Protein AF-0000000072273807 (afdb_homodimer)

Nearest PDB structures (foldseek):
  2d62-assembly1_A-2  TM=8.915E-01  e=9.875E-38  Pyrococcus horikoshii
  1z47-assembly1_B-2  TM=9.190E-01  e=1.963E-36  Alicyclobacillus acidocaldarius
  1oxv-assembly3_D  TM=9.066E-01  e=2.959E-36  Saccharolobus solfataricus
  3fvq-assembly1_A  TM=7.784E-01  e=1.381E-36  Neisseria gonorrhoeae FA 1090
  3fvq-assembly1_B  TM=7.696E-01  e=2.048E-35  Neisseria gonorrhoeae FA 1090

InterPro domains:
  IPR003439 ABC transporter-like, ATP-binding domain [PF00005] (29-171)
  IPR003439 ABC transporter-like, ATP-binding domain [PS50893] (12-244)
  IPR003593 AAA+ ATPase domain [SM00382] (36-221)
  IPR008995 Molybdate/tungstate binding, C-terminal [SSF50331] (265-355)
  IPR013611 Transport-associated OB, type 2 [PF08402] (281-354)
  IPR015853 ABC transporter, ferric cation import, FbpC [cd03259] (15-226)
  IPR017871 ABC transporter-like, conserved site [PS00211] (144-158)
  IPR027417 P-loop containing nucleoside triphosphate hydrolase [G3DSA:3.40.50.300] (11-286)
  IPR027417 P-loop containing nucleoside triphosphate hydrolase [SSF52540] (12-249)
  IPR050093 ABC Transporter, Small Molecule Importer [PTHR42781] (13-323)

pLDDT: mean 90.48, std 9.09, range [25.56, 98.5]

Sequence (714 aa):
MIHAASALPPALACRGLSHGYGQRAVIRALDLEVAAGEIVCLLGPSGCGKSTTLRLAAGLEDPWSGTIALGGRPVSGQGRSVPPEERRIGFLFQDFALFPHLTVLGNVAFGLRALPRPARRQRAGACLAMVGMADYAEAYPHTLSGGQQQRVALARALAPEPLLMLLDEPFSGLDSRLRRRIREETARVLRARDVAALMVTHDPEEALAMADRIALMEDGRIVQCAAPPLLYHQPATPFAARFLGDVTEITARTGADGRIETPLGSVPAPAGLDAGTAALVMVRPEAVLLHPAETAAAARGRVTAHRALGRLTELRIAIDGMAEPVLVHQDGDGSWAIGDGVALGLRSKGVFVFAQSMIHAASALPPALACRGLSHGYGQRAVIRALDLEVAAGEIVCLLGPSGCGKSTTLRLAAGLEDPWSGTIALGGRPVSGQGRSVPPEERRIGFLFQDFALFPHLTVLGNVAFGLRALPRPARRQRAGACLAMVGMADYAEAYPHTLSGGQQQRVALARALAPEPLLMLLDEPFSGLDSRLRRRIREETARVLRARDVAALMVTHDPEEALAMADRIALMEDGRIVQCAAPPLLYHQPATPFAARFLGDVTEITARTGADGRIETPLGSVPAPAGLDAGTAALVMVRPEAVLLHPAETAAAARGRVTAHRALGRLTELRIAIDGMAEPVLVHQDGDGSWAIGDGVALGLRSKGVFVFAQS

Organism: Rhodospirillum rubrum (strain ATCC 11170 / ATH 1.1.1 / DSM 467 / LMG 4362 / NCIMB 8255 / S1) (NCBI:txid269796)

Structure (mmCIF, N/CA/C/O backbone):
data_AF-0000000072273807-model_v1
#
loop_
_entity.id
_entity.type
_entity.pdbx_description
1 polymer 'ABC transporter component'
#
loop_
_atom_site.group_PDB
_atom_site.id
_atom_site.type_symbol
_atom_site.label_atom_id
_atom_site.label_alt_id
_atom_site.label_comp_id
_atom_site.label_asym_id
_atom_site.label_entity_id
_atom_site.label_seq_id
_atom_site.pdbx_PDB_ins_code
_atom_site.Cartn_x
_atom_site.Cartn_y
_atom_site.Cartn_z
_atom_site.occupancy
_atom_site.B_iso_or_equiv
_atom_site.auth_seq_id
_atom_site.auth_comp_id
_atom_site.auth_asym_id
_atom_site.auth_atom_id
_atom_site.pdbx_PDB_model_num
ATOM 1 N N . MET A 1 1 ? 5.441 -51.062 -10.492 1 26.12 1 MET A N 1
ATOM 2 C CA . MET A 1 1 ? 5.559 -50 -11.5 1 26.12 1 MET A CA 1
ATOM 3 C C . MET A 1 1 ? 4.719 -48.781 -11.133 1 26.12 1 MET A C 1
ATOM 5 O O . MET A 1 1 ? 3.488 -48.844 -11.203 1 26.12 1 MET A O 1
ATOM 9 N N . ILE A 1 2 ? 4.867 -48.25 -10 1 35.25 2 ILE A N 1
ATOM 10 C CA . ILE A 1 2 ? 4.055 -47.188 -9.406 1 35.25 2 ILE A CA 1
ATOM 11 C C . ILE A 1 2 ? 3.783 -46.094 -10.445 1 35.25 2 ILE A C 1
ATOM 13 O O . ILE A 1 2 ? 4.703 -45.625 -11.125 1 35.25 2 ILE A O 1
ATOM 17 N N . HIS A 1 3 ? 2.695 -46.219 -11.188 1 34.53 3 HIS A N 1
ATOM 18 C CA . HIS A 1 3 ? 2.318 -45.281 -12.234 1 34.53 3 HIS A CA 1
ATOM 19 C C . HIS A 1 3 ? 2.684 -43.844 -11.852 1 34.53 3 HIS A C 1
ATOM 21 O O . HIS A 1 3 ? 2.422 -43.406 -10.727 1 34.53 3 HIS A O 1
ATOM 27 N N . ALA A 1 4 ? 3.814 -43.406 -12.219 1 40.97 4 ALA A N 1
ATOM 28 C CA . ALA A 1 4 ? 4.234 -42 -12.203 1 40.97 4 ALA A CA 1
ATOM 29 C C . ALA A 1 4 ? 3.043 -41.062 -12.383 1 40.97 4 ALA A C 1
ATOM 31 O O . ALA A 1 4 ? 2.416 -41.062 -13.445 1 40.97 4 ALA A O 1
ATOM 32 N N . ALA A 1 5 ? 2.092 -40.938 -11.508 1 46.16 5 ALA A N 1
ATOM 33 C CA . ALA A 1 5 ? 0.869 -40.156 -11.594 1 46.16 5 ALA A CA 1
ATOM 34 C C . ALA A 1 5 ? 1.051 -38.969 -12.539 1 46.16 5 ALA A C 1
ATOM 36 O O . ALA A 1 5 ? 1.951 -38.125 -12.352 1 46.16 5 ALA A O 1
ATOM 37 N N . SER A 1 6 ? 0.83 -38.969 -13.883 1 50.62 6 SER A N 1
ATOM 38 C CA . SER A 1 6 ? 0.955 -38.094 -15.055 1 50.62 6 SER A CA 1
ATOM 39 C C . SER A 1 6 ? 0.651 -36.656 -14.711 1 50.62 6 SER A C 1
ATOM 41 O O . SER A 1 6 ? -0.479 -36.312 -14.344 1 50.62 6 SER A O 1
ATOM 43 N N . ALA A 1 7 ? 1.452 -35.938 -13.992 1 66.38 7 ALA A N 1
ATOM 44 C CA . ALA A 1 7 ? 1.299 -34.562 -13.562 1 66.38 7 ALA A CA 1
ATOM 45 C C . ALA A 1 7 ? 0.688 -33.719 -14.672 1 66.38 7 ALA A C 1
ATOM 47 O O . ALA A 1 7 ? 1.098 -33.781 -15.828 1 66.38 7 ALA A O 1
ATOM 48 N N . LEU A 1 8 ? -0.653 -33.375 -14.625 1 81.56 8 LEU A N 1
ATOM 49 C CA . LEU A 1 8 ? -1.305 -32.438 -15.547 1 81.56 8 LEU A CA 1
ATOM 50 C C . LEU A 1 8 ? -0.334 -31.359 -16.016 1 81.56 8 LEU A C 1
ATOM 52 O O . LEU A 1 8 ? 0.505 -30.891 -15.234 1 81.56 8 LEU A O 1
ATOM 56 N N . PRO A 1 9 ? -0.223 -31.344 -17.297 1 92 9 PRO A N 1
ATOM 57 C CA . PRO A 1 9 ? 0.633 -30.266 -17.797 1 92 9 PRO A CA 1
ATOM 58 C C . PRO A 1 9 ? 0.35 -28.922 -17.109 1 92 9 PRO A C 1
ATOM 60 O O . PRO A 1 9 ? -0.774 -28.688 -16.656 1 92 9 PRO A O 1
ATOM 63 N N . PRO A 1 10 ? 1.366 -28.125 -16.984 1 95.88 10 PRO A N 1
ATOM 64 C CA . PRO A 1 10 ? 1.148 -26.812 -16.359 1 95.88 10 PRO A CA 1
ATOM 65 C C . PRO A 1 10 ? 0.22 -25.922 -17.188 1 95.88 10 PRO A C 1
ATOM 67 O O . PRO A 1 10 ? 0.133 -26.078 -18.406 1 95.88 10 PRO A O 1
ATOM 70 N N . ALA A 1 11 ? -0.5 -25.125 -16.516 1 97.12 11 ALA A N 1
ATOM 71 C CA . ALA A 1 11 ? -1.363 -24.172 -17.203 1 97.12 11 ALA A CA 1
ATOM 72 C C . ALA A 1 11 ? -0.547 -23.219 -18.078 1 97.12 11 ALA A C 1
ATOM 74 O O . ALA A 1 11 ? -0.995 -22.812 -19.156 1 97.12 11 ALA A O 1
ATOM 75 N N . LEU A 1 12 ? 0.654 -22.875 -17.625 1 97.88 12 LEU A N 1
ATOM 76 C CA . LEU A 1 12 ? 1.59 -22.031 -18.359 1 97.88 12 LEU A CA 1
ATOM 77 C C . LEU A 1 12 ? 3.018 -22.547 -18.203 1 97.88 12 LEU A C 1
ATOM 79 O O . LEU A 1 12 ? 3.441 -22.906 -17.109 1 97.88 12 LEU A O 1
ATOM 83 N N . ALA A 1 13 ? 3.689 -22.625 -19.312 1 97.94 13 ALA A N 1
ATOM 84 C CA . ALA A 1 13 ? 5.113 -22.953 -19.297 1 97.94 13 ALA A CA 1
ATOM 85 C C . ALA A 1 13 ? 5.895 -22.016 -20.219 1 97.94 13 ALA A C 1
ATOM 87 O O . ALA A 1 13 ? 5.68 -22 -21.438 1 97.94 13 ALA A O 1
ATOM 88 N N . CYS A 1 14 ? 6.699 -21.219 -19.672 1 97.62 14 CYS A N 1
ATOM 89 C CA . CYS A 1 14 ? 7.652 -20.406 -20.406 1 97.62 14 CYS A CA 1
ATOM 90 C C . CYS A 1 14 ? 9.062 -20.969 -20.297 1 97.62 14 CYS A C 1
ATOM 92 O O . CYS A 1 14 ? 9.539 -21.25 -19.188 1 97.62 14 CYS A O 1
ATOM 94 N N . ARG A 1 15 ? 9.711 -21.094 -21.406 1 97.25 15 ARG A N 1
ATOM 95 C CA . ARG A 1 15 ? 11.055 -21.656 -21.422 1 97.25 15 ARG A CA 1
ATOM 96 C C . ARG A 1 15 ? 12.016 -20.75 -22.203 1 97.25 15 ARG A C 1
ATOM 98 O O . ARG A 1 15 ? 11.867 -20.562 -23.406 1 97.25 15 ARG A O 1
ATOM 105 N N . GLY A 1 16 ? 12.984 -20.234 -21.484 1 97 16 GLY A N 1
ATOM 106 C CA . GLY A 1 16 ? 14.023 -19.422 -22.094 1 97 16 GLY A CA 1
ATOM 107 C C . GLY A 1 16 ? 13.484 -18.219 -22.828 1 97 16 GLY A C 1
ATOM 108 O O . GLY A 1 16 ? 13.961 -17.875 -23.922 1 97 16 GLY A O 1
ATOM 109 N N . LEU A 1 17 ? 12.547 -17.594 -22.312 1 96.44 17 LEU A N 1
ATOM 110 C CA . LEU A 1 17 ? 11.875 -16.5 -22.984 1 96.44 17 LEU A CA 1
ATOM 111 C C . LEU A 1 17 ? 12.75 -15.242 -22.984 1 96.44 17 LEU A C 1
ATOM 113 O O . LEU A 1 17 ? 13.25 -14.828 -21.938 1 96.44 17 LEU A O 1
ATOM 117 N N . SER A 1 18 ? 13.039 -14.742 -24.109 1 96.69 18 SER A N 1
ATOM 118 C CA . SER A 1 18 ? 13.742 -13.469 -24.266 1 96.69 18 SER A CA 1
ATOM 119 C C . SER A 1 18 ? 12.969 -12.516 -25.156 1 96.69 18 SER A C 1
ATOM 121 O O . SER A 1 18 ? 12.375 -12.938 -26.156 1 96.69 18 SER A O 1
ATOM 123 N N . HIS A 1 19 ? 12.883 -11.312 -24.734 1 95.5 19 HIS A N 1
ATOM 124 C CA . HIS A 1 19 ? 12.156 -10.305 -25.5 1 95.5 19 HIS A CA 1
ATOM 125 C C . HIS A 1 19 ? 12.586 -8.898 -25.109 1 95.5 19 HIS A C 1
ATOM 127 O O . HIS A 1 19 ? 13.211 -8.703 -24.062 1 95.5 19 HIS A O 1
ATOM 133 N N . GLY A 1 20 ? 12.312 -7.934 -25.922 1 92.56 20 GLY A N 1
ATOM 134 C CA . GLY A 1 20 ? 12.602 -6.527 -25.688 1 92.56 20 GLY A CA 1
ATOM 135 C C . GLY A 1 20 ? 11.977 -5.605 -26.703 1 92.56 20 GLY A C 1
ATOM 136 O O . GLY A 1 20 ? 11.039 -5.992 -27.406 1 92.56 20 GLY A O 1
ATOM 137 N N . TYR A 1 21 ? 12.328 -4.391 -26.594 1 87.94 21 TYR A N 1
ATOM 138 C CA . TYR A 1 21 ? 11.867 -3.359 -27.516 1 87.94 21 TYR A CA 1
ATOM 139 C C . TYR A 1 21 ? 13.047 -2.643 -28.156 1 87.94 21 TYR A C 1
ATOM 141 O O . TYR A 1 21 ? 13.938 -2.152 -27.469 1 87.94 21 TYR A O 1
ATOM 149 N N . GLY A 1 22 ? 12.992 -2.553 -29.422 1 84.38 22 GLY A N 1
ATOM 150 C CA . GLY A 1 22 ? 14.164 -2.047 -30.109 1 84.38 22 GLY A CA 1
ATOM 151 C C . GLY A 1 22 ? 15.406 -2.895 -29.875 1 84.38 22 GLY A C 1
ATOM 152 O O . GLY A 1 22 ? 15.398 -4.098 -30.156 1 84.38 22 GLY A O 1
ATOM 153 N N . GLN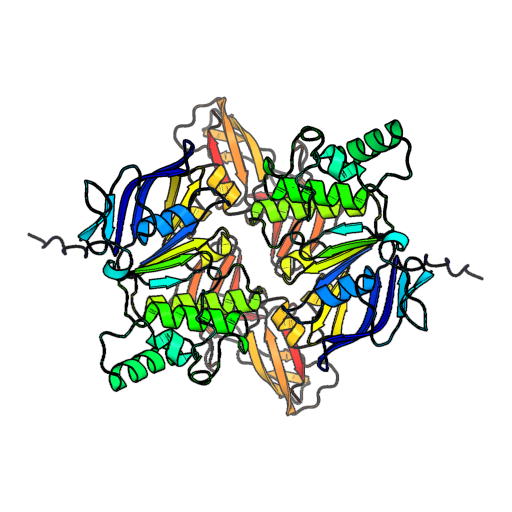 A 1 23 ? 16.391 -2.244 -29.328 1 84.94 23 GLN A N 1
ATOM 154 C CA . GLN A 1 23 ? 17.625 -2.969 -29.094 1 84.94 23 GLN A CA 1
ATOM 155 C C . GLN A 1 23 ? 17.797 -3.281 -27.609 1 84.94 23 GLN A C 1
ATOM 157 O O . GLN A 1 23 ? 18.781 -3.902 -27.203 1 84.94 23 GLN A O 1
ATOM 162 N N . ARG A 1 24 ? 16.812 -2.957 -26.844 1 86.94 24 ARG A N 1
ATOM 163 C CA . ARG A 1 24 ? 16.953 -3.131 -25.406 1 86.94 24 ARG A CA 1
ATOM 164 C C . ARG A 1 24 ? 16.188 -4.363 -24.922 1 86.94 24 ARG A C 1
ATOM 166 O O . ARG A 1 24 ? 14.969 -4.438 -25.062 1 86.94 24 ARG A O 1
ATOM 173 N N . ALA A 1 25 ? 16.938 -5.332 -24.375 1 92.38 25 ALA A N 1
ATOM 174 C CA . ALA A 1 25 ? 16.328 -6.535 -23.812 1 92.38 25 ALA A CA 1
ATOM 175 C C . ALA A 1 25 ? 15.633 -6.227 -22.484 1 92.38 25 ALA A C 1
ATOM 177 O O . ALA A 1 25 ? 16.203 -5.539 -21.625 1 92.38 25 ALA A O 1
ATOM 178 N N . VAL A 1 26 ? 14.438 -6.695 -22.391 1 93.44 26 VAL A N 1
ATOM 179 C CA . VAL A 1 26 ? 13.648 -6.484 -21.172 1 93.44 26 VAL A CA 1
ATOM 180 C C . VAL A 1 26 ? 13.492 -7.801 -20.422 1 93.44 26 VAL A C 1
ATOM 182 O O . VAL A 1 26 ? 13.516 -7.828 -19.188 1 93.44 26 VAL A O 1
ATOM 185 N N . ILE A 1 27 ? 13.273 -8.859 -21.109 1 96.75 27 ILE A N 1
ATOM 186 C CA . ILE A 1 27 ? 13.188 -10.211 -20.562 1 96.75 27 ILE A CA 1
ATOM 187 C C . ILE A 1 27 ? 14.398 -11.023 -21.016 1 96.75 27 ILE A C 1
ATOM 189 O O . ILE A 1 27 ? 14.742 -11.031 -22.203 1 96.75 27 ILE A O 1
ATOM 193 N N . ARG A 1 28 ? 15.055 -11.68 -20.109 1 97.19 28 ARG A N 1
ATOM 194 C CA . ARG A 1 28 ? 16.312 -12.375 -20.391 1 97.19 28 ARG A CA 1
ATOM 195 C C . ARG A 1 28 ? 16.234 -13.836 -19.969 1 97.19 28 ARG A C 1
ATOM 197 O O . ARG A 1 28 ? 16.5 -14.172 -18.812 1 97.19 28 ARG A O 1
ATOM 204 N N . ALA A 1 29 ? 15.953 -14.719 -20.891 1 96.44 29 ALA A N 1
ATOM 205 C CA . ALA A 1 29 ? 15.93 -16.172 -20.734 1 96.44 29 ALA A CA 1
ATOM 206 C C . ALA A 1 29 ? 15.078 -16.578 -19.531 1 96.44 29 ALA A C 1
ATOM 208 O O . ALA A 1 29 ? 15.539 -17.297 -18.641 1 96.44 29 ALA A O 1
ATOM 209 N N . LEU A 1 30 ? 13.883 -16.141 -19.531 1 97.19 30 LEU A N 1
ATOM 210 C CA . LEU A 1 30 ? 12.969 -16.328 -18.406 1 97.19 30 LEU A CA 1
ATOM 211 C C . LEU A 1 30 ? 12.32 -17.703 -18.469 1 97.19 30 LEU A C 1
ATOM 213 O O . LEU A 1 30 ? 11.805 -18.109 -19.516 1 97.19 30 LEU A O 1
ATOM 217 N N . ASP A 1 31 ? 12.438 -18.453 -17.391 1 98.19 31 ASP A N 1
ATOM 218 C CA . ASP A 1 31 ? 11.719 -19.703 -17.172 1 98.19 31 ASP A CA 1
ATOM 219 C C . ASP A 1 31 ? 10.648 -19.547 -16.094 1 98.19 31 ASP A C 1
ATOM 221 O O . ASP A 1 31 ? 10.938 -19.062 -15.008 1 98.19 31 ASP A O 1
ATOM 225 N N . LEU A 1 32 ? 9.461 -19.906 -16.406 1 98 32 LEU A N 1
ATOM 226 C CA . LEU A 1 32 ? 8.359 -19.781 -15.461 1 98 32 LEU A CA 1
ATOM 227 C C . LEU A 1 32 ? 7.273 -20.812 -15.75 1 98 32 LEU A C 1
ATOM 229 O O . LEU A 1 32 ? 6.91 -21.031 -16.906 1 98 32 LEU A O 1
ATOM 233 N N . GLU A 1 33 ? 6.809 -21.422 -14.727 1 97.94 33 GLU A N 1
ATOM 234 C CA . GLU A 1 33 ? 5.703 -22.375 -14.836 1 97.94 33 GLU A CA 1
ATOM 235 C C . GLU A 1 33 ? 4.598 -22.047 -13.836 1 97.94 33 GLU A C 1
ATOM 237 O O . GLU A 1 33 ? 4.879 -21.641 -12.703 1 97.94 33 GLU A O 1
ATOM 242 N N . VAL A 1 34 ? 3.432 -22.188 -14.266 1 98.06 34 VAL A N 1
ATOM 243 C CA . VAL A 1 34 ? 2.252 -22.109 -13.406 1 98.06 34 VAL A CA 1
ATOM 244 C C . VAL A 1 34 ? 1.46 -23.406 -13.5 1 98.06 34 VAL A C 1
ATOM 246 O O . VAL A 1 34 ? 0.983 -23.781 -14.57 1 98.06 34 VAL A O 1
ATOM 249 N N . ALA A 1 35 ? 1.34 -24.094 -12.375 1 97.31 35 ALA A N 1
ATOM 250 C CA . ALA A 1 35 ? 0.594 -25.344 -12.359 1 97.31 35 ALA A CA 1
ATOM 251 C C . ALA A 1 35 ? -0.909 -25.094 -12.445 1 97.31 35 ALA A C 1
ATOM 253 O O . ALA A 1 35 ? -1.367 -23.969 -12.234 1 97.31 35 ALA A O 1
ATOM 254 N N . ALA A 1 36 ? -1.609 -26.141 -12.828 1 94.5 36 ALA A N 1
ATOM 255 C CA . ALA A 1 36 ? -3.066 -26.047 -12.805 1 94.5 36 ALA A CA 1
ATOM 256 C C . ALA A 1 36 ? -3.572 -25.688 -11.414 1 94.5 36 ALA A C 1
ATOM 258 O O . ALA A 1 36 ? -3.098 -26.234 -10.414 1 94.5 36 ALA A O 1
ATOM 259 N N . GLY A 1 37 ? -4.43 -24.656 -11.398 1 94.38 37 GLY A N 1
ATOM 260 C CA . GLY A 1 37 ? -5.055 -24.25 -10.141 1 94.38 37 GLY A CA 1
ATOM 261 C C . GLY A 1 37 ? -4.133 -23.469 -9.234 1 94.38 37 GLY A C 1
ATOM 262 O O . GLY A 1 37 ? -4.504 -23.109 -8.117 1 94.38 37 GLY A O 1
ATOM 263 N N . GLU A 1 38 ? -2.977 -23.156 -9.711 1 97.06 38 GLU A N 1
ATOM 264 C CA . GLU A 1 38 ? -1.983 -22.453 -8.898 1 97.06 38 GLU A CA 1
ATOM 265 C C . GLU A 1 38 ? -2.039 -20.953 -9.148 1 97.06 38 GLU A C 1
ATOM 267 O O . GLU A 1 38 ? -2.232 -20.516 -10.281 1 97.06 38 GLU A O 1
ATOM 272 N N . ILE A 1 39 ? -1.856 -20.203 -8.125 1 97.44 39 ILE A N 1
ATOM 273 C CA . ILE A 1 39 ? -1.706 -18.766 -8.266 1 97.44 39 ILE A CA 1
ATOM 274 C C . ILE A 1 39 ? -0.239 -18.375 -8.086 1 97.44 39 ILE A C 1
ATOM 276 O O . ILE A 1 39 ? 0.316 -18.5 -6.992 1 97.44 39 ILE A O 1
ATOM 280 N N . VAL A 1 40 ? 0.332 -17.922 -9.164 1 98.44 40 VAL A N 1
ATOM 281 C CA . VAL A 1 40 ? 1.711 -17.438 -9.125 1 98.44 40 VAL A CA 1
ATOM 282 C C . VAL A 1 40 ? 1.739 -15.922 -9.289 1 98.44 40 VAL A C 1
ATOM 284 O O . VAL A 1 40 ? 1.04 -15.367 -10.148 1 98.44 40 VAL A O 1
ATOM 287 N N . CYS A 1 41 ? 2.492 -15.273 -8.461 1 98 41 CYS A N 1
ATOM 288 C CA . CYS A 1 41 ? 2.693 -13.836 -8.609 1 98 41 CYS A CA 1
ATOM 289 C C . CYS A 1 41 ? 4.07 -13.531 -9.188 1 98 41 CYS A C 1
ATOM 291 O O . CYS A 1 41 ? 5.074 -14.086 -8.727 1 98 41 CYS A O 1
ATOM 293 N N . LEU A 1 42 ? 4.055 -12.836 -10.227 1 97.75 42 LEU A N 1
ATOM 294 C CA . LEU A 1 42 ? 5.281 -12.242 -10.742 1 97.75 42 LEU A CA 1
ATOM 295 C C . LEU A 1 42 ? 5.535 -10.875 -10.109 1 97.75 42 LEU A C 1
ATOM 297 O O . LEU A 1 42 ? 4.84 -9.906 -10.406 1 97.75 42 LEU A O 1
ATOM 301 N N . LEU A 1 43 ? 6.543 -10.852 -9.234 1 96.19 43 LEU A N 1
ATOM 302 C CA . LEU A 1 43 ? 6.816 -9.695 -8.391 1 96.19 43 LEU A CA 1
ATOM 303 C C . LEU A 1 43 ? 8.141 -9.039 -8.773 1 96.19 43 LEU A C 1
ATOM 305 O O . LEU A 1 43 ? 9.109 -9.727 -9.086 1 96.19 43 LEU A O 1
ATOM 309 N N . GLY A 1 44 ? 8.18 -7.754 -8.758 1 92.94 44 GLY A N 1
ATOM 310 C CA . GLY A 1 44 ? 9.398 -7.02 -9.055 1 92.94 44 GLY A CA 1
ATOM 311 C C . GLY A 1 44 ? 9.172 -5.527 -9.211 1 92.94 44 GLY A C 1
ATOM 312 O O . GLY A 1 44 ? 8.031 -5.059 -9.18 1 92.94 44 GLY A O 1
ATOM 313 N N . PRO A 1 45 ? 10.281 -4.824 -9.32 1 88.12 45 PRO A N 1
ATOM 314 C CA . PRO A 1 45 ? 10.172 -3.375 -9.484 1 88.12 45 PRO A CA 1
ATOM 315 C C . PRO A 1 45 ? 9.57 -2.977 -10.828 1 88.12 45 PRO A C 1
ATOM 317 O O . PRO A 1 45 ? 9.398 -3.826 -11.703 1 88.12 45 PRO A O 1
ATOM 320 N N . SER A 1 46 ? 9.203 -1.731 -10.875 1 80.31 46 SER A N 1
ATOM 321 C CA . SER A 1 46 ? 8.68 -1.223 -12.141 1 80.31 46 SER A CA 1
ATOM 322 C C . SER A 1 46 ? 9.711 -1.345 -13.258 1 80.31 46 SER A C 1
ATOM 324 O O . SER A 1 46 ? 10.898 -1.095 -13.039 1 80.31 46 SER A O 1
ATOM 326 N N . GLY A 1 47 ? 9.297 -1.766 -14.344 1 79.62 47 GLY A N 1
ATOM 327 C CA . GLY A 1 47 ? 10.148 -1.781 -15.523 1 79.62 47 GLY A CA 1
ATOM 328 C C . GLY A 1 47 ? 10.992 -3.041 -15.633 1 79.62 47 GLY A C 1
ATOM 329 O O . GLY A 1 47 ? 11.812 -3.166 -16.547 1 79.62 47 GLY A O 1
ATOM 330 N N . CYS A 1 48 ? 10.75 -3.979 -14.758 1 87.62 48 CYS A N 1
ATOM 331 C CA . CYS A 1 48 ? 11.641 -5.133 -14.773 1 87.62 48 CYS A CA 1
ATOM 332 C C . CYS A 1 48 ? 11.148 -6.191 -15.758 1 87.62 48 CYS A C 1
ATOM 334 O O . CYS A 1 48 ? 11.781 -7.234 -15.922 1 87.62 48 CYS A O 1
ATOM 336 N N . GLY A 1 49 ? 9.969 -5.969 -16.375 1 91.81 49 GLY A N 1
ATOM 337 C CA . GLY A 1 49 ? 9.555 -6.863 -17.453 1 91.81 49 GLY A CA 1
ATOM 338 C C . GLY A 1 49 ? 8.297 -7.645 -17.109 1 91.81 49 GLY A C 1
ATOM 339 O O . GLY A 1 49 ? 7.891 -8.523 -17.875 1 91.81 49 GLY A O 1
ATOM 340 N N . LYS A 1 50 ? 7.684 -7.418 -15.992 1 94.19 50 LYS A N 1
ATOM 341 C CA . LYS A 1 50 ? 6.527 -8.188 -15.539 1 94.19 50 LYS A CA 1
ATOM 342 C C . LYS A 1 50 ? 5.383 -8.109 -16.547 1 94.19 50 LYS A C 1
ATOM 344 O O . LYS A 1 50 ? 4.879 -9.133 -17 1 94.19 50 LYS A O 1
ATOM 349 N N . SER A 1 51 ? 5.02 -6.863 -16.953 1 90 51 SER A N 1
ATOM 350 C CA . SER A 1 51 ? 3.922 -6.664 -17.891 1 90 51 SER A CA 1
ATOM 351 C C . SER A 1 51 ? 4.254 -7.246 -19.266 1 90 51 SER A C 1
ATOM 353 O O . SER A 1 51 ? 3.379 -7.797 -19.938 1 90 51 SER A O 1
ATOM 355 N N . THR A 1 52 ? 5.449 -7.109 -19.672 1 93.12 52 THR A N 1
ATOM 356 C CA . THR A 1 52 ? 5.879 -7.703 -20.922 1 93.12 52 THR A CA 1
ATOM 357 C C . THR A 1 52 ? 5.699 -9.219 -20.906 1 93.12 52 THR A C 1
ATOM 359 O O . THR A 1 52 ? 5.234 -9.812 -21.875 1 93.12 52 THR A O 1
ATOM 362 N N . THR A 1 53 ? 6.059 -9.828 -19.797 1 96 53 THR A N 1
ATOM 363 C CA . THR A 1 53 ? 5.883 -11.266 -19.656 1 96 53 THR A CA 1
ATOM 364 C C . THR A 1 53 ? 4.414 -11.648 -19.812 1 96 53 THR A C 1
ATOM 366 O O . THR A 1 53 ? 4.09 -12.617 -20.5 1 96 53 THR A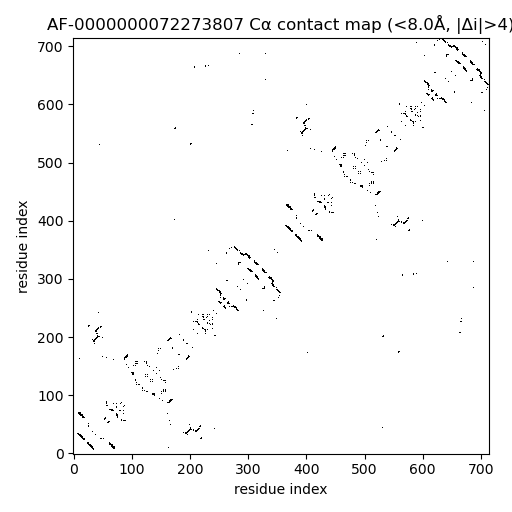 O 1
ATOM 369 N N . LEU A 1 54 ? 3.508 -10.898 -19.203 1 95.44 54 LEU A N 1
ATOM 370 C CA . LEU A 1 54 ? 2.074 -11.156 -19.312 1 95.44 54 LEU A CA 1
ATOM 371 C C . LEU A 1 54 ? 1.605 -11.031 -20.75 1 95.44 54 LEU A C 1
ATOM 373 O O . LEU A 1 54 ? 0.82 -11.859 -21.219 1 95.44 54 LEU A O 1
ATOM 377 N N . ARG A 1 55 ? 2.105 -10.055 -21.438 1 93.44 55 ARG A N 1
ATOM 378 C CA . ARG A 1 55 ? 1.703 -9.82 -22.812 1 93.44 55 ARG A CA 1
ATOM 379 C C . ARG A 1 55 ? 2.195 -10.945 -23.719 1 93.44 55 ARG A C 1
ATOM 381 O O . ARG A 1 55 ? 1.5 -11.336 -24.672 1 93.44 55 ARG A O 1
ATOM 388 N N . LEU A 1 56 ? 3.361 -11.391 -23.469 1 95.5 56 LEU A N 1
ATOM 389 C CA . LEU A 1 56 ? 3.881 -12.523 -24.219 1 95.5 56 LEU A CA 1
ATOM 390 C C . LEU A 1 56 ? 3.016 -13.758 -24 1 95.5 56 LEU A C 1
ATOM 392 O O . LEU A 1 56 ? 2.656 -14.453 -24.953 1 95.5 56 LEU A O 1
ATOM 396 N N . ALA A 1 57 ? 2.676 -14 -22.734 1 96.31 57 ALA A N 1
ATOM 397 C CA . ALA A 1 57 ? 1.837 -15.148 -22.406 1 96.31 57 ALA A CA 1
ATOM 398 C C . ALA A 1 57 ? 0.469 -15.039 -23.078 1 96.31 57 ALA A C 1
ATOM 400 O O . ALA A 1 57 ? -0.081 -16.047 -23.547 1 96.31 57 ALA A O 1
ATOM 401 N N . ALA A 1 58 ? -0.032 -13.867 -23.172 1 94.62 58 ALA A N 1
ATOM 402 C CA . ALA A 1 58 ? -1.355 -13.602 -23.734 1 94.62 58 ALA A CA 1
ATOM 403 C C . ALA A 1 58 ? -1.327 -13.656 -25.25 1 94.62 58 ALA A C 1
ATOM 405 O O . ALA A 1 58 ? -2.377 -13.711 -25.906 1 94.62 58 ALA A O 1
ATOM 406 N N . GLY A 1 59 ? -0.179 -13.547 -25.844 1 94.56 59 GLY A N 1
ATOM 407 C CA . GLY A 1 59 ? -0.056 -13.531 -27.281 1 94.56 59 GLY A CA 1
ATOM 408 C C . GLY A 1 59 ? -0.208 -12.148 -27.891 1 94.56 59 GLY A C 1
ATOM 409 O O . GLY A 1 59 ? -0.43 -12.016 -29.094 1 94.56 59 GLY A O 1
ATOM 410 N N . LEU A 1 60 ? -0.119 -11.156 -27.047 1 91.75 60 LEU A N 1
ATOM 411 C CA . LEU A 1 60 ? -0.204 -9.773 -27.516 1 91.75 60 LEU A CA 1
ATOM 412 C C . LEU A 1 60 ? 1.125 -9.32 -28.109 1 91.75 60 LEU A C 1
ATOM 414 O O . LEU A 1 60 ? 1.181 -8.312 -28.812 1 91.75 60 LEU A O 1
ATOM 418 N N . GLU A 1 61 ? 2.186 -10.008 -27.797 1 90.62 61 GLU A N 1
ATOM 419 C CA . GLU A 1 61 ? 3.525 -9.836 -28.344 1 90.62 61 GLU A CA 1
ATOM 420 C C . GLU A 1 61 ? 4.207 -11.18 -28.578 1 90.62 61 GLU A C 1
ATOM 422 O O . GLU A 1 61 ? 3.898 -12.164 -27.906 1 90.62 61 GLU A O 1
ATOM 427 N N . ASP A 1 62 ? 5.117 -11.18 -29.578 1 93.12 62 ASP A N 1
ATOM 428 C CA . ASP A 1 62 ? 5.895 -12.383 -29.828 1 93.12 62 ASP A CA 1
ATOM 429 C C . ASP A 1 62 ? 7.301 -12.266 -29.25 1 93.12 62 ASP A C 1
ATOM 431 O O . ASP A 1 62 ? 7.957 -11.234 -29.391 1 93.12 62 ASP A O 1
ATOM 435 N N . PRO A 1 63 ? 7.727 -13.289 -28.625 1 95.56 63 PRO A N 1
ATOM 436 C CA . PRO A 1 63 ? 9.078 -13.242 -28.062 1 95.56 63 PRO A CA 1
ATOM 437 C C . PRO A 1 63 ? 10.164 -13.328 -29.125 1 95.56 63 PRO A C 1
ATOM 439 O O . PRO A 1 63 ? 9.93 -13.852 -30.219 1 95.56 63 PRO A O 1
ATOM 442 N N . TRP A 1 64 ? 11.344 -12.742 -28.797 1 94.38 64 TRP A N 1
ATOM 443 C CA . TRP A 1 64 ? 12.516 -12.867 -29.656 1 94.38 64 TRP A CA 1
ATOM 444 C C . TRP A 1 64 ? 12.984 -14.32 -29.719 1 94.38 64 TRP A C 1
ATOM 446 O O . TRP A 1 64 ? 13.398 -14.797 -30.781 1 94.38 64 TRP A O 1
ATOM 456 N N . SER A 1 65 ? 12.938 -14.945 -28.594 1 95.56 65 SER A N 1
ATOM 457 C CA . SER A 1 65 ? 13.336 -16.344 -28.484 1 95.56 65 SER A CA 1
ATOM 458 C C . SER A 1 65 ? 12.664 -17.016 -27.297 1 95.56 65 SER A C 1
ATOM 460 O O . SER A 1 65 ? 12.055 -16.344 -26.453 1 95.56 65 SER A O 1
ATOM 462 N N . GLY A 1 66 ? 12.719 -18.328 -27.297 1 96.75 66 GLY A N 1
ATOM 463 C CA . GLY A 1 66 ? 12.055 -19.109 -26.266 1 96.75 66 GLY A CA 1
ATOM 464 C C . GLY A 1 66 ? 10.688 -19.609 -26.672 1 96.75 66 GLY A C 1
ATOM 465 O O . GLY A 1 66 ? 10.273 -19.422 -27.828 1 96.75 66 GLY A O 1
ATOM 466 N N . THR A 1 67 ? 10.062 -20.344 -25.719 1 97.06 67 THR A N 1
ATOM 467 C CA . THR A 1 67 ? 8.781 -20.938 -26.062 1 97.06 67 THR A CA 1
ATOM 468 C C . THR A 1 67 ? 7.762 -20.719 -24.953 1 97.06 67 THR A C 1
ATOM 470 O O . THR A 1 67 ? 8.133 -20.5 -23.797 1 97.06 67 THR A O 1
ATOM 473 N N . ILE A 1 68 ? 6.547 -20.688 -25.312 1 97.56 68 ILE A N 1
ATOM 474 C CA . ILE A 1 68 ? 5.422 -20.609 -24.391 1 97.56 68 ILE A CA 1
ATOM 475 C C . ILE A 1 68 ? 4.43 -21.734 -24.703 1 97.56 68 ILE A C 1
ATOM 477 O O . ILE A 1 68 ? 4.082 -21.953 -25.859 1 97.56 68 ILE A O 1
ATOM 481 N N . ALA A 1 69 ? 4.043 -22.422 -23.688 1 96.75 69 ALA A N 1
ATOM 482 C CA . ALA A 1 69 ? 2.998 -23.438 -23.812 1 96.75 69 ALA A CA 1
ATOM 483 C C . ALA A 1 69 ? 1.884 -23.219 -22.797 1 96.75 69 ALA A C 1
ATOM 485 O O . ALA A 1 69 ? 2.145 -22.781 -21.672 1 96.75 69 ALA A O 1
ATOM 486 N N . LEU A 1 70 ? 0.659 -23.453 -23.219 1 96.25 70 LEU A N 1
ATOM 487 C CA . LEU A 1 70 ? -0.521 -23.391 -22.359 1 96.25 70 LEU A CA 1
ATOM 488 C C . LEU A 1 70 ? -1.206 -24.75 -22.281 1 96.25 70 LEU A C 1
ATOM 490 O O . LEU A 1 70 ? -1.59 -25.328 -23.312 1 96.25 70 LEU A O 1
ATOM 494 N N . GLY A 1 71 ? -1.319 -25.266 -21.109 1 94.38 71 GLY A N 1
ATOM 495 C CA . GLY A 1 71 ? -1.911 -26.578 -20.969 1 94.38 71 GLY A CA 1
ATOM 496 C C . GLY A 1 71 ? -1.181 -27.641 -21.781 1 94.38 71 GLY A C 1
ATOM 497 O O . GLY A 1 71 ? -1.81 -28.5 -22.391 1 94.38 71 GLY A O 1
ATOM 498 N N . GLY A 1 72 ? 0.05 -27.391 -21.938 1 93.69 72 GLY A N 1
ATOM 499 C CA . GLY A 1 72 ? 0.848 -28.375 -22.672 1 93.69 72 GLY A CA 1
ATOM 500 C C . GLY A 1 72 ? 0.892 -28.109 -24.156 1 93.69 72 GLY A C 1
ATOM 501 O O . GLY A 1 72 ? 1.643 -28.766 -24.891 1 93.69 72 GLY A O 1
ATOM 502 N N . ARG A 1 73 ? 0.159 -27.219 -24.625 1 93.69 73 ARG A N 1
ATOM 503 C CA . ARG A 1 73 ? 0.112 -26.891 -26.062 1 93.69 73 ARG A CA 1
ATOM 504 C C . ARG A 1 73 ? 1.011 -25.703 -26.375 1 93.69 73 ARG A C 1
ATOM 506 O O . ARG A 1 73 ? 0.832 -24.609 -25.828 1 93.69 73 ARG A O 1
ATOM 513 N N . PRO A 1 74 ? 1.907 -25.891 -27.281 1 95.06 74 PRO A N 1
ATOM 514 C CA . PRO A 1 74 ? 2.748 -24.75 -27.672 1 95.06 74 PRO A CA 1
ATOM 515 C C . PRO A 1 74 ? 1.952 -23.625 -28.328 1 95.06 74 PRO A C 1
ATOM 517 O O . PRO A 1 74 ? 1.134 -23.875 -29.203 1 95.06 74 PRO A O 1
ATOM 520 N N . VAL A 1 75 ? 2.182 -22.453 -27.844 1 96.25 75 VAL A N 1
ATOM 521 C CA . VAL A 1 75 ? 1.41 -21.344 -28.406 1 96.25 75 VAL A CA 1
ATOM 522 C C . VAL A 1 75 ? 2.357 -20.281 -28.969 1 96.25 75 VAL A C 1
ATOM 524 O O . VAL A 1 75 ? 1.938 -19.422 -29.734 1 96.25 75 VAL A O 1
ATOM 527 N N . SER A 1 76 ? 3.566 -20.25 -28.562 1 94.38 76 SER A N 1
ATOM 528 C CA . SER A 1 76 ? 4.547 -19.297 -29.062 1 94.38 76 SER A CA 1
ATOM 529 C C . SER A 1 76 ? 5.941 -19.922 -29.125 1 94.38 76 SER A C 1
ATOM 531 O O . SER A 1 76 ? 6.328 -20.672 -28.234 1 94.38 76 SER A O 1
ATOM 533 N N . GLY A 1 77 ? 6.695 -19.5 -30.094 1 86.12 77 GLY A N 1
ATOM 534 C CA . GLY A 1 77 ? 8.062 -19.969 -30.266 1 86.12 77 GLY A CA 1
ATOM 535 C C . GLY A 1 77 ? 8.195 -21.016 -31.359 1 86.12 77 GLY A C 1
ATOM 536 O O . GLY A 1 77 ? 7.199 -21.562 -31.828 1 86.12 77 GLY A O 1
ATOM 537 N N . GLN A 1 78 ? 9.453 -21.125 -31.859 1 80.5 78 GLN A N 1
ATOM 538 C CA . GLN A 1 78 ? 9.828 -22.078 -32.875 1 80.5 78 GLN A CA 1
ATOM 539 C C . GLN A 1 78 ? 8.883 -22 -34.094 1 80.5 78 GLN A C 1
ATOM 541 O O . GLN A 1 78 ? 8.391 -23.031 -34.562 1 80.5 78 GLN A O 1
ATOM 546 N N . GLY A 1 79 ? 8.492 -20.875 -34.438 1 81.94 79 GLY A N 1
ATOM 547 C CA . GLY A 1 79 ? 7.688 -20.656 -35.625 1 81.94 79 GLY A CA 1
ATOM 548 C C . GLY A 1 79 ? 6.199 -20.672 -35.344 1 81.94 79 GLY A C 1
ATOM 549 O O . GLY A 1 79 ? 5.387 -20.578 -36.281 1 81.94 79 GLY A O 1
ATOM 550 N N . ARG A 1 80 ? 5.832 -20.859 -34.156 1 85.5 80 ARG A N 1
ATOM 551 C CA . ARG A 1 80 ? 4.422 -20.875 -33.781 1 85.5 80 ARG A CA 1
ATOM 552 C C . ARG A 1 80 ? 4.027 -19.578 -33.094 1 85.5 80 ARG A C 1
ATOM 554 O O . ARG A 1 80 ? 4.793 -19.031 -32.281 1 85.5 80 ARG A O 1
ATOM 561 N N . SER A 1 81 ? 2.877 -19.047 -33.438 1 91.81 81 SER A N 1
ATOM 562 C CA . SER A 1 81 ? 2.297 -17.875 -32.781 1 91.81 81 SER A CA 1
ATOM 563 C C . SER A 1 81 ? 0.773 -17.922 -32.812 1 91.81 81 SER A C 1
ATOM 565 O O . SER A 1 81 ? 0.143 -17.516 -33.781 1 91.81 81 SER A O 1
ATOM 567 N N . VAL A 1 82 ? 0.304 -18.516 -31.766 1 93.5 82 VAL A N 1
ATOM 568 C CA . VAL A 1 82 ? -1.146 -18.578 -31.625 1 93.5 82 VAL A CA 1
ATOM 569 C C . VAL A 1 82 ? -1.685 -17.234 -31.156 1 93.5 82 VAL A C 1
ATOM 571 O O . VAL A 1 82 ? -1.203 -16.688 -30.156 1 93.5 82 VAL A O 1
ATOM 574 N N . PRO A 1 83 ? -2.621 -16.688 -31.828 1 92.56 83 PRO A N 1
ATOM 575 C CA . PRO A 1 83 ? -3.152 -15.383 -31.438 1 92.56 83 PRO A CA 1
ATOM 576 C C . PRO A 1 83 ? -3.916 -15.438 -30.109 1 92.56 83 PRO A C 1
ATOM 578 O O . PRO A 1 83 ? -4.32 -16.516 -29.672 1 92.56 83 PRO A O 1
ATOM 581 N N . PRO A 1 84 ? -4.062 -14.297 -29.438 1 89.69 84 PRO A N 1
ATOM 582 C CA . PRO A 1 84 ? -4.695 -14.227 -28.125 1 89.69 84 PRO A CA 1
ATOM 583 C C . PRO A 1 84 ? -6.074 -14.883 -28.094 1 89.69 84 PRO A C 1
ATOM 585 O O . PRO A 1 84 ? -6.391 -15.617 -27.156 1 89.69 84 PRO A O 1
ATOM 588 N N . GLU A 1 85 ? -6.863 -14.695 -29.109 1 85.94 85 GLU A N 1
ATOM 589 C CA . GLU A 1 85 ? -8.25 -15.148 -29.125 1 85.94 85 GLU A CA 1
ATOM 590 C C . GLU A 1 85 ? -8.328 -16.672 -29.125 1 85.94 85 GLU A C 1
ATOM 592 O O . GLU A 1 85 ? -9.367 -17.25 -28.812 1 85.94 85 GLU A O 1
ATOM 597 N N . GLU A 1 86 ? -7.25 -17.266 -29.469 1 90.19 86 GLU A N 1
ATOM 598 C CA . GLU A 1 86 ? -7.238 -18.719 -29.578 1 90.19 86 GLU A CA 1
ATOM 599 C C . GLU A 1 86 ? -6.504 -19.359 -28.391 1 90.19 86 GLU A C 1
ATOM 601 O O . GLU A 1 86 ? -6.398 -20.578 -28.312 1 90.19 86 GLU A O 1
ATOM 606 N N . ARG A 1 87 ? -6.031 -18.609 -27.422 1 92.62 87 ARG A N 1
ATOM 607 C CA . ARG A 1 87 ? -5.234 -19.125 -26.328 1 92.62 87 ARG A CA 1
ATOM 608 C C . ARG A 1 87 ? -6.117 -19.5 -25.141 1 92.62 87 ARG A C 1
ATOM 610 O O . ARG A 1 87 ? -5.656 -20.141 -24.188 1 92.62 87 ARG A O 1
ATOM 617 N N . ARG A 1 88 ? -7.348 -19.125 -25.156 1 89.12 88 ARG A N 1
ATOM 618 C CA . ARG A 1 88 ? -8.297 -19.438 -24.094 1 89.12 88 ARG A CA 1
ATOM 619 C C . ARG A 1 88 ? -7.801 -18.891 -22.75 1 89.12 88 ARG A C 1
ATOM 621 O O . ARG A 1 88 ? -7.785 -19.609 -21.75 1 89.12 88 ARG A O 1
ATOM 628 N N . ILE A 1 89 ? -7.34 -17.75 -22.75 1 94.25 89 ILE A N 1
ATOM 629 C CA . ILE A 1 89 ? -6.867 -17.125 -21.516 1 94.25 89 ILE A CA 1
ATOM 630 C C . ILE A 1 89 ? -7.809 -15.977 -21.141 1 94.25 89 ILE A C 1
ATOM 632 O O . ILE A 1 89 ? -8.461 -15.391 -22 1 94.25 89 ILE A O 1
ATOM 636 N N . GLY A 1 90 ? -8 -15.844 -19.844 1 93.94 90 GLY A N 1
ATOM 637 C CA . GLY A 1 90 ? -8.625 -14.641 -19.312 1 93.94 90 GLY A CA 1
ATOM 638 C C . GLY A 1 90 ? -7.621 -13.562 -18.953 1 93.94 90 GLY A C 1
ATOM 639 O O . GLY A 1 90 ? -6.551 -13.859 -18.406 1 93.94 90 GLY A O 1
ATOM 640 N N . PHE A 1 91 ? -7.988 -12.328 -19.297 1 92.75 91 PHE A N 1
ATOM 641 C CA . PHE A 1 91 ? -7.082 -11.219 -19.016 1 92.75 91 PHE A CA 1
ATOM 642 C C . PHE A 1 91 ? -7.793 -10.117 -18.25 1 92.75 91 PHE A C 1
ATOM 644 O O . PHE A 1 91 ? -8.859 -9.656 -18.656 1 92.75 91 PHE A O 1
ATOM 651 N N . LEU A 1 92 ? -7.188 -9.836 -17.094 1 91.75 92 LEU A N 1
ATOM 652 C CA . LEU A 1 92 ? -7.625 -8.672 -16.328 1 91.75 92 LEU A CA 1
ATOM 653 C C . LEU A 1 92 ? -6.617 -7.531 -16.453 1 91.75 92 LEU A C 1
ATOM 655 O O . LEU A 1 92 ? -5.535 -7.59 -15.859 1 91.75 92 LEU A O 1
ATOM 659 N N . PHE A 1 93 ? -7.082 -6.469 -17.156 1 85.44 93 PHE A N 1
ATOM 660 C CA . PHE A 1 93 ? -6.219 -5.32 -17.422 1 85.44 93 PHE A CA 1
ATOM 661 C C . PHE A 1 93 ? -6.188 -4.387 -16.219 1 85.44 93 PHE A C 1
ATOM 663 O O . PHE A 1 93 ? -7.125 -4.367 -15.414 1 85.44 93 PHE A O 1
ATOM 670 N N . GLN A 1 94 ? -5.16 -3.584 -16.203 1 78.44 94 GLN A N 1
ATOM 671 C CA . GLN A 1 94 ? -5 -2.617 -15.117 1 78.44 94 GLN A CA 1
ATOM 672 C C . GLN A 1 94 ? -6.125 -1.587 -15.125 1 78.44 94 GLN A C 1
ATOM 674 O O . GLN A 1 94 ? -6.602 -1.168 -14.07 1 78.44 94 GLN A O 1
ATOM 679 N N . ASP A 1 95 ? -6.57 -1.193 -16.25 1 82.25 95 ASP A N 1
ATOM 680 C CA . ASP A 1 95 ? -7.621 -0.186 -16.359 1 82.25 95 ASP A CA 1
ATOM 681 C C . ASP A 1 95 ? -8.992 -0.838 -16.531 1 82.25 95 ASP A C 1
ATOM 683 O O . ASP A 1 95 ? -9.969 -0.163 -16.844 1 82.25 95 ASP A O 1
ATOM 687 N N . PHE A 1 96 ? -9.062 -2.125 -16.344 1 86.06 96 PHE A N 1
ATOM 688 C CA . PHE A 1 96 ? -10.258 -2.959 -16.359 1 86.06 96 PHE A CA 1
ATOM 689 C C . PHE A 1 96 ? -10.797 -3.121 -17.781 1 86.06 96 PHE A C 1
ATOM 691 O O . PHE A 1 96 ? -11.297 -4.188 -18.141 1 86.06 96 PHE A O 1
ATOM 698 N N . ALA A 1 97 ? -10.625 -2.045 -18.625 1 87.56 97 ALA A N 1
ATOM 699 C CA . ALA A 1 97 ? -10.961 -2.086 -20.047 1 87.56 97 ALA A CA 1
ATOM 700 C C . ALA A 1 97 ? -12.406 -2.551 -20.25 1 87.56 97 ALA A C 1
ATOM 702 O O . ALA A 1 97 ? -12.664 -3.424 -21.078 1 87.56 97 ALA A O 1
ATOM 703 N N . LEU A 1 98 ? -13.344 -2.049 -19.438 1 93.12 98 LEU A N 1
ATOM 704 C CA . LEU A 1 98 ? -14.75 -2.365 -19.625 1 93.12 98 LEU A CA 1
ATOM 705 C C . LEU A 1 98 ? -15.328 -1.581 -20.812 1 93.12 98 LEU A C 1
ATOM 707 O O . LEU A 1 98 ? -14.945 -0.432 -21.047 1 93.12 98 LEU A O 1
ATOM 711 N N . PHE A 1 99 ? -16.219 -2.252 -21.547 1 93 99 PHE A N 1
ATOM 712 C CA . PHE A 1 99 ? -16.922 -1.561 -22.625 1 93 99 PHE A CA 1
ATOM 713 C C . PHE A 1 99 ? -17.953 -0.587 -22.078 1 93 99 PHE A C 1
ATOM 715 O O . PHE A 1 99 ? -18.953 -1.004 -21.5 1 93 99 PHE A O 1
ATOM 722 N N . PRO A 1 100 ? -17.688 0.65 -22.312 1 91.94 100 PRO A N 1
ATOM 723 C CA . PRO A 1 100 ? -18.578 1.646 -21.688 1 91.94 100 PRO A CA 1
ATOM 724 C C . PRO A 1 100 ? -20 1.601 -22.25 1 91.94 100 PRO A C 1
ATOM 726 O O . PRO A 1 100 ? -20.938 2.031 -21.578 1 91.94 100 PRO A O 1
ATOM 729 N N . HIS A 1 101 ? -20.125 1.084 -23.453 1 93.38 101 HIS A N 1
ATOM 730 C CA . HIS A 1 101 ? -21.422 1.115 -24.141 1 93.38 101 HIS A CA 1
ATOM 731 C C . HIS A 1 101 ? -22.234 -0.135 -23.828 1 93.38 101 HIS A C 1
ATOM 733 O O . HIS A 1 101 ? -23.391 -0.255 -24.266 1 93.38 101 HIS A O 1
ATOM 739 N N . LEU A 1 102 ? -21.719 -1.096 -23.156 1 95.25 102 LEU A N 1
ATOM 740 C CA . LEU A 1 102 ? -22.438 -2.307 -22.766 1 95.25 102 LEU A CA 1
ATOM 741 C C . LEU A 1 102 ? -22.797 -2.268 -21.281 1 95.25 102 LEU A C 1
ATOM 743 O O . LEU A 1 102 ? -22.094 -1.637 -20.484 1 95.25 102 LEU A O 1
ATOM 747 N N . THR A 1 103 ? -23.844 -2.934 -21.031 1 96.44 103 THR A N 1
ATOM 748 C CA . THR A 1 103 ? -24.188 -3.125 -19.625 1 96.44 103 THR A CA 1
ATOM 749 C C . THR A 1 103 ? -23.172 -4.047 -18.938 1 96.44 103 THR A C 1
ATOM 751 O O . THR A 1 103 ? -22.359 -4.672 -19.609 1 96.44 103 THR A O 1
ATOM 754 N N . VAL A 1 104 ? -23.266 -4.043 -17.656 1 97 104 VAL A N 1
ATOM 755 C CA . VAL A 1 104 ? -22.438 -4.957 -16.859 1 97 104 VAL A CA 1
ATOM 756 C C . VAL A 1 104 ? -22.641 -6.387 -17.359 1 97 104 VAL A C 1
ATOM 758 O O . VAL A 1 104 ? -21.672 -7.09 -17.641 1 97 104 VAL A O 1
ATOM 761 N N . LEU A 1 105 ? -23.859 -6.766 -17.516 1 96.69 105 LEU A N 1
ATOM 762 C CA . LEU A 1 105 ? -24.156 -8.094 -18.031 1 96.69 105 LEU A CA 1
ATOM 763 C C . LEU A 1 105 ? -23.609 -8.266 -19.453 1 96.69 105 LEU A C 1
ATOM 765 O O . LEU A 1 105 ? -23.062 -9.312 -19.781 1 96.69 105 LEU A O 1
ATOM 769 N N . GLY A 1 106 ? -23.75 -7.273 -20.266 1 95.62 106 GLY A N 1
ATOM 770 C CA . GLY A 1 106 ? -23.234 -7.297 -21.625 1 95.62 106 GLY A CA 1
ATOM 771 C C . GLY A 1 106 ? -21.719 -7.449 -21.672 1 95.62 106 GLY A C 1
ATOM 772 O O . GLY A 1 106 ? -21.203 -8.156 -22.531 1 95.62 106 GLY A O 1
ATOM 773 N N . ASN A 1 107 ? -21.078 -6.727 -20.781 1 96.31 107 ASN A N 1
ATOM 774 C CA . ASN A 1 107 ? -19.625 -6.852 -20.688 1 96.31 107 ASN A CA 1
ATOM 775 C C . ASN A 1 107 ? -19.203 -8.289 -20.406 1 96.31 107 ASN A C 1
ATOM 777 O O . ASN A 1 107 ? -18.344 -8.836 -21.109 1 96.31 107 ASN A O 1
ATOM 781 N N . VAL A 1 108 ? -19.875 -8.914 -19.469 1 95.94 108 VAL A N 1
ATOM 782 C CA . VAL A 1 108 ? -19.484 -10.25 -19.031 1 95.94 108 VAL A CA 1
ATOM 783 C C . VAL A 1 108 ? -19.875 -11.273 -20.094 1 95.94 108 VAL A C 1
ATOM 785 O O . VAL A 1 108 ? -19.172 -12.266 -20.297 1 95.94 108 VAL A O 1
ATOM 788 N N . ALA A 1 109 ? -20.938 -11 -20.828 1 94.94 109 ALA A N 1
ATOM 789 C CA . ALA A 1 109 ? -21.422 -11.93 -21.844 1 94.94 109 ALA A CA 1
ATOM 790 C C . ALA A 1 109 ? -20.656 -11.766 -23.141 1 94.94 109 ALA A C 1
ATOM 792 O O . ALA A 1 109 ? -20.766 -12.609 -24.047 1 94.94 109 ALA A O 1
ATOM 793 N N . PHE A 1 110 ? -19.922 -10.773 -23.234 1 90.62 110 PHE A N 1
ATOM 794 C CA . PHE A 1 110 ? -19.312 -10.383 -24.5 1 90.62 110 PHE A CA 1
ATOM 795 C C . PHE A 1 110 ? -18.453 -11.508 -25.047 1 90.62 110 PHE A C 1
ATOM 797 O O . PHE A 1 110 ? -18.484 -11.781 -26.25 1 90.62 110 PHE A O 1
ATOM 804 N N . GLY A 1 111 ? -17.719 -12.195 -24.172 1 85.88 111 GLY A N 1
ATOM 805 C CA . GLY A 1 111 ? -16.797 -13.234 -24.609 1 85.88 111 GLY A CA 1
ATOM 806 C C . GLY A 1 111 ? -17.453 -14.586 -24.766 1 85.88 111 GLY A C 1
ATOM 807 O O . GLY A 1 111 ? -16.766 -15.586 -25.016 1 85.88 111 GLY A O 1
ATOM 808 N N . LEU A 1 112 ? -18.781 -14.68 -24.688 1 92.12 112 LEU A N 1
ATOM 809 C CA . LEU A 1 112 ? -19.5 -15.953 -24.703 1 92.12 112 LEU A CA 1
ATOM 810 C C . LEU A 1 112 ? -20.312 -16.109 -25.984 1 92.12 112 LEU A C 1
ATOM 812 O O . LEU A 1 112 ? -21.375 -16.703 -25.984 1 92.12 112 LEU A O 1
ATOM 816 N N . ARG A 1 113 ? -19.812 -15.594 -27.031 1 85.31 113 ARG A N 1
ATOM 817 C CA . ARG A 1 113 ? -20.578 -15.531 -28.266 1 85.31 113 ARG A CA 1
ATOM 818 C C . ARG A 1 113 ? -20.812 -16.922 -28.844 1 85.31 113 ARG A C 1
ATOM 820 O O . ARG A 1 113 ? -21.719 -17.125 -29.641 1 85.31 113 ARG A O 1
ATOM 827 N N . ALA A 1 114 ? -20.016 -17.844 -28.406 1 86.25 114 ALA A N 1
ATOM 828 C CA . ALA A 1 114 ? -20.156 -19.219 -28.891 1 86.25 114 ALA A CA 1
ATOM 829 C C . ALA A 1 114 ? -21.391 -19.891 -28.281 1 86.25 114 ALA A C 1
ATOM 831 O O . ALA A 1 114 ? -21.875 -20.891 -28.812 1 86.25 114 ALA A O 1
ATOM 832 N N . LEU A 1 115 ? -21.875 -19.312 -27.266 1 90.44 115 LEU A N 1
ATOM 833 C CA . LEU A 1 115 ? -23.031 -19.891 -26.578 1 90.44 115 LEU A CA 1
ATOM 834 C C . LEU A 1 115 ? -24.328 -19.266 -27.094 1 90.44 115 LEU A C 1
ATOM 836 O O . LEU A 1 115 ? -24.344 -18.094 -27.484 1 90.44 115 LEU A O 1
ATOM 840 N N . PRO A 1 116 ? -25.359 -20.125 -27.031 1 92.25 116 PRO A N 1
ATOM 841 C CA . PRO A 1 116 ? -26.656 -19.516 -27.328 1 92.25 116 PRO A CA 1
ATOM 842 C C . PRO A 1 116 ? -27.047 -18.453 -26.312 1 92.25 116 PRO A C 1
ATOM 844 O O . PRO A 1 116 ? -26.562 -18.453 -25.172 1 92.25 116 PRO A O 1
ATOM 847 N N . ARG A 1 117 ? -27.922 -17.609 -26.734 1 89.62 117 ARG A N 1
ATOM 848 C CA . ARG A 1 117 ? -28.25 -16.406 -25.969 1 89.62 117 ARG A CA 1
ATOM 849 C C . ARG A 1 117 ? -28.703 -16.75 -24.562 1 89.62 117 ARG A C 1
ATOM 851 O O . ARG A 1 117 ? -28.25 -16.156 -23.594 1 89.62 117 ARG A O 1
ATOM 858 N N . PRO A 1 118 ? -29.594 -17.672 -24.406 1 91 118 PRO A N 1
ATOM 859 C CA . PRO A 1 118 ? -30.031 -17.984 -23.047 1 91 118 PRO A CA 1
ATOM 860 C C . PRO A 1 118 ? -28.906 -18.516 -22.172 1 91 118 PRO A C 1
ATOM 862 O O . PRO A 1 118 ? -28.797 -18.141 -21 1 91 118 PRO A O 1
ATOM 865 N N . ALA A 1 119 ? -28.078 -19.297 -22.766 1 92.56 119 ALA A N 1
ATOM 866 C CA . ALA A 1 119 ? -26.938 -19.859 -22.031 1 92.56 119 ALA A CA 1
ATOM 867 C C . ALA A 1 119 ? -25.906 -18.781 -21.703 1 92.56 119 ALA A C 1
ATOM 869 O O . ALA A 1 119 ? -25.297 -18.812 -20.625 1 92.56 119 ALA A O 1
ATOM 870 N N . ARG A 1 120 ? -25.781 -17.906 -22.594 1 92.56 120 ARG A N 1
ATOM 871 C CA . ARG A 1 120 ? -24.859 -16.781 -22.406 1 92.56 120 ARG A CA 1
ATOM 872 C C . ARG A 1 120 ? -25.266 -15.922 -21.219 1 92.56 120 ARG A C 1
ATOM 874 O O . ARG A 1 120 ? -24.438 -15.586 -20.391 1 92.56 120 ARG A O 1
ATOM 881 N N . ARG A 1 121 ? -26.5 -15.672 -21.141 1 93.06 121 ARG A N 1
ATOM 882 C CA . ARG A 1 121 ? -27.016 -14.836 -20.062 1 93.06 121 ARG A CA 1
ATOM 883 C C . ARG A 1 121 ? -26.906 -15.547 -18.719 1 93.06 121 ARG A C 1
ATOM 885 O O . ARG A 1 121 ? -26.578 -14.93 -17.703 1 93.06 121 ARG A O 1
ATOM 892 N N . GLN A 1 122 ? -27.188 -16.75 -18.797 1 93.75 122 GLN A N 1
ATOM 893 C CA . GLN A 1 122 ? -27.125 -17.547 -17.578 1 93.75 122 GLN A CA 1
ATOM 894 C C . GLN A 1 122 ? -25.688 -17.609 -17.047 1 93.75 122 GLN A C 1
ATOM 896 O O . GLN A 1 122 ? -25.453 -17.375 -15.852 1 93.75 122 GLN A O 1
ATOM 901 N N . ARG A 1 123 ? -24.812 -17.891 -17.922 1 93.81 123 ARG A N 1
ATOM 902 C CA . ARG A 1 123 ? -23.422 -17.969 -17.516 1 93.81 123 ARG A CA 1
ATOM 903 C C . ARG A 1 123 ? -22.891 -16.625 -17.031 1 93.81 123 ARG A C 1
ATOM 905 O O . ARG A 1 123 ? -22.219 -16.562 -16 1 93.81 123 ARG A O 1
ATOM 912 N N . ALA A 1 124 ? -23.188 -15.609 -17.734 1 95.5 124 ALA A N 1
ATOM 913 C CA . ALA A 1 124 ? -22.781 -14.266 -17.344 1 95.5 124 ALA A CA 1
ATOM 914 C C . ALA A 1 124 ? -23.359 -13.883 -15.992 1 95.5 124 ALA A C 1
ATOM 916 O O . ALA A 1 124 ? -22.656 -13.328 -15.141 1 95.5 124 ALA A O 1
ATOM 917 N N . GLY A 1 125 ? -24.594 -14.203 -15.836 1 94 125 GLY A N 1
ATOM 918 C CA . GLY A 1 125 ? -25.25 -13.93 -14.57 1 94 125 GLY A CA 1
ATOM 919 C C . GLY A 1 125 ? -24.625 -14.672 -13.398 1 94 125 GLY A C 1
ATOM 920 O O . GLY A 1 125 ? -24.438 -14.102 -12.32 1 94 125 GLY A O 1
ATOM 921 N N . ALA A 1 126 ? -24.281 -15.875 -13.656 1 92.94 126 ALA A N 1
ATOM 922 C CA . ALA A 1 126 ? -23.641 -16.688 -12.625 1 92.94 126 ALA A CA 1
ATOM 923 C C . ALA A 1 126 ? -22.281 -16.109 -12.242 1 92.94 126 ALA A C 1
ATOM 925 O O . ALA A 1 126 ? -21.906 -16.094 -11.062 1 92.94 126 ALA A O 1
ATOM 926 N N . CYS A 1 127 ? -21.578 -15.711 -13.188 1 93.06 127 CYS A N 1
ATOM 927 C CA . CYS A 1 127 ? -20.266 -15.125 -12.938 1 93.06 127 CYS A CA 1
ATOM 928 C C . CYS A 1 127 ? -20.391 -13.828 -12.133 1 93.06 127 CYS A C 1
ATOM 930 O O . CYS A 1 127 ? -19.594 -13.57 -11.227 1 93.06 127 CYS A O 1
ATOM 932 N N . LEU A 1 128 ? -21.375 -13.047 -12.461 1 95 128 LEU A N 1
ATOM 933 C CA . LEU A 1 128 ? -21.625 -11.812 -11.727 1 95 128 LEU A CA 1
ATOM 934 C C . LEU A 1 128 ? -21.969 -12.109 -10.273 1 95 128 LEU A C 1
ATOM 936 O O . LEU A 1 128 ? -21.516 -11.422 -9.367 1 95 128 LEU A O 1
ATOM 940 N N . ALA A 1 129 ? -22.734 -13.109 -10.125 1 92.62 129 ALA A N 1
ATOM 941 C CA . ALA A 1 129 ? -23.125 -13.508 -8.773 1 92.62 129 ALA A CA 1
ATOM 942 C C . ALA A 1 129 ? -21.906 -13.938 -7.957 1 92.62 129 ALA A C 1
ATOM 944 O O . ALA A 1 129 ? -21.812 -13.617 -6.77 1 92.62 129 ALA A O 1
ATOM 945 N N . MET A 1 130 ? -21.062 -14.555 -8.586 1 89.12 130 MET A N 1
ATOM 946 C CA . MET A 1 130 ? -19.859 -15.07 -7.93 1 89.12 130 MET A CA 1
ATOM 947 C C . MET A 1 130 ? -19 -13.93 -7.387 1 89.12 130 MET A C 1
ATOM 949 O O . MET A 1 130 ? -18.312 -14.086 -6.379 1 89.12 130 MET A O 1
ATOM 953 N N . VAL A 1 131 ? -19.047 -12.773 -8.07 1 89.56 131 VAL A N 1
ATOM 954 C CA . VAL A 1 131 ? -18.234 -11.648 -7.645 1 89.56 131 VAL A CA 1
ATOM 955 C C . VAL A 1 131 ? -19.109 -10.617 -6.934 1 89.56 131 VAL A C 1
ATOM 957 O O . VAL A 1 131 ? -18.688 -9.469 -6.738 1 89.56 131 VAL A O 1
ATOM 960 N N . GLY A 1 132 ? -20.344 -10.961 -6.684 1 88.81 132 GLY A N 1
ATOM 961 C CA . GLY A 1 132 ? -21.234 -10.117 -5.906 1 88.81 132 GLY A CA 1
ATOM 962 C C . GLY A 1 132 ? -21.781 -8.945 -6.691 1 88.81 132 GLY A C 1
ATOM 963 O O . GLY A 1 132 ? -22 -7.863 -6.137 1 88.81 132 GLY A O 1
ATOM 964 N N . MET A 1 133 ? -21.906 -9.117 -7.965 1 92.81 133 MET A N 1
ATOM 965 C CA . MET A 1 133 ? -22.344 -7.996 -8.805 1 92.81 133 MET A CA 1
ATOM 966 C C . MET A 1 133 ? -23.641 -8.32 -9.531 1 92.81 133 MET A C 1
ATOM 968 O O . MET A 1 133 ? -23.969 -7.68 -10.523 1 92.81 133 MET A O 1
ATOM 972 N N . ALA A 1 134 ? -24.375 -9.312 -9.047 1 94.44 134 ALA A N 1
ATOM 973 C CA . ALA A 1 134 ? -25.609 -9.742 -9.695 1 94.44 134 ALA A CA 1
ATOM 974 C C . ALA A 1 134 ? -26.625 -8.602 -9.781 1 94.44 134 ALA A C 1
ATOM 976 O O . ALA A 1 134 ? -27.297 -8.438 -10.805 1 94.44 134 ALA A O 1
ATOM 977 N N . ASP A 1 135 ? -26.672 -7.789 -8.789 1 94 135 ASP A N 1
ATOM 978 C CA . ASP A 1 135 ? -27.656 -6.723 -8.695 1 94 135 ASP A CA 1
ATOM 979 C C . ASP A 1 135 ? -27.312 -5.57 -9.641 1 94 135 ASP A C 1
ATOM 981 O O . ASP A 1 135 ? -28.141 -4.676 -9.859 1 94 135 ASP A O 1
ATOM 985 N N . TYR A 1 136 ? -26.219 -5.625 -10.273 1 94.94 136 TYR A N 1
ATOM 986 C CA . TYR A 1 136 ? -25.766 -4.523 -11.125 1 94.94 136 TYR A CA 1
ATOM 987 C C . TYR A 1 136 ? -25.797 -4.93 -12.594 1 94.94 136 TYR A C 1
ATOM 989 O O . TYR A 1 136 ? -25.25 -4.219 -13.445 1 94.94 136 TYR A O 1
ATOM 997 N N . ALA A 1 137 ? -26.422 -5.973 -12.906 1 96.06 137 ALA A N 1
ATOM 998 C CA . ALA A 1 137 ? -26.391 -6.574 -14.242 1 96.06 137 ALA A CA 1
ATOM 999 C C . ALA A 1 137 ? -26.797 -5.562 -15.305 1 96.06 137 ALA A C 1
ATOM 1001 O O . ALA A 1 137 ? -26.203 -5.527 -16.391 1 96.06 137 ALA A O 1
ATOM 1002 N N . GLU A 1 138 ? -27.703 -4.727 -14.992 1 95.94 138 GLU A N 1
ATOM 1003 C CA . GLU A 1 138 ? -28.25 -3.816 -16 1 95.94 138 GLU A CA 1
ATOM 1004 C C . GLU A 1 138 ? -27.562 -2.449 -15.922 1 95.94 138 GLU A C 1
ATOM 1006 O O . GLU A 1 138 ? -27.844 -1.564 -16.734 1 95.94 138 GLU A O 1
ATOM 1011 N N . ALA A 1 139 ? -26.719 -2.318 -15 1 95.81 139 ALA A N 1
ATOM 1012 C CA . ALA A 1 139 ? -26 -1.055 -14.859 1 95.81 139 ALA A CA 1
ATOM 1013 C C . ALA A 1 139 ? -24.922 -0.914 -15.93 1 95.81 139 ALA A C 1
ATOM 1015 O O . ALA A 1 139 ? -24.641 -1.864 -16.656 1 95.81 139 ALA A O 1
ATOM 1016 N N . TYR A 1 140 ? -24.453 0.293 -16.047 1 94.5 140 TYR A N 1
ATOM 1017 C CA . TYR A 1 140 ? -23.344 0.573 -16.953 1 94.5 140 TYR A CA 1
ATOM 1018 C C . TYR A 1 140 ? -22.062 0.831 -16.156 1 94.5 140 TYR A C 1
ATOM 1020 O O . TYR A 1 140 ? -22.109 1.311 -15.031 1 94.5 140 TYR A O 1
ATOM 1028 N N . PRO A 1 141 ? -20.859 0.585 -16.75 1 92.94 141 PRO A N 1
ATOM 1029 C CA . PRO A 1 141 ? -19.578 0.684 -16.047 1 92.94 141 PRO A CA 1
ATOM 1030 C C . PRO A 1 141 ? -19.344 2.061 -15.43 1 92.94 141 PRO A C 1
ATOM 1032 O O . PRO A 1 141 ? -18.812 2.162 -14.32 1 92.94 141 PRO A O 1
ATOM 1035 N N . HIS A 1 142 ? -19.797 3.08 -16.047 1 86.62 142 HIS A N 1
ATOM 1036 C CA . HIS A 1 142 ? -19.516 4.434 -15.586 1 86.62 142 HIS A CA 1
ATOM 1037 C C . HIS A 1 142 ? -20.266 4.738 -14.289 1 86.62 142 HIS A C 1
ATOM 1039 O O . HIS A 1 142 ? -19.953 5.715 -13.602 1 86.62 142 HIS A O 1
ATOM 1045 N N . THR A 1 143 ? -21.281 3.963 -14 1 88.06 143 THR A N 1
ATOM 1046 C CA . THR A 1 143 ? -22.078 4.18 -12.797 1 88.06 143 THR A CA 1
ATOM 1047 C C . THR A 1 143 ? -21.484 3.422 -11.617 1 88.06 143 THR A C 1
ATOM 1049 O O . THR A 1 143 ? -21.969 3.555 -10.484 1 88.06 143 THR A O 1
ATOM 1052 N N . LEU A 1 144 ? -20.453 2.672 -11.867 1 88.75 144 LEU A N 1
ATOM 1053 C CA . LEU A 1 144 ? -19.891 1.788 -10.859 1 88.75 144 LEU A CA 1
ATOM 1054 C C . LEU A 1 144 ? -18.641 2.414 -10.219 1 88.75 144 LEU A C 1
ATOM 1056 O O . LEU A 1 144 ? -17.953 3.217 -10.852 1 88.75 144 LEU A O 1
ATOM 1060 N N . SER A 1 145 ? -18.406 2.037 -8.945 1 76.12 145 SER A N 1
ATOM 1061 C CA . SER A 1 145 ? -17.141 2.389 -8.305 1 76.12 145 SER A CA 1
ATOM 1062 C C . SER A 1 145 ? -15.984 1.597 -8.898 1 76.12 145 SER A C 1
ATOM 1064 O O . SER A 1 145 ? -16.203 0.624 -9.625 1 76.12 145 SER A O 1
ATOM 1066 N N . GLY A 1 146 ? -14.727 2.035 -8.625 1 76.81 146 GLY A N 1
ATOM 1067 C CA . GLY A 1 146 ? -13.539 1.331 -9.086 1 76.81 146 GLY A CA 1
ATOM 1068 C C . GLY A 1 146 ? -13.523 -0.133 -8.695 1 76.81 146 GLY A C 1
ATOM 1069 O O . GLY A 1 146 ? -13.242 -1.003 -9.523 1 76.81 146 GLY A O 1
ATOM 1070 N N . GLY A 1 147 ? -13.867 -0.357 -7.453 1 81.19 147 GLY A N 1
ATOM 1071 C CA . GLY A 1 147 ? -13.914 -1.732 -6.984 1 81.19 147 GLY A CA 1
ATOM 1072 C C . GLY A 1 147 ? -14.977 -2.562 -7.68 1 81.19 147 GLY A C 1
ATOM 1073 O O . GLY A 1 147 ? -14.758 -3.738 -7.977 1 81.19 147 GLY A O 1
ATOM 1074 N N . GLN A 1 148 ? -16.094 -1.942 -7.898 1 86 148 GLN A N 1
ATOM 1075 C CA . GLN A 1 148 ? -17.156 -2.627 -8.617 1 86 148 GLN A CA 1
ATOM 1076 C C . GLN A 1 148 ? -16.75 -2.932 -10.055 1 86 148 GLN A C 1
ATOM 1078 O O . GLN A 1 148 ? -17 -4.035 -10.555 1 86 148 GLN A O 1
ATOM 1083 N N . GLN A 1 149 ? -16.094 -1.999 -10.648 1 90.44 149 GLN A N 1
ATOM 1084 C CA . GLN A 1 149 ? -15.617 -2.205 -12.016 1 90.44 149 GLN A CA 1
ATOM 1085 C C . GLN A 1 149 ? -14.625 -3.363 -12.086 1 90.44 149 GLN A C 1
ATOM 1087 O O . GLN A 1 149 ? -14.664 -4.164 -13.023 1 90.44 149 GLN A O 1
ATOM 1092 N N . GLN A 1 150 ? -13.797 -3.418 -11.133 1 87.88 150 GLN A N 1
ATOM 1093 C CA . GLN A 1 150 ? -12.82 -4.5 -11.094 1 87.88 150 GLN A CA 1
ATOM 1094 C C . GLN A 1 150 ? -13.508 -5.859 -10.992 1 87.88 150 GLN A C 1
ATOM 1096 O O . GLN A 1 150 ? -13.109 -6.812 -11.664 1 87.88 150 GLN A O 1
ATOM 1101 N N . ARG A 1 151 ? -14.469 -5.934 -10.109 1 88.69 151 ARG A N 1
ATOM 1102 C CA . ARG A 1 151 ? -15.211 -7.18 -9.945 1 88.69 151 ARG A CA 1
ATOM 1103 C C . ARG A 1 151 ? -15.898 -7.582 -11.25 1 88.69 151 ARG A C 1
ATOM 1105 O O . ARG A 1 151 ? -15.891 -8.758 -11.625 1 88.69 151 ARG A O 1
ATOM 1112 N N . VAL A 1 152 ? -16.422 -6.641 -11.93 1 93.88 152 VAL A N 1
ATOM 1113 C CA . VAL A 1 152 ? -17.062 -6.906 -13.211 1 93.88 152 VAL A CA 1
ATOM 1114 C C . VAL A 1 152 ? -16.031 -7.395 -14.219 1 93.88 152 VAL A C 1
ATOM 1116 O O . VAL A 1 152 ? -16.266 -8.359 -14.945 1 93.88 152 VAL A O 1
ATOM 1119 N N . ALA A 1 153 ? -14.906 -6.707 -14.219 1 93.62 153 ALA A N 1
ATOM 1120 C CA . ALA A 1 153 ? -13.828 -7.102 -15.125 1 93.62 153 ALA A CA 1
ATOM 1121 C C . ALA A 1 153 ? -13.367 -8.523 -14.852 1 93.62 153 ALA A C 1
ATOM 1123 O O . ALA A 1 153 ? -13.078 -9.289 -15.781 1 93.62 153 ALA A O 1
ATOM 1124 N N . LEU A 1 154 ? -13.281 -8.859 -13.617 1 92.38 154 LEU A N 1
ATOM 1125 C CA . LEU A 1 154 ? -12.906 -10.219 -13.227 1 92.38 154 LEU A CA 1
ATOM 1126 C C . LEU A 1 154 ? -13.938 -11.227 -13.719 1 92.38 154 LEU A C 1
ATOM 1128 O O . LEU A 1 154 ? -13.578 -12.258 -14.297 1 92.38 154 LEU A O 1
ATOM 1132 N N . ALA A 1 155 ? -15.203 -10.93 -13.516 1 93.5 155 ALA A N 1
ATOM 1133 C CA . ALA A 1 155 ? -16.281 -11.789 -14 1 93.5 155 ALA A CA 1
ATOM 1134 C C . ALA A 1 155 ? -16.188 -11.984 -15.508 1 93.5 155 ALA A C 1
ATOM 1136 O O . ALA A 1 155 ? -16.328 -13.102 -16 1 93.5 155 ALA A O 1
ATOM 1137 N N . ARG A 1 156 ? -15.984 -10.93 -16.156 1 94.38 156 ARG A N 1
ATOM 1138 C CA . ARG A 1 156 ? -15.867 -10.984 -17.609 1 94.38 156 ARG A CA 1
ATOM 1139 C C . ARG A 1 156 ? -14.734 -11.914 -18.031 1 94.38 156 ARG A C 1
ATOM 1141 O O . ARG A 1 156 ? -14.898 -12.711 -18.969 1 94.38 156 ARG A O 1
ATOM 1148 N N . ALA A 1 157 ? -13.641 -11.781 -17.344 1 92.81 157 ALA A N 1
ATOM 1149 C CA . ALA A 1 157 ? -12.461 -12.57 -17.688 1 92.81 157 ALA A CA 1
ATOM 1150 C C . ALA A 1 157 ? -12.68 -14.047 -17.375 1 92.81 157 ALA A C 1
ATOM 1152 O O . ALA A 1 157 ? -12.109 -14.922 -18.031 1 92.81 157 ALA A O 1
ATOM 1153 N N . LEU A 1 158 ? -13.562 -14.375 -16.438 1 93.56 158 LEU A N 1
ATOM 1154 C CA . LEU A 1 158 ? -13.75 -15.742 -15.953 1 93.56 158 LEU A CA 1
ATOM 1155 C C . LEU A 1 158 ? -14.859 -16.438 -16.734 1 93.56 158 LEU A C 1
ATOM 1157 O O . LEU A 1 158 ? -14.93 -17.672 -16.75 1 93.56 158 LEU A O 1
ATOM 1161 N N . ALA A 1 159 ? -15.688 -15.703 -17.266 1 93.25 159 ALA A N 1
ATOM 1162 C CA . ALA A 1 159 ? -16.922 -16.219 -17.875 1 93.25 159 ALA A CA 1
ATOM 1163 C C . ALA A 1 159 ? -16.609 -17.297 -18.906 1 93.25 159 ALA A C 1
ATOM 1165 O O . ALA A 1 159 ? -17.266 -18.344 -18.938 1 93.25 159 ALA A O 1
ATOM 1166 N N . PRO A 1 160 ? -15.625 -17.094 -19.719 1 92 160 PRO A N 1
ATOM 1167 C CA . PRO A 1 160 ? -15.328 -18.094 -20.75 1 92 160 PRO A CA 1
ATOM 1168 C C . PRO A 1 160 ? -14.656 -19.344 -20.172 1 92 160 PRO A C 1
ATOM 1170 O O . PRO A 1 160 ? -14.258 -20.234 -20.938 1 92 160 PRO A O 1
ATOM 1173 N N . GLU A 1 161 ? -14.43 -19.297 -18.859 1 89.88 161 GLU A N 1
ATOM 1174 C CA . GLU A 1 161 ? -13.805 -20.438 -18.172 1 89.88 161 GLU A CA 1
ATOM 1175 C C . GLU A 1 161 ? -12.406 -20.703 -18.719 1 89.88 161 GLU A C 1
ATOM 1177 O O . GLU A 1 161 ? -12.117 -21.797 -19.188 1 89.88 161 GLU A O 1
ATOM 1182 N N . PRO A 1 162 ? -11.602 -19.781 -18.625 1 93 162 PRO A N 1
ATOM 1183 C CA . PRO A 1 162 ? -10.242 -19.891 -19.141 1 93 162 PRO A CA 1
ATOM 1184 C C . PRO A 1 162 ? -9.391 -20.891 -18.375 1 93 162 PRO A C 1
ATOM 1186 O O . PRO A 1 162 ? -9.703 -21.219 -17.234 1 93 162 PRO A O 1
ATOM 1189 N N . LEU A 1 163 ? -8.344 -21.312 -19.094 1 90.62 163 LEU A N 1
ATOM 1190 C CA . LEU A 1 163 ? -7.375 -22.219 -18.469 1 90.62 163 LEU A CA 1
ATOM 1191 C C . LEU A 1 163 ? -6.449 -21.438 -17.531 1 90.62 163 LEU A C 1
ATOM 1193 O O . LEU A 1 163 ? -5.941 -22 -16.562 1 90.62 163 LEU A O 1
ATOM 1197 N N . LEU A 1 164 ? -6.258 -20.219 -17.891 1 96.44 164 LEU A N 1
ATOM 1198 C CA . LEU A 1 164 ? -5.309 -19.375 -17.188 1 96.44 164 LEU A CA 1
ATOM 1199 C C . LEU A 1 164 ? -5.82 -17.938 -17.125 1 96.44 164 LEU A C 1
ATOM 1201 O O . LEU A 1 164 ? -6.32 -17.406 -18.109 1 96.44 164 LEU A O 1
ATOM 1205 N N . MET A 1 165 ? -5.738 -17.438 -15.914 1 96.88 165 MET A N 1
ATOM 1206 C CA . MET A 1 165 ? -6.023 -16.016 -15.727 1 96.88 165 MET A CA 1
ATOM 1207 C C . MET A 1 165 ? -4.73 -15.203 -15.648 1 96.88 165 MET A C 1
ATOM 1209 O O . MET A 1 165 ? -3.793 -15.594 -14.945 1 96.88 165 MET A O 1
ATOM 1213 N N . LEU A 1 166 ? -4.641 -14.156 -16.453 1 97.44 166 LEU A N 1
ATOM 1214 C CA . LEU A 1 166 ? -3.568 -13.172 -16.359 1 97.44 166 LEU A CA 1
ATOM 1215 C C . LEU A 1 166 ? -4.074 -11.867 -15.75 1 97.44 166 LEU A C 1
ATOM 1217 O O . LEU A 1 166 ? -5.031 -11.273 -16.25 1 97.44 166 LEU A O 1
ATOM 1221 N N . LEU A 1 167 ? -3.475 -11.484 -14.648 1 96.31 167 LEU A N 1
ATOM 1222 C CA . LEU A 1 167 ? -3.891 -10.281 -13.945 1 96.31 167 LEU A CA 1
ATOM 1223 C C . LEU A 1 167 ? -2.76 -9.258 -13.914 1 96.31 167 LEU A C 1
ATOM 1225 O O . LEU A 1 167 ? -1.696 -9.516 -13.352 1 96.31 167 LEU A O 1
ATOM 1229 N N . ASP A 1 168 ? -3 -8.148 -14.484 1 93.5 168 ASP A N 1
ATOM 1230 C CA . ASP A 1 168 ? -1.986 -7.098 -14.539 1 93.5 168 ASP A CA 1
ATOM 1231 C C . ASP A 1 168 ? -2.268 -6.008 -13.508 1 93.5 168 ASP A C 1
ATOM 1233 O O . ASP A 1 168 ? -3.039 -5.082 -13.773 1 93.5 168 ASP A O 1
ATOM 1237 N N . GLU A 1 169 ? -1.621 -6.086 -12.367 1 89.88 169 GLU A N 1
ATOM 1238 C CA . GLU A 1 169 ? -1.753 -5.145 -11.258 1 89.88 169 GLU A CA 1
ATOM 1239 C C . GLU A 1 169 ? -3.219 -4.875 -10.938 1 89.88 169 GLU A C 1
ATOM 1241 O O . GLU A 1 169 ? -3.641 -3.717 -10.859 1 89.88 169 GLU A O 1
ATOM 1246 N N . PRO A 1 170 ? -3.918 -5.895 -10.57 1 89.88 170 PRO A N 1
ATOM 1247 C CA . PRO A 1 170 ? -5.379 -5.805 -10.484 1 89.88 170 PRO A CA 1
ATOM 1248 C C . PRO A 1 170 ? -5.844 -4.918 -9.328 1 89.88 170 PRO A C 1
ATOM 1250 O O . PRO A 1 170 ? -6.988 -4.461 -9.32 1 89.88 170 PRO A O 1
ATOM 1253 N N . PHE A 1 171 ? -4.875 -4.59 -8.422 1 87.38 171 PHE A N 1
ATOM 1254 C CA . PHE A 1 171 ? -5.355 -3.9 -7.23 1 87.38 171 PHE A CA 1
ATOM 1255 C C . PHE A 1 171 ? -4.684 -2.539 -7.086 1 87.38 171 PHE A C 1
ATOM 1257 O O . PHE A 1 171 ? -4.816 -1.885 -6.047 1 87.38 171 PHE A O 1
ATOM 1264 N N . SER A 1 172 ? -3.801 -1.972 -7.902 1 74.75 172 SER A N 1
ATOM 1265 C CA . SER A 1 172 ? -2.992 -0.76 -7.82 1 74.75 172 SER A CA 1
ATOM 1266 C C . SER A 1 172 ? -3.869 0.481 -7.688 1 74.75 172 SER A C 1
ATOM 1268 O O . SER A 1 172 ? -3.465 1.47 -7.07 1 74.75 172 SER A O 1
ATOM 1270 N N . GLY A 1 173 ? -5.008 0.575 -7.965 1 69.75 173 GLY A N 1
ATOM 1271 C CA . GLY A 1 173 ? -5.852 1.762 -7.992 1 69.75 173 GLY A CA 1
ATOM 1272 C C . GLY A 1 173 ? -6.898 1.773 -6.895 1 69.75 173 GLY A C 1
ATOM 1273 O O . GLY A 1 173 ? -7.66 2.734 -6.77 1 69.75 173 GLY A O 1
ATOM 1274 N N . LEU A 1 174 ? -6.801 0.829 -6.09 1 76.38 174 LEU A N 1
ATOM 1275 C CA . LEU A 1 174 ? -7.809 0.698 -5.043 1 76.38 174 LEU A CA 1
ATOM 1276 C C . LEU A 1 174 ? -7.273 1.206 -3.709 1 76.38 174 LEU A C 1
ATOM 1278 O O . LEU A 1 174 ? -6.07 1.154 -3.459 1 76.38 174 LEU A O 1
ATOM 1282 N N . ASP A 1 175 ? -8.203 1.764 -2.926 1 74.44 175 ASP A N 1
ATOM 1283 C CA . ASP A 1 175 ? -7.793 2.102 -1.565 1 74.44 175 ASP A CA 1
ATOM 1284 C C . ASP A 1 175 ? -7.473 0.845 -0.759 1 74.44 175 ASP A C 1
ATOM 1286 O O . ASP A 1 175 ? -7.816 -0.266 -1.171 1 74.44 175 ASP A O 1
ATOM 1290 N N . SER A 1 176 ? -6.824 0.994 0.363 1 74.62 176 SER A N 1
ATOM 1291 C CA . SER A 1 176 ? -6.27 -0.117 1.13 1 74.62 176 SER A CA 1
ATOM 1292 C C . SER A 1 176 ? -7.363 -1.086 1.568 1 74.62 176 SER A C 1
ATOM 1294 O O . SER A 1 176 ? -7.203 -2.303 1.449 1 74.62 176 SER A O 1
ATOM 1296 N N . ARG A 1 177 ? -8.422 -0.562 2.047 1 73.75 177 ARG A N 1
ATOM 1297 C CA . ARG A 1 177 ? -9.484 -1.431 2.545 1 73.75 177 ARG A CA 1
ATOM 1298 C C . ARG A 1 177 ? -10.141 -2.197 1.402 1 73.75 177 ARG A C 1
ATOM 1300 O O . ARG A 1 177 ? -10.312 -3.416 1.483 1 73.75 177 ARG A O 1
ATOM 1307 N N . LEU A 1 178 ? -10.516 -1.444 0.454 1 76.06 178 LEU A N 1
ATOM 1308 C CA . LEU A 1 178 ? -11.125 -2.076 -0.709 1 76.06 178 LEU A CA 1
ATOM 1309 C C . LEU A 1 178 ? -10.156 -3.047 -1.375 1 76.06 178 LEU A C 1
ATOM 1311 O O . LEU A 1 178 ? -10.555 -4.137 -1.791 1 76.06 178 LEU A O 1
ATOM 1315 N N . ARG A 1 179 ? -8.914 -2.637 -1.36 1 82.88 179 ARG A N 1
ATOM 1316 C CA . ARG A 1 179 ? -7.879 -3.475 -1.949 1 82.88 179 ARG A CA 1
ATOM 1317 C C . ARG A 1 179 ? -7.812 -4.832 -1.26 1 82.88 179 ARG A C 1
ATOM 1319 O O . ARG A 1 179 ? -7.781 -5.871 -1.923 1 82.88 179 ARG A O 1
ATOM 1326 N N . ARG A 1 180 ? -7.77 -4.824 -0.003 1 82.31 180 ARG A N 1
ATOM 1327 C CA . ARG A 1 180 ? -7.695 -6.07 0.755 1 82.31 180 ARG A CA 1
ATOM 1328 C C . ARG A 1 180 ? -8.922 -6.938 0.503 1 82.31 180 ARG A C 1
ATOM 1330 O O . ARG A 1 180 ? -8.797 -8.141 0.26 1 82.31 180 ARG A O 1
ATOM 1337 N N . ARG A 1 181 ? -10.023 -6.348 0.535 1 81.75 181 ARG A N 1
ATOM 1338 C CA . ARG A 1 181 ? -11.273 -7.082 0.345 1 81.75 181 ARG A CA 1
ATOM 1339 C C . ARG A 1 181 ? -11.328 -7.715 -1.041 1 81.75 181 ARG A C 1
ATOM 1341 O O . ARG A 1 181 ? -11.633 -8.898 -1.176 1 81.75 181 ARG A O 1
ATOM 1348 N N . ILE A 1 182 ? -11.031 -6.93 -2.004 1 85.19 182 ILE A N 1
ATOM 1349 C CA . ILE A 1 182 ? -11.125 -7.402 -3.383 1 85.19 182 ILE A CA 1
ATOM 1350 C C . ILE A 1 182 ? -10.062 -8.461 -3.639 1 85.19 182 ILE A C 1
ATOM 1352 O O . ILE A 1 182 ? -10.305 -9.438 -4.348 1 85.19 182 ILE A O 1
ATOM 1356 N N . ARG A 1 183 ? -8.922 -8.242 -3.072 1 89.19 183 ARG A N 1
ATOM 1357 C CA . ARG A 1 183 ? -7.859 -9.234 -3.193 1 89.19 183 ARG A CA 1
ATOM 1358 C C . ARG A 1 183 ? -8.297 -10.586 -2.635 1 89.19 183 ARG A C 1
ATOM 1360 O O . ARG A 1 183 ? -8.125 -11.617 -3.283 1 89.19 183 ARG A O 1
ATOM 1367 N N . GLU A 1 184 ? -8.867 -10.555 -1.508 1 87.19 184 GLU A N 1
ATOM 1368 C CA . GLU A 1 184 ? -9.328 -11.789 -0.871 1 87.19 184 GLU A CA 1
ATOM 1369 C C . GLU A 1 184 ? -10.438 -12.445 -1.689 1 87.19 184 GLU A C 1
ATOM 1371 O O . GLU A 1 184 ? -10.445 -13.664 -1.86 1 87.19 184 GLU A O 1
ATOM 1376 N N . GLU A 1 185 ? -11.281 -11.633 -2.119 1 85.69 185 GLU A N 1
ATOM 1377 C CA . GLU A 1 185 ? -12.375 -12.148 -2.936 1 85.69 185 GLU A CA 1
ATOM 1378 C C . GLU A 1 185 ? -11.852 -12.766 -4.23 1 85.69 185 GLU A C 1
ATOM 1380 O O . GLU A 1 185 ? -12.297 -13.844 -4.633 1 85.69 185 GLU A O 1
ATOM 1385 N N . THR A 1 186 ? -10.984 -12.078 -4.844 1 90.19 186 THR A N 1
ATOM 1386 C CA . THR A 1 186 ? -10.391 -12.578 -6.082 1 90.19 186 THR A CA 1
ATOM 1387 C C . THR A 1 186 ? -9.711 -13.922 -5.852 1 90.19 186 THR A C 1
ATOM 1389 O O . THR A 1 186 ? -9.93 -14.875 -6.602 1 90.19 186 THR A O 1
ATOM 1392 N N . ALA A 1 187 ? -8.906 -14.008 -4.863 1 91.56 187 ALA A N 1
ATOM 1393 C CA . ALA A 1 187 ? -8.227 -15.258 -4.531 1 91.56 187 ALA A CA 1
ATOM 1394 C C . ALA A 1 187 ? -9.234 -16.375 -4.277 1 91.56 187 ALA A C 1
ATOM 1396 O O . ALA A 1 187 ? -9.062 -17.5 -4.77 1 91.56 187 ALA A O 1
ATOM 1397 N N . ARG A 1 188 ? -10.242 -16.047 -3.549 1 88.19 188 ARG A N 1
ATOM 1398 C CA . ARG A 1 188 ? -11.273 -17.031 -3.23 1 88.19 188 ARG A CA 1
ATOM 1399 C C . ARG A 1 188 ? -11.93 -17.562 -4.5 1 88.19 188 ARG A C 1
ATOM 1401 O O . ARG A 1 188 ? -12.102 -18.781 -4.652 1 88.19 188 ARG A O 1
ATOM 1408 N N . VAL A 1 189 ? -12.266 -16.672 -5.355 1 89.25 189 VAL A N 1
ATOM 1409 C CA . VAL A 1 189 ? -12.953 -17.047 -6.59 1 89.25 189 VAL A CA 1
ATOM 1410 C C . VAL A 1 189 ? -12.039 -17.922 -7.445 1 89.25 189 VAL A C 1
ATOM 1412 O O . VAL A 1 189 ? -12.469 -18.953 -7.961 1 89.25 189 VAL A O 1
ATOM 1415 N N . LEU A 1 190 ? -10.812 -17.578 -7.609 1 92.56 190 LEU A N 1
ATOM 1416 C CA . LEU A 1 190 ? -9.867 -18.344 -8.422 1 92.56 190 LEU A CA 1
ATOM 1417 C C . LEU A 1 190 ? -9.656 -19.734 -7.852 1 92.56 190 LEU A C 1
ATOM 1419 O O . LEU A 1 190 ? -9.648 -20.719 -8.594 1 92.56 190 LEU A O 1
ATOM 1423 N N . ARG A 1 191 ? -9.562 -19.844 -6.586 1 91.44 191 ARG A N 1
ATOM 1424 C CA . ARG A 1 191 ? -9.336 -21.125 -5.934 1 91.44 191 ARG A CA 1
ATOM 1425 C C . ARG A 1 191 ? -10.586 -22 -6.008 1 91.44 191 ARG A C 1
ATOM 1427 O O . ARG A 1 191 ? -10.492 -23.203 -6.25 1 91.44 191 ARG A O 1
ATOM 1434 N N . ALA A 1 192 ? -11.703 -21.375 -5.797 1 87.31 192 ALA A N 1
ATOM 1435 C CA . ALA A 1 192 ? -12.953 -22.125 -5.852 1 87.31 192 ALA A CA 1
ATOM 1436 C C . ALA A 1 192 ? -13.172 -22.734 -7.234 1 87.31 192 ALA A C 1
ATOM 1438 O O . ALA A 1 192 ? -13.734 -23.812 -7.355 1 87.31 192 ALA A O 1
ATOM 1439 N N . ARG A 1 193 ? -12.695 -22.109 -8.234 1 89.25 193 ARG A N 1
ATOM 1440 C CA . ARG A 1 193 ? -12.898 -22.562 -9.609 1 89.25 193 ARG A CA 1
ATOM 1441 C C . ARG A 1 193 ? -11.695 -23.359 -10.094 1 89.25 193 ARG A C 1
ATOM 1443 O O . ARG A 1 193 ? -11.688 -23.859 -11.227 1 89.25 193 ARG A O 1
ATOM 1450 N N . ASP A 1 194 ? -10.688 -23.406 -9.266 1 91.88 194 ASP A N 1
ATOM 1451 C CA . ASP A 1 194 ? -9.461 -24.141 -9.578 1 91.88 194 ASP A CA 1
ATOM 1452 C C . ASP A 1 194 ? -8.812 -23.609 -10.859 1 91.88 194 ASP A C 1
ATOM 1454 O O . ASP A 1 194 ? -8.398 -24.391 -11.719 1 91.88 194 ASP A O 1
ATOM 1458 N N . VAL A 1 195 ? -8.891 -22.391 -11.07 1 94.06 195 VAL A N 1
ATOM 1459 C CA . VAL A 1 195 ? -8.289 -21.75 -12.234 1 94.06 195 VAL A CA 1
ATOM 1460 C C . VAL A 1 195 ? -6.863 -21.312 -11.898 1 94.06 195 VAL A C 1
ATOM 1462 O O . VAL A 1 195 ? -6.602 -20.797 -10.812 1 94.06 195 VAL A O 1
ATOM 1465 N N . ALA A 1 196 ? -5.965 -21.594 -12.828 1 97.19 196 ALA A N 1
ATOM 1466 C CA . ALA A 1 196 ? -4.602 -21.094 -12.672 1 97.19 196 ALA A CA 1
ATOM 1467 C C . ALA A 1 196 ? -4.531 -19.594 -12.922 1 97.19 196 ALA A C 1
ATOM 1469 O O . ALA A 1 196 ? -5.324 -19.047 -13.695 1 97.19 196 ALA A O 1
ATOM 1470 N N . ALA A 1 197 ? -3.572 -18.953 -12.219 1 97.88 197 ALA A N 1
ATOM 1471 C CA . ALA A 1 197 ? -3.463 -17.5 -12.398 1 97.88 197 ALA A CA 1
ATOM 1472 C C . ALA A 1 197 ? -2.006 -17.047 -12.328 1 97.88 197 ALA A C 1
ATOM 1474 O O . ALA A 1 197 ? -1.221 -17.578 -11.539 1 97.88 197 ALA A O 1
ATOM 1475 N N . LEU A 1 198 ? -1.657 -16.141 -13.188 1 98.31 198 LEU A N 1
ATOM 1476 C CA . LEU A 1 198 ? -0.426 -15.359 -13.117 1 98.31 198 LEU A CA 1
ATOM 1477 C C . LEU A 1 198 ? -0.729 -13.891 -12.867 1 98.31 198 LEU A C 1
ATOM 1479 O O . LEU A 1 198 ? -1.331 -13.219 -13.711 1 98.31 198 LEU A O 1
ATOM 1483 N N . MET A 1 199 ? -0.314 -13.453 -11.734 1 97.38 199 MET A N 1
ATOM 1484 C CA . MET A 1 199 ? -0.59 -12.07 -11.367 1 97.38 199 MET A CA 1
ATOM 1485 C C . MET A 1 199 ? 0.701 -11.258 -11.273 1 97.38 199 MET A C 1
ATOM 1487 O O . MET A 1 199 ? 1.67 -11.695 -10.648 1 97.38 199 MET A O 1
ATOM 1491 N N . VAL A 1 200 ? 0.654 -10.164 -11.898 1 95.81 200 VAL A N 1
ATOM 1492 C CA . VAL A 1 200 ? 1.778 -9.234 -11.828 1 95.81 200 VAL A CA 1
ATOM 1493 C C . VAL A 1 200 ? 1.5 -8.172 -10.766 1 95.81 200 VAL A C 1
ATOM 1495 O O . VAL A 1 200 ? 0.396 -7.625 -10.703 1 95.81 200 VAL A O 1
ATOM 1498 N N . THR A 1 201 ? 2.486 -7.926 -9.961 1 92.44 201 THR A N 1
ATOM 1499 C CA . THR A 1 201 ? 2.367 -6.855 -8.977 1 92.44 201 THR A CA 1
ATOM 1500 C C . THR A 1 201 ? 3.744 -6.328 -8.586 1 92.44 201 THR A C 1
ATOM 1502 O O . THR A 1 201 ? 4.742 -7.043 -8.688 1 92.44 201 THR A O 1
ATOM 1505 N N . HIS A 1 202 ? 3.775 -5.125 -8.203 1 88.19 202 HIS A N 1
ATOM 1506 C CA . HIS A 1 202 ? 5 -4.551 -7.66 1 88.19 202 HIS A CA 1
ATOM 1507 C C . HIS A 1 202 ? 4.953 -4.496 -6.137 1 88.19 202 HIS A C 1
ATOM 1509 O O . HIS A 1 202 ? 5.887 -3.996 -5.5 1 88.19 202 HIS A O 1
ATOM 1515 N N . ASP A 1 203 ? 3.92 -5.051 -5.523 1 88.5 203 ASP A N 1
ATOM 1516 C CA . ASP A 1 203 ? 3.709 -4.957 -4.082 1 88.5 203 ASP A CA 1
ATOM 1517 C C . ASP A 1 203 ? 3.959 -6.301 -3.4 1 88.5 203 ASP A C 1
ATOM 1519 O O . ASP A 1 203 ? 3.174 -7.238 -3.559 1 88.5 203 ASP A O 1
ATOM 1523 N N . PRO A 1 204 ? 4.953 -6.332 -2.508 1 92.38 204 PRO A N 1
ATOM 1524 C CA . PRO A 1 204 ? 5.25 -7.594 -1.827 1 92.38 204 PRO A CA 1
ATOM 1525 C C . PRO A 1 204 ? 4.094 -8.078 -0.956 1 92.38 204 PRO A C 1
ATOM 1527 O O . PRO A 1 204 ? 3.85 -9.289 -0.868 1 92.38 204 PRO A O 1
ATOM 1530 N N . GLU A 1 205 ? 3.447 -7.164 -0.324 1 88.44 205 GLU A N 1
ATOM 1531 C CA . GLU A 1 205 ? 2.357 -7.559 0.563 1 88.44 205 GLU A CA 1
ATOM 1532 C C . GLU A 1 205 ? 1.249 -8.273 -0.205 1 88.44 205 GLU A C 1
ATOM 1534 O O . GLU A 1 205 ? 0.697 -9.266 0.271 1 88.44 205 GLU A O 1
ATOM 1539 N N . GLU A 1 206 ? 0.962 -7.781 -1.324 1 91.19 206 GLU A N 1
ATOM 1540 C CA . GLU A 1 206 ? -0.048 -8.406 -2.174 1 91.19 206 GLU A CA 1
ATOM 1541 C C . GLU A 1 206 ? 0.365 -9.812 -2.58 1 91.19 206 GLU A C 1
ATOM 1543 O O . GLU A 1 206 ? -0.435 -10.75 -2.496 1 91.19 206 GLU A O 1
ATOM 1548 N N . ALA A 1 207 ? 1.591 -9.914 -2.994 1 95.12 207 ALA A N 1
ATOM 1549 C CA . ALA A 1 207 ? 2.107 -11.203 -3.438 1 95.12 207 ALA A CA 1
ATOM 1550 C C . ALA A 1 207 ? 2.123 -12.211 -2.291 1 95.12 207 ALA A C 1
ATOM 1552 O O . ALA A 1 207 ? 1.678 -13.352 -2.453 1 95.12 207 ALA A O 1
ATOM 1553 N N . LEU A 1 208 ? 2.551 -11.773 -1.194 1 92.69 208 LEU A N 1
ATOM 1554 C CA . LEU A 1 208 ? 2.654 -12.648 -0.034 1 92.69 208 LEU A CA 1
ATOM 1555 C C . LEU A 1 208 ? 1.274 -13.125 0.414 1 92.69 208 LEU A C 1
ATOM 1557 O O . LEU A 1 208 ? 1.119 -14.266 0.86 1 92.69 208 LEU A O 1
ATOM 1561 N N . ALA A 1 209 ? 0.32 -12.281 0.229 1 89.94 209 ALA A N 1
ATOM 1562 C CA . ALA A 1 209 ? -1.023 -12.578 0.724 1 89.94 209 ALA A CA 1
ATOM 1563 C C . ALA A 1 209 ? -1.764 -13.516 -0.225 1 89.94 209 ALA A C 1
ATOM 1565 O O . ALA A 1 209 ? -2.582 -14.328 0.21 1 89.94 209 ALA A O 1
ATOM 1566 N N . MET A 1 210 ? -1.411 -13.469 -1.481 1 92.62 210 MET A N 1
ATOM 1567 C CA . MET A 1 210 ? -2.287 -14.109 -2.457 1 92.62 210 MET A CA 1
ATOM 1568 C C . MET A 1 210 ? -1.601 -15.312 -3.096 1 92.62 210 MET A C 1
ATOM 1570 O O . MET A 1 210 ? -2.254 -16.312 -3.42 1 92.62 210 MET A O 1
ATOM 1574 N N . ALA A 1 211 ? -0.388 -15.352 -3.201 1 96.19 211 ALA A N 1
ATOM 1575 C CA . ALA A 1 211 ? 0.316 -16.266 -4.09 1 96.19 211 ALA A CA 1
ATOM 1576 C C . ALA A 1 211 ? 0.59 -17.594 -3.396 1 96.19 211 ALA A C 1
ATOM 1578 O O . ALA A 1 211 ? 0.853 -17.641 -2.191 1 96.19 211 ALA A O 1
ATOM 1579 N N . ASP A 1 212 ? 0.507 -18.641 -4.195 1 95.88 212 ASP A N 1
ATOM 1580 C CA . ASP A 1 212 ? 1.081 -19.906 -3.781 1 95.88 212 ASP A CA 1
ATOM 1581 C C . ASP A 1 212 ? 2.602 -19.906 -3.932 1 95.88 212 ASP A C 1
ATOM 1583 O O . ASP A 1 212 ? 3.314 -20.469 -3.096 1 95.88 212 ASP A O 1
ATOM 1587 N N . ARG A 1 213 ? 2.957 -19.297 -4.992 1 97.5 213 ARG A N 1
ATOM 1588 C CA . ARG A 1 213 ? 4.371 -19.078 -5.281 1 97.5 213 ARG A CA 1
ATOM 1589 C C . ARG A 1 213 ? 4.609 -17.672 -5.824 1 97.5 213 ARG A C 1
ATOM 1591 O O . ARG A 1 213 ? 3.75 -17.109 -6.504 1 97.5 213 ARG A O 1
ATOM 1598 N N . ILE A 1 214 ? 5.766 -17.172 -5.488 1 98 214 ILE A N 1
ATOM 1599 C CA . ILE A 1 214 ? 6.156 -15.859 -5.98 1 98 214 ILE A CA 1
ATOM 1600 C C . ILE A 1 214 ? 7.422 -15.977 -6.824 1 98 214 ILE A C 1
ATOM 1602 O O . ILE A 1 214 ? 8.422 -16.547 -6.375 1 98 214 ILE A O 1
ATOM 1606 N N . ALA A 1 215 ? 7.328 -15.523 -8.039 1 98.5 215 ALA A N 1
ATOM 1607 C CA . ALA A 1 215 ? 8.5 -15.336 -8.891 1 98.5 215 ALA A CA 1
ATOM 1608 C C . ALA A 1 215 ? 9.016 -13.898 -8.812 1 98.5 215 ALA A C 1
ATOM 1610 O O . ALA A 1 215 ? 8.383 -12.984 -9.344 1 98.5 215 ALA A O 1
ATOM 1611 N N . LEU A 1 216 ? 10.125 -13.742 -8.172 1 97.88 216 LEU A N 1
ATOM 1612 C CA . LEU A 1 216 ? 10.719 -12.422 -8.023 1 97.88 216 LEU A CA 1
ATOM 1613 C C . LEU A 1 216 ? 11.633 -12.094 -9.195 1 97.88 216 LEU A C 1
ATOM 1615 O O . LEU A 1 216 ? 12.57 -12.844 -9.492 1 97.88 216 LEU A O 1
ATOM 1619 N N . MET A 1 217 ? 11.328 -10.969 -9.82 1 96.88 217 MET A N 1
ATOM 1620 C CA . MET A 1 217 ? 12.047 -10.586 -11.039 1 96.88 217 MET A CA 1
ATOM 1621 C C . MET A 1 217 ? 12.93 -9.367 -10.781 1 96.88 217 MET A C 1
ATOM 1623 O O . MET A 1 217 ? 12.531 -8.43 -10.086 1 96.88 217 MET A O 1
ATOM 1627 N N . GLU A 1 218 ? 14.102 -9.461 -11.289 1 94.38 218 GLU A N 1
ATOM 1628 C CA . GLU A 1 218 ? 15.055 -8.359 -11.305 1 94.38 218 GLU A CA 1
ATOM 1629 C C . GLU A 1 218 ? 15.75 -8.25 -12.664 1 94.38 218 GLU A C 1
ATOM 1631 O O . GLU A 1 218 ? 16.328 -9.227 -13.141 1 94.38 218 GLU A O 1
ATOM 1636 N N . ASP A 1 219 ? 15.664 -7.117 -13.273 1 92.06 219 ASP A N 1
ATOM 1637 C CA . ASP A 1 219 ? 16.375 -6.82 -14.516 1 92.06 219 ASP A CA 1
ATOM 1638 C C . ASP A 1 219 ? 16.094 -7.891 -15.57 1 92.06 219 ASP A C 1
ATOM 1640 O O . ASP A 1 219 ? 17.031 -8.43 -16.172 1 92.06 219 ASP A O 1
ATOM 1644 N N . GLY A 1 220 ? 14.859 -8.273 -15.688 1 95.69 220 GLY A N 1
ATOM 1645 C CA . GLY A 1 220 ? 14.414 -9.133 -16.781 1 95.69 220 GLY A CA 1
ATOM 1646 C C . GLY A 1 220 ? 14.586 -10.609 -16.469 1 95.69 220 GLY A C 1
ATOM 1647 O O . GLY A 1 220 ? 14.297 -11.461 -17.328 1 95.69 220 GLY A O 1
ATOM 1648 N N . ARG A 1 221 ? 15.031 -10.922 -15.25 1 96.81 221 ARG A N 1
ATOM 1649 C CA . ARG A 1 221 ? 15.266 -12.305 -14.859 1 96.81 221 ARG A CA 1
ATOM 1650 C C . ARG A 1 221 ? 14.523 -12.641 -13.57 1 96.81 221 ARG A C 1
ATOM 1652 O O . ARG A 1 221 ? 14.305 -11.766 -12.727 1 96.81 221 ARG A O 1
ATOM 1659 N N . ILE A 1 222 ? 14.133 -13.875 -13.461 1 97.69 222 ILE A N 1
ATOM 1660 C CA . ILE A 1 222 ? 13.609 -14.352 -12.188 1 97.69 222 ILE A CA 1
ATOM 1661 C C . ILE A 1 222 ? 14.766 -14.75 -11.273 1 97.69 222 ILE A C 1
ATOM 1663 O O . ILE A 1 222 ? 15.531 -15.664 -11.586 1 97.69 222 ILE A O 1
ATOM 1667 N N . VAL A 1 223 ? 14.914 -14.141 -10.156 1 97.31 223 VAL A N 1
ATOM 1668 C CA . VAL A 1 223 ? 16.078 -14.336 -9.289 1 97.31 223 VAL A CA 1
ATOM 1669 C C . VAL A 1 223 ? 15.75 -15.383 -8.227 1 97.31 223 VAL A C 1
ATOM 1671 O O . VAL A 1 223 ? 16.656 -15.953 -7.613 1 97.31 223 VAL A O 1
ATOM 1674 N N . GLN A 1 224 ? 14.531 -15.531 -7.91 1 97.75 224 GLN A N 1
ATOM 1675 C CA . GLN A 1 224 ? 14.07 -16.547 -6.957 1 97.75 224 GLN A CA 1
ATOM 1676 C C . GLN A 1 224 ? 12.586 -16.828 -7.148 1 97.75 224 GLN A C 1
ATOM 1678 O O . GLN A 1 224 ? 11.797 -15.93 -7.418 1 97.75 224 GLN A O 1
ATOM 1683 N N . CYS A 1 225 ? 12.211 -18.016 -7.102 1 97.94 225 CYS A N 1
ATOM 1684 C CA . CYS A 1 225 ? 10.82 -18.469 -7.18 1 97.94 225 CYS A CA 1
ATOM 1685 C C . CYS A 1 225 ? 10.516 -19.484 -6.09 1 97.94 225 CYS A C 1
ATOM 1687 O O . CYS A 1 225 ? 11.055 -20.594 -6.098 1 97.94 225 CYS A O 1
ATOM 1689 N N . ALA A 1 226 ? 9.68 -19.125 -5.168 1 97.31 226 ALA A N 1
ATOM 1690 C CA . ALA A 1 226 ? 9.406 -19.984 -4.016 1 97.31 226 ALA A CA 1
ATOM 1691 C C . ALA A 1 226 ? 8.078 -19.609 -3.357 1 97.31 226 ALA A C 1
ATOM 1693 O O . ALA A 1 226 ? 7.449 -18.625 -3.732 1 97.31 226 ALA A O 1
ATOM 1694 N N . ALA A 1 227 ? 7.664 -20.469 -2.469 1 96.19 227 ALA A N 1
ATOM 1695 C CA . ALA A 1 227 ? 6.512 -20.156 -1.631 1 96.19 227 ALA A CA 1
ATOM 1696 C C . ALA A 1 227 ? 6.781 -18.906 -0.78 1 96.19 227 ALA A C 1
ATOM 1698 O O . ALA A 1 227 ? 7.926 -18.641 -0.406 1 96.19 227 ALA A O 1
ATOM 1699 N N . PRO A 1 228 ? 5.773 -18.188 -0.438 1 93.81 228 PRO A N 1
ATOM 1700 C CA . PRO A 1 228 ? 5.918 -16.891 0.244 1 93.81 228 PRO A CA 1
ATOM 1701 C C . PRO A 1 228 ? 6.754 -17 1.52 1 93.81 228 PRO A C 1
ATOM 1703 O O . PRO A 1 228 ? 7.688 -16.219 1.713 1 93.81 228 PRO A O 1
ATOM 1706 N N . PRO A 1 229 ? 6.539 -17.984 2.387 1 90.62 229 PRO A N 1
ATOM 1707 C CA . PRO A 1 229 ? 7.348 -18.016 3.607 1 90.62 229 PRO A CA 1
ATOM 1708 C C . PRO A 1 229 ? 8.828 -18.234 3.324 1 90.62 229 PRO A C 1
ATOM 1710 O O . PRO A 1 229 ? 9.688 -17.641 3.973 1 90.62 229 PRO A O 1
ATOM 1713 N N . LEU A 1 230 ? 9.062 -19.094 2.381 1 93.5 230 LEU A N 1
ATOM 1714 C CA . LEU A 1 230 ? 10.445 -19.391 2.035 1 93.5 230 LEU A CA 1
ATOM 1715 C C . LEU A 1 230 ? 11.125 -18.172 1.411 1 93.5 230 LEU A C 1
ATOM 1717 O O . LEU A 1 230 ? 12.266 -17.844 1.749 1 93.5 230 LEU A O 1
ATOM 1721 N N . LEU A 1 231 ? 10.406 -17.516 0.572 1 94.44 231 LEU A N 1
ATOM 1722 C CA . LEU A 1 231 ? 10.969 -16.328 -0.084 1 94.44 231 LEU A CA 1
ATOM 1723 C C . LEU A 1 231 ? 11.312 -15.25 0.938 1 94.44 231 LEU A C 1
ATOM 1725 O O . LEU A 1 231 ? 12.367 -14.625 0.85 1 94.44 231 LEU A O 1
ATOM 1729 N N . TYR A 1 232 ? 10.492 -15.055 1.93 1 94.06 232 TYR A N 1
ATOM 1730 C CA . TYR A 1 232 ? 10.672 -13.984 2.898 1 94.06 232 TYR A CA 1
ATOM 1731 C C . TYR A 1 232 ? 11.773 -14.32 3.896 1 94.06 232 TYR A C 1
ATOM 1733 O O . TYR A 1 232 ? 12.555 -13.453 4.289 1 94.06 232 TYR A O 1
ATOM 1741 N N . HIS A 1 233 ? 11.898 -15.562 4.219 1 92.56 233 HIS A N 1
ATOM 1742 C CA . HIS A 1 233 ? 12.797 -15.922 5.309 1 92.56 233 HIS A CA 1
ATOM 1743 C C . HIS A 1 233 ? 14.125 -16.453 4.773 1 92.56 233 HIS A C 1
ATOM 1745 O O . HIS A 1 233 ? 15.102 -16.547 5.52 1 92.56 233 HIS A O 1
ATOM 1751 N N . GLN A 1 234 ? 14.078 -16.812 3.533 1 94.62 234 GLN A N 1
ATOM 1752 C CA . GLN A 1 234 ? 15.297 -17.312 2.912 1 94.62 234 GLN A CA 1
ATOM 1753 C C . GLN A 1 234 ? 15.516 -16.672 1.542 1 94.62 234 GLN A C 1
ATOM 1755 O O . GLN A 1 234 ? 15.625 -17.375 0.535 1 94.62 234 GLN A O 1
ATOM 1760 N N . PRO A 1 235 ? 15.633 -15.398 1.581 1 96.56 235 PRO A N 1
ATOM 1761 C CA . PRO A 1 235 ? 15.953 -14.766 0.301 1 96.56 235 PRO A CA 1
ATOM 1762 C C . PRO A 1 235 ? 17.297 -15.211 -0.259 1 96.56 235 PRO A C 1
ATOM 1764 O O . PRO A 1 235 ? 18.281 -15.312 0.485 1 96.56 235 PRO A O 1
ATOM 1767 N N . ALA A 1 236 ? 17.328 -15.406 -1.544 1 96.06 236 ALA A N 1
ATOM 1768 C CA . ALA A 1 236 ? 18.531 -15.961 -2.176 1 96.06 236 ALA A CA 1
ATOM 1769 C C . ALA A 1 236 ? 19.547 -14.867 -2.473 1 96.06 236 ALA A C 1
ATOM 1771 O O . ALA A 1 236 ? 20.734 -15.156 -2.668 1 96.06 236 ALA A O 1
ATOM 1772 N N . THR A 1 237 ? 19.156 -13.609 -2.57 1 95.88 237 THR A N 1
ATOM 1773 C CA . THR A 1 237 ? 20.031 -12.492 -2.918 1 95.88 237 THR A CA 1
ATOM 1774 C C . THR A 1 237 ? 19.75 -11.289 -2.025 1 95.88 237 THR A C 1
ATOM 1776 O O . THR A 1 237 ? 18.672 -11.188 -1.434 1 95.88 237 THR A O 1
ATOM 1779 N N . PRO A 1 238 ? 20.703 -10.383 -1.92 1 95.69 238 PRO A N 1
ATOM 1780 C CA . PRO A 1 238 ? 20.453 -9.141 -1.198 1 95.69 238 PRO A CA 1
ATOM 1781 C C . PRO A 1 238 ? 19.281 -8.352 -1.78 1 95.69 238 PRO A C 1
ATOM 1783 O O . PRO A 1 238 ? 18.516 -7.742 -1.034 1 95.69 238 PRO A O 1
ATOM 1786 N N . PHE A 1 239 ? 19.172 -8.445 -3.045 1 94.31 239 PHE A N 1
ATOM 1787 C CA . PHE A 1 239 ? 18.062 -7.773 -3.697 1 94.31 239 PHE A CA 1
ATOM 1788 C C . PHE A 1 239 ? 16.719 -8.305 -3.186 1 94.31 239 PHE A C 1
ATOM 1790 O O . PHE A 1 239 ? 15.828 -7.535 -2.842 1 94.31 239 PHE A O 1
ATOM 1797 N N . ALA A 1 240 ? 16.578 -9.609 -3.143 1 96.06 240 ALA A N 1
ATOM 1798 C CA . ALA A 1 240 ? 15.344 -10.227 -2.672 1 96.06 240 ALA A CA 1
ATOM 1799 C C . ALA A 1 240 ? 15.016 -9.781 -1.251 1 96.06 240 ALA A C 1
ATOM 1801 O O . ALA A 1 240 ? 13.867 -9.422 -0.958 1 96.06 240 ALA A O 1
ATOM 1802 N N . ALA A 1 241 ? 16.047 -9.742 -0.435 1 95.38 241 ALA A N 1
ATOM 1803 C CA . ALA A 1 241 ? 15.844 -9.336 0.952 1 95.38 241 ALA A CA 1
ATOM 1804 C C . ALA A 1 241 ? 15.352 -7.891 1.03 1 95.38 241 ALA A C 1
ATOM 1806 O O . ALA A 1 241 ? 14.383 -7.602 1.738 1 95.38 241 ALA A O 1
ATOM 1807 N N . ARG A 1 242 ? 15.969 -7.039 0.199 1 93.06 242 ARG A N 1
ATOM 1808 C CA . ARG A 1 242 ? 15.633 -5.617 0.187 1 93.06 242 ARG A CA 1
ATOM 1809 C C . ARG A 1 242 ? 14.227 -5.395 -0.356 1 93.06 242 ARG A C 1
ATOM 1811 O O . ARG A 1 242 ? 13.5 -4.523 0.126 1 93.06 242 ARG A O 1
ATOM 1818 N N . PHE A 1 243 ? 13.891 -6.16 -1.264 1 92.12 243 PHE A N 1
ATOM 1819 C CA . PHE A 1 243 ? 12.648 -5.91 -1.984 1 92.12 243 PHE A CA 1
ATOM 1820 C C . PHE A 1 243 ? 11.445 -6.383 -1.174 1 92.12 243 PHE A C 1
ATOM 1822 O O . PHE A 1 243 ? 10.375 -5.773 -1.231 1 92.12 243 PHE A O 1
ATOM 1829 N N . LEU A 1 244 ? 11.562 -7.414 -0.429 1 93.12 244 LEU A N 1
ATOM 1830 C CA . LEU A 1 244 ? 10.445 -8.047 0.257 1 93.12 244 LEU A CA 1
ATOM 1831 C C . LEU A 1 244 ? 10.141 -7.332 1.57 1 93.12 244 LEU A C 1
ATOM 1833 O O . LEU A 1 244 ? 9.062 -7.516 2.146 1 93.12 244 LEU A O 1
ATOM 1837 N N . GLY A 1 245 ? 11.078 -6.594 2.039 1 90.75 245 GLY A N 1
ATOM 1838 C CA . GLY A 1 245 ? 10.883 -5.875 3.289 1 90.75 245 GLY A CA 1
ATOM 1839 C C . GLY A 1 245 ? 12.086 -5.059 3.711 1 90.75 245 GLY A C 1
ATOM 1840 O O . GLY A 1 245 ? 13.18 -5.223 3.156 1 90.75 245 GLY A O 1
ATOM 1841 N N . ASP A 1 246 ? 11.891 -4.254 4.75 1 89.69 246 ASP A N 1
ATOM 1842 C CA . ASP A 1 246 ? 12.969 -3.426 5.27 1 89.69 246 ASP A CA 1
ATOM 1843 C C . ASP A 1 246 ? 14.062 -4.281 5.906 1 89.69 246 ASP A C 1
ATOM 1845 O O . ASP A 1 246 ? 13.781 -5.344 6.465 1 89.69 246 ASP A O 1
ATOM 1849 N N . VAL A 1 247 ? 15.242 -3.762 5.773 1 93.38 247 VAL A N 1
ATOM 1850 C CA . VAL A 1 247 ? 16.375 -4.449 6.383 1 93.38 247 VAL A CA 1
ATOM 1851 C C . VAL A 1 247 ? 17.422 -3.432 6.832 1 93.38 247 VAL A C 1
ATOM 1853 O O . VAL A 1 247 ? 17.562 -2.375 6.215 1 93.38 247 VAL A O 1
ATOM 1856 N N . THR A 1 248 ? 18.031 -3.717 7.969 1 94.69 248 THR A N 1
ATOM 1857 C CA . THR A 1 248 ? 19.281 -3.064 8.328 1 94.69 248 THR A CA 1
ATOM 1858 C C . THR A 1 248 ? 20.484 -3.828 7.762 1 94.69 248 THR A C 1
ATOM 1860 O O . THR A 1 248 ? 20.531 -5.055 7.855 1 94.69 248 THR A O 1
ATOM 1863 N N . GLU A 1 249 ? 21.344 -3.094 7.156 1 94.88 249 GLU A N 1
ATOM 1864 C CA . GLU A 1 249 ? 22.484 -3.742 6.496 1 94.88 249 GLU A CA 1
ATOM 1865 C C . GLU A 1 249 ? 23.781 -3.459 7.238 1 94.88 249 GLU A C 1
ATOM 1867 O O . GLU A 1 249 ? 24.062 -2.318 7.617 1 94.88 249 GLU A O 1
ATOM 1872 N N . ILE A 1 250 ? 24.531 -4.492 7.441 1 94.44 250 ILE A N 1
ATOM 1873 C CA . ILE A 1 250 ? 25.828 -4.41 8.125 1 94.44 250 ILE A CA 1
ATOM 1874 C C . ILE A 1 250 ? 26.891 -5.137 7.316 1 94.44 250 ILE A C 1
ATOM 1876 O O . ILE A 1 250 ? 26.734 -6.316 6.996 1 94.44 250 ILE A O 1
ATOM 1880 N N . THR A 1 251 ? 27.891 -4.391 6.973 1 93.44 251 THR A N 1
ATOM 1881 C CA . THR A 1 251 ? 29.047 -5.031 6.34 1 93.44 251 THR A CA 1
ATOM 1882 C C . THR A 1 251 ? 30.016 -5.562 7.395 1 93.44 251 THR A C 1
ATOM 1884 O O . THR A 1 251 ? 30.344 -4.863 8.359 1 93.44 251 THR A O 1
ATOM 1887 N N . ALA A 1 252 ? 30.391 -6.789 7.191 1 92.31 252 ALA A N 1
ATOM 1888 C CA . ALA A 1 252 ? 31.297 -7.434 8.133 1 92.31 252 ALA A CA 1
ATOM 1889 C C . ALA A 1 252 ? 32.156 -8.477 7.441 1 92.31 252 ALA A C 1
ATOM 1891 O O . ALA A 1 252 ? 32.25 -8.5 6.211 1 92.31 252 ALA A O 1
ATOM 1892 N N . ARG A 1 253 ? 32.969 -9.109 8.234 1 91.88 253 ARG A N 1
ATOM 1893 C CA . ARG A 1 253 ? 33.844 -10.172 7.711 1 91.88 253 ARG A CA 1
ATOM 1894 C C . ARG A 1 253 ? 33.625 -11.469 8.492 1 91.88 253 ARG A C 1
ATOM 1896 O O . ARG A 1 253 ? 33.375 -11.438 9.703 1 91.88 253 ARG A O 1
ATOM 1903 N N . THR A 1 254 ? 33.75 -12.562 7.723 1 91.69 254 THR A N 1
ATOM 1904 C CA . THR A 1 254 ? 33.625 -13.867 8.367 1 91.69 254 THR A CA 1
ATOM 1905 C C . THR A 1 254 ? 34.812 -14.164 9.25 1 91.69 254 THR A C 1
ATOM 1907 O O . THR A 1 254 ? 35.969 -13.992 8.836 1 91.69 254 THR A O 1
ATOM 1910 N N . GLY A 1 255 ? 34.438 -14.594 10.422 1 90.25 255 GLY A N 1
ATOM 1911 C CA . GLY A 1 255 ? 35.5 -14.977 11.344 1 90.25 255 GLY A CA 1
ATOM 1912 C C . GLY A 1 255 ? 36.031 -16.375 11.094 1 90.25 255 GLY A C 1
ATOM 1913 O O . GLY A 1 255 ? 35.438 -17.141 10.336 1 90.25 255 GLY A O 1
ATOM 1914 N N . ALA A 1 256 ? 37.188 -16.641 11.758 1 86.44 256 ALA A N 1
ATOM 1915 C CA . ALA A 1 256 ? 37.781 -17.953 11.625 1 86.44 256 ALA A CA 1
ATOM 1916 C C . ALA A 1 256 ? 36.906 -19.031 12.258 1 86.44 256 ALA A C 1
ATOM 1918 O O . ALA A 1 256 ? 37 -20.203 11.883 1 86.44 256 ALA A O 1
ATOM 1919 N N . ASP A 1 257 ? 36.031 -18.656 13.141 1 88.31 257 ASP A N 1
ATOM 1920 C CA . ASP A 1 257 ? 35.188 -19.609 13.859 1 88.31 257 ASP A CA 1
ATOM 1921 C C . ASP A 1 257 ? 33.875 -19.844 13.133 1 88.31 257 ASP A C 1
ATOM 1923 O O . ASP A 1 257 ? 32.969 -20.469 13.68 1 88.31 257 ASP A O 1
ATOM 1927 N N . GLY A 1 258 ? 33.812 -19.328 11.953 1 88.94 258 GLY A N 1
ATOM 1928 C CA . GLY A 1 258 ? 32.562 -19.516 11.18 1 88.94 258 GLY A CA 1
ATOM 1929 C C . GLY A 1 258 ? 31.453 -18.594 11.602 1 88.94 258 GLY A C 1
ATOM 1930 O O . GLY A 1 258 ? 30.281 -18.875 11.359 1 88.94 258 GLY A O 1
ATOM 1931 N N . ARG A 1 259 ? 31.875 -17.625 12.266 1 93 259 ARG A N 1
ATOM 1932 C CA . ARG A 1 259 ? 30.875 -16.641 12.703 1 93 259 ARG A CA 1
ATOM 1933 C C . ARG A 1 259 ? 31.234 -15.242 12.203 1 93 259 ARG A C 1
ATOM 1935 O O . ARG A 1 259 ? 32.375 -14.992 11.805 1 93 259 ARG A O 1
ATOM 1942 N N . ILE A 1 260 ? 30.297 -14.422 12.141 1 93.62 260 ILE A N 1
ATOM 1943 C CA . ILE A 1 260 ? 30.469 -13.031 11.734 1 93.62 260 ILE A CA 1
ATOM 1944 C C . ILE A 1 260 ? 30.125 -12.109 12.898 1 93.62 260 ILE A C 1
ATOM 1946 O O . ILE A 1 260 ? 29 -12.141 13.406 1 93.62 260 ILE A O 1
ATOM 1950 N N . GLU A 1 261 ? 31.062 -11.375 13.312 1 91.56 261 GLU A N 1
ATOM 1951 C CA . GLU A 1 261 ? 30.844 -10.406 14.383 1 91.56 261 GLU A CA 1
ATOM 1952 C C . GLU A 1 261 ? 30.266 -9.109 13.844 1 91.56 261 GLU A C 1
ATOM 1954 O O . GLU A 1 261 ? 30.781 -8.531 12.891 1 91.56 261 GLU A O 1
ATOM 1959 N N . THR A 1 262 ? 29.109 -8.719 14.383 1 91.94 262 THR A N 1
ATOM 1960 C CA . THR A 1 262 ? 28.453 -7.461 14.016 1 91.94 262 THR A CA 1
ATOM 1961 C C . THR A 1 262 ? 28.172 -6.621 15.258 1 91.94 262 THR A C 1
ATOM 1963 O O . THR A 1 262 ? 28.219 -7.125 16.375 1 91.94 262 THR A O 1
ATOM 1966 N N . PRO A 1 263 ? 27.891 -5.328 15.062 1 92.19 263 PRO A N 1
ATOM 1967 C CA . PRO A 1 263 ? 27.516 -4.5 16.203 1 92.19 263 PRO A CA 1
ATOM 1968 C C . PRO A 1 263 ? 26.25 -5.008 16.906 1 92.19 263 PRO A C 1
ATOM 1970 O O . PRO A 1 263 ? 25.969 -4.625 18.047 1 92.19 263 PRO A O 1
ATOM 1973 N N . LEU A 1 264 ? 25.484 -5.895 16.281 1 92.25 264 LEU A N 1
ATOM 1974 C CA . LEU A 1 264 ? 24.25 -6.418 16.844 1 92.25 264 LEU A CA 1
ATOM 1975 C C . LEU A 1 264 ? 24.484 -7.789 17.469 1 92.25 264 LEU A C 1
ATOM 1977 O O . LEU A 1 264 ? 23.562 -8.398 18 1 92.25 264 LEU A O 1
ATOM 1981 N N . GLY A 1 265 ? 25.688 -8.203 17.391 1 89.56 265 GLY A N 1
ATOM 1982 C CA . GLY A 1 265 ? 26.016 -9.516 17.922 1 89.56 265 GLY A CA 1
ATOM 1983 C C . GLY A 1 265 ? 26.609 -10.438 16.859 1 89.56 265 GLY A C 1
ATOM 1984 O O . GLY A 1 265 ? 26.797 -10.039 15.711 1 89.56 265 GLY A O 1
ATOM 1985 N N . SER A 1 266 ? 26.891 -11.648 17.312 1 92.12 266 SER A N 1
ATOM 1986 C CA . SER A 1 266 ? 27.516 -12.641 16.438 1 92.12 266 SER A CA 1
ATOM 1987 C C . SER A 1 266 ? 26.453 -13.477 15.719 1 92.12 266 SER A C 1
ATOM 1989 O O . SER A 1 266 ? 25.453 -13.875 16.312 1 92.12 266 SER A O 1
ATOM 1991 N N . VAL A 1 267 ? 26.672 -13.656 14.383 1 93.38 267 VAL A N 1
ATOM 1992 C CA . VAL A 1 267 ? 25.75 -14.469 13.609 1 93.38 267 VAL A CA 1
ATOM 1993 C C . VAL A 1 267 ? 26.5 -15.562 12.867 1 93.38 267 VAL A C 1
ATOM 1995 O O . VAL A 1 267 ? 27.672 -15.391 12.523 1 93.38 267 VAL A O 1
ATOM 1998 N N . PRO A 1 268 ? 25.875 -16.656 12.695 1 91.69 268 PRO A N 1
ATOM 1999 C CA . PRO A 1 268 ? 26.547 -17.734 11.969 1 91.69 268 PRO A CA 1
ATOM 2000 C C . PRO A 1 268 ? 26.781 -17.406 10.5 1 91.69 268 PRO A C 1
ATOM 2002 O O . PRO A 1 268 ? 25.906 -16.812 9.852 1 91.69 268 PRO A O 1
ATOM 2005 N N . ALA A 1 269 ? 27.922 -17.719 9.992 1 90.5 269 ALA A N 1
ATOM 2006 C CA . ALA A 1 269 ? 28.203 -17.578 8.57 1 90.5 269 ALA A CA 1
ATOM 2007 C C . ALA A 1 269 ? 27.609 -18.734 7.777 1 90.5 269 ALA A C 1
ATOM 2009 O O . ALA A 1 269 ? 27.531 -19.859 8.273 1 90.5 269 ALA A O 1
ATOM 2010 N N . PRO A 1 270 ? 27.062 -18.328 6.59 1 85.88 270 PRO A N 1
ATOM 2011 C CA . PRO A 1 270 ? 26.594 -19.453 5.754 1 85.88 270 PRO A CA 1
ATOM 2012 C C . PRO A 1 270 ? 27.719 -20.438 5.441 1 85.88 270 PRO A C 1
ATOM 2014 O O . PRO A 1 270 ? 28.891 -20.078 5.457 1 85.88 270 PRO A O 1
ATOM 2017 N N . ALA A 1 271 ? 27.25 -21.641 5.16 1 80.94 271 ALA A N 1
ATOM 2018 C CA . ALA A 1 271 ? 28.219 -22.672 4.82 1 80.94 271 ALA A CA 1
ATOM 2019 C C . ALA A 1 271 ? 29.016 -22.281 3.57 1 80.94 271 ALA A C 1
ATOM 2021 O O . ALA A 1 271 ? 28.453 -21.719 2.627 1 80.94 271 ALA A O 1
ATOM 2022 N N . GLY A 1 272 ? 30.328 -22.391 3.623 1 80.12 272 GLY A N 1
ATOM 2023 C CA . GLY A 1 272 ? 31.156 -22.203 2.441 1 80.12 272 GLY A CA 1
ATOM 2024 C C . GLY A 1 272 ? 31.844 -20.844 2.412 1 80.12 272 GLY A C 1
ATOM 2025 O O . GLY A 1 272 ? 32.656 -20.594 1.532 1 80.12 272 GLY A O 1
ATOM 2026 N N . LEU A 1 273 ? 31.453 -20.016 3.34 1 84.31 273 LEU A N 1
ATOM 2027 C CA . LEU A 1 273 ? 32.125 -18.734 3.361 1 84.31 273 LEU A CA 1
ATOM 2028 C C . LEU A 1 273 ? 33.469 -18.828 4.121 1 84.31 273 LEU A C 1
ATOM 2030 O O . LEU A 1 273 ? 33.469 -19.141 5.312 1 84.31 273 LEU A O 1
ATOM 2034 N N . ASP A 1 274 ? 34.531 -18.531 3.439 1 86.94 274 ASP A N 1
ATOM 2035 C CA . ASP A 1 274 ? 35.844 -18.625 4.027 1 86.94 274 ASP A CA 1
ATOM 2036 C C . ASP A 1 274 ? 36.094 -17.516 5.051 1 86.94 274 ASP A C 1
ATOM 2038 O O . ASP A 1 274 ? 35.469 -16.453 4.973 1 86.94 274 ASP A O 1
ATOM 2042 N N . ALA A 1 275 ? 36.969 -17.828 5.898 1 89.38 275 ALA A N 1
ATOM 2043 C CA . ALA A 1 275 ? 37.375 -16.812 6.867 1 89.38 275 ALA A CA 1
ATOM 2044 C C . ALA A 1 275 ? 37.938 -15.586 6.164 1 89.38 275 ALA A C 1
ATOM 2046 O O . ALA A 1 275 ? 38.688 -15.703 5.191 1 89.38 275 ALA A O 1
ATOM 2047 N N . GLY A 1 276 ? 37.5 -14.438 6.645 1 90.44 276 GLY A N 1
ATOM 2048 C CA . GLY A 1 276 ? 38.031 -13.195 6.098 1 90.44 276 GLY A CA 1
ATOM 2049 C C . GLY A 1 276 ? 37.219 -12.656 4.945 1 90.44 276 GLY A C 1
ATOM 2050 O O . GLY A 1 276 ? 37.406 -11.516 4.516 1 90.44 276 GLY A O 1
ATOM 2051 N N . THR A 1 277 ? 36.312 -13.461 4.512 1 90.5 277 THR A N 1
ATOM 2052 C CA . THR A 1 277 ? 35.5 -13.039 3.385 1 90.5 277 THR A CA 1
ATOM 2053 C C . THR A 1 277 ? 34.531 -11.938 3.809 1 90.5 277 THR A C 1
ATOM 2055 O O . THR A 1 277 ? 33.938 -12 4.891 1 90.5 277 THR A O 1
ATOM 2058 N N . ALA A 1 278 ? 34.438 -10.93 2.957 1 92.31 278 ALA A N 1
ATOM 2059 C CA . ALA A 1 278 ? 33.5 -9.859 3.201 1 92.31 278 ALA A CA 1
ATOM 2060 C C . ALA A 1 278 ? 32.062 -10.359 3.07 1 92.31 278 ALA A C 1
ATOM 2062 O O . ALA A 1 278 ? 31.75 -11.141 2.166 1 92.31 278 ALA A O 1
ATOM 2063 N N . ALA A 1 279 ? 31.266 -9.977 4.102 1 94 279 ALA A N 1
ATOM 2064 C CA . ALA A 1 279 ? 29.875 -10.438 4.129 1 94 279 ALA A CA 1
ATOM 2065 C C . ALA A 1 279 ? 28.922 -9.273 4.398 1 94 279 ALA A C 1
ATOM 2067 O O . ALA A 1 279 ? 29.297 -8.297 5.047 1 94 279 ALA A O 1
ATOM 2068 N N . LEU A 1 280 ? 27.781 -9.375 3.803 1 95.81 280 LEU A N 1
ATOM 2069 C CA . LEU A 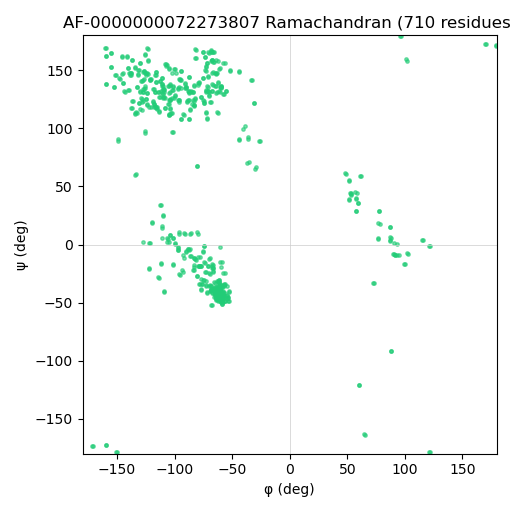1 280 ? 26.672 -8.461 4.07 1 95.81 280 LEU A CA 1
ATOM 2070 C C . LEU A 1 280 ? 25.625 -9.125 4.961 1 95.81 280 LEU A C 1
ATOM 2072 O O . LEU A 1 280 ? 25.031 -10.133 4.578 1 95.81 280 LEU A O 1
ATOM 2076 N N . VAL A 1 281 ? 25.531 -8.586 6.148 1 95.88 281 VAL A N 1
ATOM 2077 C CA . VAL A 1 281 ? 24.516 -9.062 7.078 1 95.88 281 VAL A CA 1
ATOM 2078 C C . VAL A 1 281 ? 23.297 -8.156 7.004 1 95.88 281 VAL A C 1
ATOM 2080 O O . VAL A 1 281 ? 23.406 -6.934 7.129 1 95.88 281 VAL A O 1
ATOM 2083 N N . MET A 1 282 ? 22.156 -8.766 6.742 1 96.56 282 MET A N 1
ATOM 2084 C CA . MET A 1 282 ? 20.891 -8.031 6.676 1 96.56 282 MET A CA 1
ATOM 2085 C C . MET A 1 282 ? 19.922 -8.5 7.766 1 96.56 282 MET A C 1
ATOM 2087 O O . MET A 1 282 ? 19.766 -9.703 7.973 1 96.56 282 MET A O 1
ATOM 2091 N N . VAL A 1 283 ? 19.359 -7.531 8.484 1 95.88 283 VAL A N 1
ATOM 2092 C CA . VAL A 1 283 ? 18.516 -7.855 9.625 1 95.88 283 VAL A CA 1
ATOM 2093 C C . VAL A 1 283 ? 17.141 -7.203 9.453 1 95.88 283 VAL A C 1
ATOM 2095 O O . VAL A 1 283 ? 17.047 -5.984 9.312 1 95.88 283 VAL A O 1
ATOM 2098 N N . ARG A 1 284 ? 16.094 -8.039 9.438 1 95.31 284 ARG A N 1
ATOM 2099 C CA . ARG A 1 284 ? 14.734 -7.508 9.43 1 95.31 284 ARG A CA 1
ATOM 2100 C C . ARG A 1 284 ? 14.438 -6.742 10.711 1 95.31 284 ARG A C 1
ATOM 2102 O O . ARG A 1 284 ? 14.898 -7.129 11.789 1 95.31 284 ARG A O 1
ATOM 2109 N N . PRO A 1 285 ? 13.602 -5.68 10.609 1 93.5 285 PRO A N 1
ATOM 2110 C CA . PRO A 1 285 ? 13.289 -4.906 11.82 1 93.5 285 PRO A CA 1
ATOM 2111 C C . PRO A 1 285 ? 12.594 -5.746 12.891 1 93.5 285 PRO A C 1
ATOM 2113 O O . PRO A 1 285 ? 12.789 -5.508 14.086 1 93.5 285 PRO A O 1
ATOM 2116 N N . GLU A 1 286 ? 11.812 -6.695 12.5 1 90.5 286 GLU A N 1
ATOM 2117 C CA . GLU A 1 286 ? 11.055 -7.504 13.453 1 90.5 286 GLU A CA 1
ATOM 2118 C C . GLU A 1 286 ? 11.945 -8.562 14.102 1 90.5 286 GLU A C 1
ATOM 2120 O O . GLU A 1 286 ? 11.547 -9.203 15.078 1 90.5 286 GLU A O 1
ATOM 2125 N N . ALA A 1 287 ? 13.156 -8.773 13.594 1 91.62 287 ALA A N 1
ATOM 2126 C CA . ALA A 1 287 ? 14.086 -9.758 14.148 1 91.62 287 ALA A CA 1
ATOM 2127 C C . ALA A 1 287 ? 14.898 -9.156 15.297 1 91.62 287 ALA A C 1
ATOM 2129 O O . ALA A 1 287 ? 15.602 -9.875 16 1 91.62 287 ALA A O 1
ATOM 2130 N N . VAL A 1 288 ? 14.789 -7.855 15.453 1 93 288 VAL A N 1
ATOM 2131 C CA . VAL A 1 288 ? 15.523 -7.18 16.516 1 93 288 VAL A CA 1
ATOM 2132 C C . VAL A 1 288 ? 14.68 -7.156 17.797 1 93 288 VAL A C 1
ATOM 2134 O O . VAL A 1 288 ? 13.57 -6.629 17.797 1 93 288 VAL A O 1
ATOM 2137 N N . LEU A 1 289 ? 15.25 -7.699 18.812 1 91.5 289 LEU A N 1
ATOM 2138 C CA . LEU A 1 289 ? 14.586 -7.734 20.125 1 91.5 289 LEU A CA 1
ATOM 2139 C C . LEU A 1 289 ? 15.148 -6.664 21.047 1 91.5 289 LEU A C 1
ATOM 2141 O O . LEU A 1 289 ? 16.359 -6.477 21.125 1 91.5 289 LEU A O 1
ATOM 2145 N N . LEU A 1 290 ? 14.258 -5.961 21.672 1 92.31 290 LEU A N 1
ATOM 2146 C CA . LEU A 1 290 ? 14.688 -4.941 22.625 1 92.31 290 LEU A CA 1
ATOM 2147 C C . LEU A 1 290 ? 14.461 -5.406 24.062 1 92.31 290 LEU A C 1
ATOM 2149 O O . LEU A 1 290 ? 13.422 -5.996 24.359 1 92.31 290 LEU A O 1
ATOM 2153 N N . HIS A 1 291 ? 15.43 -5.152 24.828 1 92.62 291 HIS A N 1
ATOM 2154 C CA . HIS A 1 291 ? 15.414 -5.453 26.25 1 92.62 291 HIS A CA 1
ATOM 2155 C C . HIS A 1 291 ? 15.844 -4.246 27.078 1 92.62 291 HIS A C 1
ATOM 2157 O O . HIS A 1 291 ? 16.422 -3.299 26.547 1 92.62 291 HIS A O 1
ATOM 2163 N N . PRO A 1 292 ? 15.406 -4.23 28.344 1 91.88 292 PRO A N 1
ATOM 2164 C CA . PRO A 1 292 ? 15.922 -3.162 29.203 1 91.88 292 PRO A CA 1
ATOM 2165 C C . PRO A 1 292 ? 17.438 -3.072 29.188 1 91.88 292 PRO A C 1
ATOM 2167 O O . PRO A 1 292 ? 18.125 -4.094 29.078 1 91.88 292 PRO A O 1
ATOM 2170 N N . ALA A 1 293 ? 17.906 -1.875 29.391 1 91.44 293 ALA A N 1
ATOM 2171 C CA . ALA A 1 293 ? 19.328 -1.579 29.25 1 91.44 293 ALA A CA 1
ATOM 2172 C C . ALA A 1 293 ? 20.156 -2.453 30.188 1 91.44 293 ALA A C 1
ATOM 2174 O O . ALA A 1 293 ? 21.312 -2.768 29.891 1 91.44 293 ALA A O 1
ATOM 2175 N N . GLU A 1 294 ? 19.594 -2.91 31.219 1 90.06 294 GLU A N 1
ATOM 2176 C CA . GLU A 1 294 ? 20.312 -3.666 32.25 1 90.06 294 GLU A CA 1
ATOM 2177 C C . GLU A 1 294 ? 20.469 -5.129 31.828 1 90.06 294 GLU A C 1
ATOM 2179 O O . GLU A 1 294 ? 21.281 -5.855 32.406 1 90.06 294 GLU A O 1
ATOM 2184 N N . THR A 1 295 ? 19.734 -5.531 30.797 1 89.19 295 THR A N 1
ATOM 2185 C CA . THR A 1 295 ? 19.781 -6.91 30.344 1 89.19 295 THR A CA 1
ATOM 2186 C C . THR A 1 295 ? 21.125 -7.207 29.672 1 89.19 295 THR A C 1
ATOM 2188 O O . THR A 1 295 ? 21.656 -6.383 28.922 1 89.19 295 THR A O 1
ATOM 2191 N N . ALA A 1 296 ? 21.719 -8.289 30.062 1 84.56 296 ALA A N 1
ATOM 2192 C CA . ALA A 1 296 ? 22.953 -8.711 29.391 1 84.56 296 ALA A CA 1
ATOM 2193 C C . ALA A 1 296 ? 22.688 -9.039 27.922 1 84.56 296 ALA A C 1
ATOM 2195 O O . ALA A 1 296 ? 21.906 -9.93 27.609 1 84.56 296 ALA A O 1
ATOM 2196 N N . ALA A 1 297 ? 23.297 -8.203 27.078 1 84.38 297 ALA A N 1
ATOM 2197 C CA . ALA A 1 297 ? 23.094 -8.375 25.641 1 84.38 297 ALA A CA 1
ATOM 2198 C C . ALA A 1 297 ? 24.359 -8.008 24.859 1 84.38 297 ALA A C 1
ATOM 2200 O O . ALA A 1 297 ? 25.281 -7.402 25.406 1 84.38 297 ALA A O 1
ATOM 2201 N N . ALA A 1 298 ? 24.438 -8.438 23.672 1 79.5 298 ALA A N 1
ATOM 2202 C CA . ALA A 1 298 ? 25.594 -8.219 22.797 1 79.5 298 ALA A CA 1
ATOM 2203 C C . ALA A 1 298 ? 25.641 -6.773 22.312 1 79.5 298 ALA A C 1
ATOM 2205 O O . ALA A 1 298 ? 26.703 -6.273 21.938 1 79.5 298 ALA A O 1
ATOM 2206 N N . ALA A 1 299 ? 24.516 -6.137 22.312 1 91.25 299 ALA A N 1
ATOM 2207 C CA . ALA A 1 299 ? 24.469 -4.785 21.766 1 91.25 299 ALA A CA 1
ATOM 2208 C C . ALA A 1 299 ? 23.609 -3.873 22.625 1 91.25 299 ALA A C 1
ATOM 2210 O O . ALA A 1 299 ? 22.656 -4.332 23.266 1 91.25 299 ALA A O 1
ATOM 2211 N N . ARG A 1 300 ? 24.047 -2.674 22.656 1 94.81 300 ARG A N 1
ATOM 2212 C CA . ARG A 1 300 ? 23.312 -1.632 23.359 1 94.81 300 ARG A CA 1
ATOM 2213 C C . ARG A 1 300 ? 23.141 -0.392 22.484 1 94.81 300 ARG A C 1
ATOM 2215 O O . ARG A 1 300 ? 23.922 -0.17 21.562 1 94.81 300 ARG A O 1
ATOM 2222 N N . GLY A 1 301 ? 22.062 0.279 22.734 1 95.69 301 GLY A N 1
ATOM 2223 C CA . GLY A 1 301 ? 21.812 1.479 21.953 1 95.69 301 GLY A CA 1
ATOM 2224 C C . GLY A 1 301 ? 20.828 2.428 22.625 1 95.69 301 GLY A C 1
ATOM 2225 O O . GLY A 1 301 ? 20.531 2.285 23.812 1 95.69 301 GLY A O 1
ATOM 2226 N N . ARG A 1 302 ? 20.484 3.414 21.875 1 96.88 302 ARG A N 1
ATOM 2227 C CA . ARG A 1 302 ? 19.562 4.441 22.344 1 96.88 302 ARG A CA 1
ATOM 2228 C C . ARG A 1 302 ? 18.484 4.723 21.312 1 96.88 302 ARG A C 1
ATOM 2230 O O . ARG A 1 302 ? 18.75 4.816 20.125 1 96.88 302 ARG A O 1
ATOM 2237 N N . VAL A 1 303 ? 17.25 4.82 21.859 1 96.44 303 VAL A N 1
ATOM 2238 C CA . VAL A 1 303 ? 16.141 5.133 20.969 1 96.44 303 VAL A CA 1
ATOM 2239 C C . VAL A 1 303 ? 16.25 6.566 20.469 1 96.44 303 VAL A C 1
ATOM 2241 O O . VAL A 1 303 ? 16.312 7.508 21.266 1 96.44 303 VAL A O 1
ATOM 2244 N N . THR A 1 304 ? 16.297 6.75 19.156 1 95.44 304 THR A N 1
ATOM 2245 C CA . THR A 1 304 ? 16.469 8.086 18.594 1 95.44 304 THR A CA 1
ATOM 2246 C C . THR A 1 304 ? 15.203 8.539 17.875 1 95.44 304 THR A C 1
ATOM 2248 O O . THR A 1 304 ? 15.039 9.727 17.594 1 95.44 304 THR A O 1
ATOM 2251 N N . ALA A 1 305 ? 14.359 7.609 17.609 1 91.5 305 ALA A N 1
ATOM 2252 C CA . ALA A 1 305 ? 13.094 7.934 16.953 1 91.5 305 ALA A CA 1
ATOM 2253 C C . ALA A 1 305 ? 12.008 6.938 17.328 1 91.5 305 ALA A C 1
ATOM 2255 O O . ALA A 1 305 ? 12.289 5.77 17.609 1 91.5 305 ALA A O 1
ATOM 2256 N N . HIS A 1 306 ? 10.875 7.441 17.406 1 90.12 306 HIS A N 1
ATOM 2257 C CA . HIS A 1 306 ? 9.672 6.688 17.734 1 90.12 306 HIS A CA 1
ATOM 2258 C C . HIS A 1 306 ? 8.5 7.105 16.859 1 90.12 306 HIS A C 1
ATOM 2260 O O . HIS A 1 306 ? 8.062 8.258 16.906 1 90.12 306 HIS A O 1
ATOM 2266 N N . ARG A 1 307 ? 8.055 6.125 16.109 1 87.25 307 ARG A N 1
ATOM 2267 C CA . ARG A 1 307 ? 6.941 6.414 15.227 1 87.25 307 ARG A CA 1
ATOM 2268 C C . ARG A 1 307 ? 5.824 5.391 15.398 1 87.25 307 ARG A C 1
ATOM 2270 O O . ARG A 1 307 ? 6.035 4.191 15.211 1 87.25 307 ARG A O 1
ATOM 2277 N N . ALA A 1 308 ? 4.699 5.902 15.648 1 86.19 308 ALA A N 1
ATOM 2278 C CA . ALA A 1 308 ? 3.521 5.043 15.727 1 86.19 308 ALA A CA 1
ATOM 2279 C C . ALA A 1 308 ? 2.9 4.832 14.352 1 86.19 308 ALA A C 1
ATOM 2281 O O . ALA A 1 308 ? 2.406 5.777 13.734 1 86.19 308 ALA A O 1
ATOM 2282 N N . LEU A 1 309 ? 2.906 3.57 13.883 1 86.94 309 LEU A N 1
ATOM 2283 C CA . LEU A 1 309 ? 2.418 3.266 12.539 1 86.94 309 LEU A CA 1
ATOM 2284 C C . LEU A 1 309 ? 1.104 2.496 12.602 1 86.94 309 LEU A C 1
ATOM 2286 O O . LEU A 1 309 ? 0.784 1.732 11.688 1 86.94 309 LEU A O 1
ATOM 2290 N N . GLY A 1 310 ? 0.387 2.682 13.719 1 87 310 GLY A N 1
ATOM 2291 C CA . GLY A 1 310 ? -0.858 1.946 13.883 1 87 310 GLY A CA 1
ATOM 2292 C C . GLY A 1 310 ? -0.67 0.587 14.523 1 87 310 GLY A C 1
ATOM 2293 O O . GLY A 1 310 ? -0.492 0.49 15.742 1 87 310 GLY A O 1
ATOM 2294 N N . ARG A 1 311 ? -0.484 -0.455 13.664 1 84.06 311 ARG A N 1
ATOM 2295 C CA . ARG A 1 311 ? -0.399 -1.812 14.195 1 84.06 311 ARG A CA 1
ATOM 2296 C C . ARG A 1 311 ? 0.966 -2.07 14.82 1 84.06 311 ARG A C 1
ATOM 2298 O O . ARG A 1 311 ? 1.138 -3.035 15.57 1 84.06 311 ARG A O 1
ATOM 2305 N N . LEU A 1 312 ? 1.86 -1.196 14.414 1 86.62 312 LEU A N 1
ATOM 2306 C CA . LEU A 1 312 ? 3.199 -1.393 14.953 1 86.62 312 LEU A CA 1
ATOM 2307 C C . LEU A 1 312 ? 3.861 -0.054 15.266 1 86.62 312 LEU A C 1
ATOM 2309 O O . LEU A 1 312 ? 3.354 1 14.875 1 86.62 312 LEU A O 1
ATOM 2313 N N . THR A 1 313 ? 4.863 -0.181 16.078 1 89 313 THR A N 1
ATOM 2314 C CA . THR A 1 313 ? 5.734 0.954 16.359 1 89 313 THR A CA 1
ATOM 2315 C C . THR A 1 313 ? 7.109 0.745 15.727 1 89 313 THR A C 1
ATOM 2317 O O . THR A 1 313 ? 7.664 -0.354 15.781 1 89 313 THR A O 1
ATOM 2320 N N . GLU A 1 314 ? 7.496 1.715 15.055 1 91.62 314 GLU A N 1
ATOM 2321 C CA . GLU A 1 314 ? 8.836 1.695 14.477 1 91.62 314 GLU A CA 1
ATOM 2322 C C . GLU A 1 314 ? 9.805 2.529 15.312 1 91.62 314 GLU A C 1
ATOM 2324 O O . GLU A 1 314 ? 9.531 3.693 15.609 1 91.62 314 GLU A O 1
ATOM 2329 N N . LEU A 1 315 ? 10.891 1.956 15.719 1 94.12 315 LEU A N 1
ATOM 2330 C CA . LEU A 1 315 ? 11.938 2.643 16.469 1 94.12 315 LEU A CA 1
ATOM 2331 C C . LEU A 1 315 ? 13.234 2.686 15.68 1 94.12 315 LEU A C 1
ATOM 2333 O O . LEU A 1 315 ? 13.484 1.818 14.844 1 94.12 315 LEU A O 1
ATOM 2337 N N . ARG A 1 316 ? 13.914 3.695 15.906 1 95.5 316 ARG A N 1
ATOM 2338 C CA . ARG A 1 316 ? 15.297 3.764 15.453 1 95.5 316 ARG A CA 1
ATOM 2339 C C . ARG A 1 316 ? 16.266 3.781 16.641 1 95.5 316 ARG A C 1
ATOM 2341 O O . ARG A 1 316 ? 16.094 4.582 17.562 1 95.5 316 ARG A O 1
ATOM 2348 N N . ILE A 1 317 ? 17.188 2.883 16.578 1 96.75 317 ILE A N 1
ATOM 2349 C CA . ILE A 1 317 ? 18.125 2.732 17.703 1 96.75 317 ILE A CA 1
ATOM 2350 C C . ILE A 1 317 ? 19.531 3.062 17.234 1 96.75 317 ILE A C 1
ATOM 2352 O O . ILE A 1 317 ? 20.062 2.422 16.328 1 96.75 317 ILE A O 1
ATOM 2356 N N . ALA A 1 318 ? 20.062 4.055 17.812 1 96.94 318 ALA A N 1
ATOM 2357 C CA . ALA A 1 318 ? 21.484 4.344 17.562 1 96.94 318 ALA A CA 1
ATOM 2358 C C . ALA A 1 318 ? 22.375 3.365 18.312 1 96.94 318 ALA A C 1
ATOM 2360 O O . ALA A 1 318 ? 22.203 3.146 19.516 1 96.94 318 ALA A O 1
ATOM 2361 N N . ILE A 1 319 ? 23.188 2.734 17.625 1 95.06 319 ILE A N 1
ATOM 2362 C CA . ILE A 1 319 ? 24.156 1.777 18.172 1 95.06 319 ILE A CA 1
ATOM 2363 C C . ILE A 1 319 ? 25.578 2.248 17.891 1 95.06 319 ILE A C 1
ATOM 2365 O O . ILE A 1 319 ? 25.875 2.688 16.781 1 95.06 319 ILE A O 1
ATOM 2369 N N . ASP A 1 320 ? 26.359 2.174 18.906 1 88.75 320 ASP A N 1
ATOM 2370 C CA . ASP A 1 320 ? 27.766 2.547 18.703 1 88.75 320 ASP A CA 1
ATOM 2371 C C . ASP A 1 320 ? 28.406 1.665 17.641 1 88.75 320 ASP A C 1
ATOM 2373 O O . ASP A 1 320 ? 28.25 0.444 17.641 1 88.75 320 ASP A O 1
ATOM 2377 N N . GLY A 1 321 ? 29.156 2.283 16.766 1 86.19 321 GLY A N 1
ATOM 2378 C CA . GLY A 1 321 ? 29.844 1.549 15.711 1 86.19 321 GLY A CA 1
ATOM 2379 C C . GLY A 1 321 ? 29.047 1.476 14.422 1 86.19 321 GLY A C 1
ATOM 2380 O O . GLY A 1 321 ? 29.562 0.987 13.406 1 86.19 321 GLY A O 1
ATOM 2381 N N . MET A 1 322 ? 27.844 1.905 14.5 1 91.38 322 MET A N 1
ATOM 2382 C CA . MET A 1 322 ? 27.062 1.9 13.273 1 91.38 322 MET A CA 1
ATOM 2383 C C . MET A 1 322 ? 26.797 3.322 12.789 1 91.38 322 MET A C 1
ATOM 2385 O O . MET A 1 322 ? 26.516 4.215 13.586 1 91.38 322 MET A O 1
ATOM 2389 N N . ALA A 1 323 ? 26.922 3.48 11.516 1 87.88 323 ALA A N 1
ATOM 2390 C CA . ALA A 1 323 ? 26.719 4.793 10.906 1 87.88 323 ALA A CA 1
ATOM 2391 C C . ALA A 1 323 ? 25.234 5.156 10.891 1 87.88 323 ALA A C 1
ATOM 2393 O O . ALA A 1 323 ? 24.875 6.32 11.078 1 87.88 323 ALA A O 1
ATOM 2394 N N . GLU A 1 324 ? 24.391 4.195 10.711 1 90.38 324 GLU A N 1
ATOM 2395 C CA . GLU A 1 324 ? 22.953 4.395 10.648 1 90.38 324 GLU A CA 1
ATOM 2396 C C . GLU A 1 324 ? 22.25 3.668 11.789 1 90.38 324 GLU A C 1
ATOM 2398 O O . GLU A 1 324 ? 22.688 2.607 12.227 1 90.38 324 GLU A O 1
ATOM 2403 N N . PRO A 1 325 ? 21.172 4.293 12.25 1 95.12 325 PRO A N 1
ATOM 2404 C CA . PRO A 1 325 ? 20.438 3.605 13.312 1 95.12 325 PRO A CA 1
ATOM 2405 C C . PRO A 1 325 ? 19.781 2.311 12.828 1 95.12 325 PRO A C 1
ATOM 2407 O O . PRO A 1 325 ? 19.547 2.143 11.633 1 95.12 325 PRO A O 1
ATOM 2410 N N . VAL A 1 326 ? 19.531 1.456 13.781 1 95.81 326 VAL A N 1
ATOM 2411 C CA . VAL A 1 326 ? 18.891 0.18 13.516 1 95.81 326 VAL A CA 1
ATOM 2412 C C . VAL A 1 326 ? 17.375 0.354 13.57 1 95.81 326 VAL A C 1
ATOM 2414 O O . VAL A 1 326 ? 16.844 0.961 14.508 1 95.81 326 VAL A O 1
ATOM 2417 N N . LEU A 1 327 ? 16.75 -0.145 12.562 1 94.25 327 LEU A N 1
ATOM 2418 C CA . LEU A 1 327 ? 15.289 -0.107 12.516 1 94.25 327 LEU A CA 1
ATOM 2419 C C . LEU A 1 327 ? 14.688 -1.273 13.289 1 94.25 327 LEU A C 1
ATOM 2421 O O . LEU A 1 327 ? 15.125 -2.416 13.141 1 94.25 327 LEU A O 1
ATOM 2425 N N . VAL A 1 328 ? 13.719 -0.974 14.156 1 94.12 328 VAL A N 1
ATOM 2426 C CA . VAL A 1 328 ? 13.055 -1.995 14.961 1 94.12 328 VAL A CA 1
ATOM 2427 C C . VAL A 1 328 ? 11.539 -1.847 14.852 1 94.12 328 VAL A C 1
ATOM 2429 O O . VAL A 1 328 ? 11.016 -0.736 14.93 1 94.12 328 VAL A O 1
ATOM 2432 N N . HIS A 1 329 ? 10.914 -2.949 14.594 1 91.06 329 HIS A N 1
ATOM 2433 C CA . HIS A 1 329 ? 9.461 -2.98 14.617 1 91.06 329 HIS A CA 1
ATOM 2434 C C . HIS A 1 329 ? 8.938 -3.773 15.805 1 91.06 329 HIS A C 1
ATOM 2436 O O . HIS A 1 329 ? 9.375 -4.902 16.047 1 91.06 329 HIS A O 1
ATOM 2442 N N . GLN A 1 330 ? 8.109 -3.137 16.531 1 85.06 330 GLN A N 1
ATOM 2443 C CA . GLN A 1 330 ? 7.473 -3.797 17.672 1 85.06 330 GLN A CA 1
ATOM 2444 C C . GLN A 1 330 ? 5.949 -3.746 17.562 1 85.06 330 GLN A C 1
ATOM 2446 O O . GLN A 1 330 ? 5.395 -2.799 17 1 85.06 330 GLN A O 1
ATOM 2451 N N . ASP A 1 331 ? 5.398 -4.832 18.078 1 76.69 331 ASP A N 1
ATOM 2452 C CA . ASP A 1 331 ? 3.938 -4.824 18.094 1 76.69 331 ASP A CA 1
ATOM 2453 C C . ASP A 1 331 ? 3.408 -3.83 19.125 1 76.69 331 ASP A C 1
ATOM 2455 O O . ASP A 1 331 ? 3.961 -3.711 20.219 1 76.69 331 ASP A O 1
ATOM 2459 N N . GLY A 1 332 ? 2.35 -3.229 18.812 1 66 332 GLY A N 1
ATOM 2460 C CA . GLY A 1 332 ? 1.629 -2.338 19.703 1 66 332 GLY A CA 1
ATOM 2461 C C . GLY A 1 332 ? 2.42 -1.1 20.078 1 66 332 GLY A C 1
ATOM 2462 O O . GLY A 1 332 ? 3.254 -0.631 19.297 1 66 332 GLY A O 1
ATOM 2463 N N . ASP A 1 333 ? 1.97 -0.392 21.203 1 63.62 333 ASP A N 1
ATOM 2464 C CA . ASP A 1 333 ? 2.527 0.883 21.641 1 63.62 333 ASP A CA 1
ATOM 2465 C C . ASP A 1 333 ? 3.816 0.675 22.438 1 63.62 333 ASP A C 1
ATOM 2467 O O . ASP A 1 333 ? 3.777 0.249 23.594 1 63.62 333 ASP A O 1
ATOM 2471 N N . GLY A 1 334 ? 4.883 0.203 21.75 1 63.56 334 GLY A N 1
ATOM 2472 C CA . GLY A 1 334 ? 6.105 -0.002 22.516 1 63.56 334 GLY A CA 1
ATOM 2473 C C . GLY A 1 334 ? 6.277 1 23.641 1 63.56 334 GLY A C 1
ATOM 2474 O O . GLY A 1 334 ? 5.605 2.033 23.672 1 63.56 334 GLY A O 1
ATOM 2475 N N . SER A 1 335 ? 6.777 0.595 24.812 1 74.94 335 SER A N 1
ATOM 2476 C CA . SER A 1 335 ? 6.98 1.365 26.031 1 74.94 335 SER A CA 1
ATOM 2477 C C . SER A 1 335 ? 8.266 2.188 25.969 1 74.94 335 SER A C 1
ATOM 2479 O O . SER A 1 335 ? 8.617 2.885 26.922 1 74.94 335 SER A O 1
ATOM 2481 N N . TRP A 1 336 ? 8.828 2.217 24.734 1 88.56 336 TRP A N 1
ATOM 2482 C CA . TRP A 1 336 ? 10.133 2.879 24.672 1 88.56 336 TRP A CA 1
ATOM 2483 C C . TRP A 1 336 ? 9.977 4.332 24.234 1 88.56 336 TRP A C 1
ATOM 2485 O O . TRP A 1 336 ? 9.211 4.637 23.328 1 88.56 336 TRP A O 1
ATOM 2495 N N . ALA A 1 337 ? 10.648 5.191 24.891 1 90.62 337 ALA A N 1
ATOM 2496 C CA . ALA A 1 337 ? 10.648 6.617 24.578 1 90.62 337 ALA A CA 1
ATOM 2497 C C . ALA A 1 337 ? 11.977 7.043 23.969 1 90.62 337 ALA A C 1
ATOM 2499 O O . ALA A 1 337 ? 12.992 6.371 24.156 1 90.62 337 ALA A O 1
ATOM 2500 N N . ILE A 1 338 ? 11.883 8.086 23.234 1 93.19 338 ILE A N 1
ATOM 2501 C CA . ILE A 1 338 ? 13.117 8.656 22.703 1 93.19 338 ILE A CA 1
ATOM 2502 C C . ILE A 1 338 ? 14.086 8.953 23.844 1 93.19 338 ILE A C 1
ATOM 2504 O O . ILE A 1 338 ? 13.695 9.523 24.875 1 93.19 338 ILE A O 1
ATOM 2508 N N . GLY A 1 339 ? 15.273 8.547 23.688 1 95.5 339 GLY A N 1
ATOM 2509 C CA . GLY A 1 339 ? 16.281 8.758 24.703 1 95.5 339 GLY A CA 1
ATOM 2510 C C . GLY A 1 339 ? 16.531 7.531 25.562 1 95.5 339 GLY A C 1
ATOM 2511 O O . GLY A 1 339 ? 17.562 7.434 26.234 1 95.5 339 GLY A O 1
ATOM 2512 N N . ASP A 1 340 ? 15.648 6.566 25.562 1 95.06 340 ASP A N 1
ATOM 2513 C CA . ASP A 1 340 ? 15.781 5.359 26.375 1 95.06 340 ASP A CA 1
ATOM 2514 C C . ASP A 1 340 ? 16.984 4.531 25.938 1 95.06 340 ASP A C 1
ATOM 2516 O O . ASP A 1 340 ? 17.25 4.391 24.75 1 95.06 340 ASP A O 1
ATOM 2520 N N . GLY A 1 341 ? 17.703 4.066 26.953 1 95.69 341 GLY A N 1
ATOM 2521 C CA . GLY A 1 341 ? 18.688 3.037 26.703 1 95.69 341 GLY A CA 1
ATOM 2522 C C . GLY A 1 341 ? 18.094 1.647 26.578 1 95.69 341 GLY A C 1
ATOM 2523 O O . GLY A 1 341 ? 17.188 1.297 27.344 1 95.69 341 GLY A O 1
ATOM 2524 N N . VAL A 1 342 ? 18.625 0.907 25.562 1 95.5 342 VAL A N 1
ATOM 2525 C CA . VAL A 1 342 ? 18.062 -0.419 25.344 1 95.5 342 VAL A CA 1
ATOM 2526 C C . VAL A 1 342 ? 19.188 -1.42 25.062 1 95.5 342 VAL A C 1
ATOM 2528 O O . VAL A 1 342 ? 20.25 -1.041 24.594 1 95.5 342 VAL A O 1
ATOM 2531 N N . ALA A 1 343 ? 18.969 -2.635 25.484 1 95.75 343 ALA A N 1
ATOM 2532 C CA . ALA A 1 343 ? 19.781 -3.773 25.031 1 95.75 343 ALA A CA 1
ATOM 2533 C C . ALA A 1 343 ? 19.109 -4.492 23.859 1 95.75 343 ALA A C 1
ATOM 2535 O O . ALA A 1 343 ? 17.875 -4.598 23.812 1 95.75 343 ALA A O 1
ATOM 2536 N N . LEU A 1 344 ? 19.938 -4.949 22.906 1 94.5 344 LEU A N 1
ATOM 2537 C CA . LEU A 1 344 ? 19.375 -5.531 21.703 1 94.5 344 LEU A CA 1
ATOM 2538 C C . LEU A 1 344 ? 19.75 -7.008 21.578 1 94.5 344 LEU A C 1
ATOM 2540 O O . LEU A 1 344 ? 20.859 -7.402 21.906 1 94.5 344 LEU A O 1
ATOM 2544 N N . GLY A 1 345 ? 18.781 -7.809 21.141 1 92.25 345 GLY A N 1
ATOM 2545 C CA . GLY A 1 345 ? 18.984 -9.18 20.703 1 92.25 345 GLY A CA 1
ATOM 2546 C C . GLY A 1 345 ? 18.484 -9.43 19.297 1 92.25 345 GLY A C 1
ATOM 2547 O O . GLY A 1 345 ? 17.859 -8.562 18.688 1 92.25 345 GLY A O 1
ATOM 2548 N N . LEU A 1 346 ? 18.875 -10.672 18.75 1 92.06 346 LEU A N 1
ATOM 2549 C CA . LEU A 1 346 ? 18.484 -10.992 17.375 1 92.06 346 LEU A CA 1
ATOM 2550 C C . LEU A 1 346 ? 17.781 -12.344 17.328 1 92.06 346 LEU A C 1
ATOM 2552 O O . LEU A 1 346 ? 18.203 -13.305 17.969 1 92.06 346 LEU A O 1
ATOM 2556 N N . ARG A 1 347 ? 16.672 -12.344 16.609 1 88.31 347 ARG A N 1
ATOM 2557 C CA . ARG A 1 347 ? 16.094 -13.609 16.188 1 88.31 347 ARG A CA 1
ATOM 2558 C C . ARG A 1 347 ? 16.766 -14.133 14.93 1 88.31 347 ARG A C 1
ATOM 2560 O O . ARG A 1 347 ? 16.953 -13.383 13.969 1 88.31 347 ARG A O 1
ATOM 2567 N N . SER A 1 348 ? 17.031 -15.461 14.953 1 86.12 348 SER A N 1
ATOM 2568 C CA . SER A 1 348 ? 17.734 -16.047 13.812 1 86.12 348 SER A CA 1
ATOM 2569 C C . SER A 1 348 ? 16.922 -15.891 12.531 1 86.12 348 SER A C 1
ATOM 2571 O O . SER A 1 348 ? 17.469 -15.633 11.461 1 86.12 348 SER A O 1
ATOM 2573 N N . LYS A 1 349 ? 15.586 -16.047 12.852 1 87.25 349 LYS A N 1
ATOM 2574 C CA . LYS A 1 349 ? 14.703 -15.852 11.703 1 87.25 349 LYS A CA 1
ATOM 2575 C C . LYS A 1 349 ? 14.641 -14.375 11.312 1 87.25 349 LYS A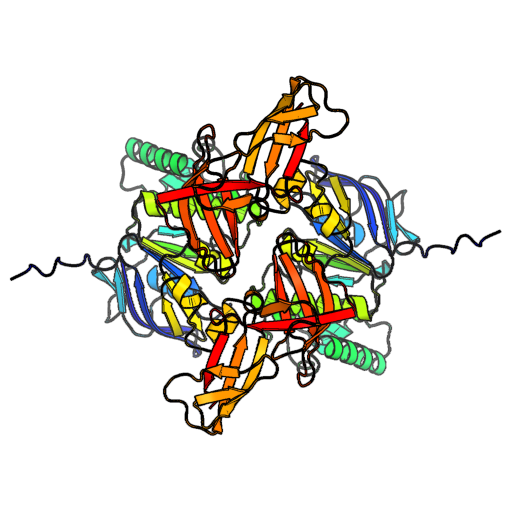 C 1
ATOM 2577 O O . LYS A 1 349 ? 14.391 -13.516 12.148 1 87.25 349 LYS A O 1
ATOM 2582 N N . GLY A 1 350 ? 15.188 -13.992 10.258 1 92.56 350 GLY A N 1
ATOM 2583 C CA . GLY A 1 350 ? 15.18 -12.617 9.789 1 92.56 350 GLY A CA 1
ATOM 2584 C C . GLY A 1 350 ? 16.578 -12.031 9.625 1 92.56 350 GLY A C 1
ATOM 2585 O O . GLY A 1 350 ? 16.719 -10.828 9.414 1 92.56 350 GLY A O 1
ATOM 2586 N N . VAL A 1 351 ? 17.516 -12.844 9.953 1 95.12 351 VAL A N 1
ATOM 2587 C CA . VAL A 1 351 ? 18.906 -12.461 9.711 1 95.12 351 VAL A CA 1
ATOM 2588 C C . VAL A 1 351 ? 19.438 -13.211 8.492 1 95.12 351 VAL A C 1
ATOM 2590 O O . VAL A 1 351 ? 19.375 -14.445 8.445 1 95.12 351 VAL A O 1
ATOM 2593 N N . PHE A 1 352 ? 19.922 -12.461 7.574 1 96.19 352 PHE A N 1
ATOM 2594 C CA . PHE A 1 352 ? 20.453 -13.039 6.344 1 96.19 352 PHE A CA 1
ATOM 2595 C C . PHE A 1 352 ? 21.906 -12.656 6.148 1 96.19 352 PHE A C 1
ATOM 2597 O O . PHE A 1 352 ? 22.312 -11.539 6.473 1 96.19 352 PHE A O 1
ATOM 2604 N N . VAL A 1 353 ? 22.703 -13.562 5.645 1 95.62 353 VAL A N 1
ATOM 2605 C CA . VAL A 1 353 ? 24.109 -13.297 5.355 1 95.62 353 VAL A CA 1
ATOM 2606 C C . VAL A 1 353 ? 24.406 -13.617 3.891 1 95.62 353 VAL A C 1
ATOM 2608 O O . VAL A 1 353 ? 24.078 -14.703 3.408 1 95.62 353 VAL A O 1
ATOM 2611 N N . PHE A 1 354 ? 24.938 -12.648 3.23 1 95.12 354 PHE A N 1
ATOM 2612 C CA . PHE A 1 354 ? 25.328 -12.82 1.836 1 95.12 354 PHE A CA 1
ATOM 2613 C C . PHE A 1 354 ? 26.812 -12.547 1.65 1 95.12 354 PHE A C 1
ATOM 2615 O O . PHE A 1 354 ? 27.359 -11.625 2.262 1 95.12 354 PHE A O 1
ATOM 2622 N N . ALA A 1 355 ? 27.453 -13.32 0.801 1 91.38 355 ALA A N 1
ATOM 2623 C CA . ALA A 1 355 ? 28.844 -13.047 0.454 1 91.38 355 ALA A CA 1
ATOM 2624 C C . ALA A 1 355 ? 28.953 -11.781 -0.391 1 91.38 355 ALA A C 1
ATOM 2626 O O . ALA A 1 355 ? 28.125 -11.523 -1.257 1 91.38 355 ALA A O 1
ATOM 2627 N N . GLN A 1 356 ? 29.828 -10.914 0.062 1 85.62 356 GLN A N 1
ATOM 2628 C CA . GLN A 1 356 ? 30.094 -9.742 -0.771 1 85.62 356 GLN A CA 1
ATOM 2629 C C . GLN A 1 356 ? 31.281 -9.992 -1.695 1 85.62 356 GLN A C 1
ATOM 2631 O O . GLN A 1 356 ? 32.312 -10.523 -1.267 1 85.62 356 GLN A O 1
ATOM 2636 N N . SER A 1 357 ? 31.047 -10.07 -3.01 1 64.56 357 SER A N 1
ATOM 2637 C CA . SER A 1 357 ? 32.188 -10.219 -3.918 1 64.56 357 SER A CA 1
ATOM 2638 C C . SER A 1 357 ? 33.031 -8.945 -3.961 1 64.56 357 SER A C 1
ATOM 2640 O O . SER A 1 357 ? 32.531 -7.852 -3.697 1 64.56 357 SER A O 1
ATOM 2642 N N . MET B 1 1 ? 0.303 39.438 33.438 1 25.56 1 MET B N 1
ATOM 2643 C CA . MET B 1 1 ? -0.311 39.531 32.125 1 25.56 1 MET B CA 1
ATOM 2644 C C . MET B 1 1 ? 0.378 38.594 31.125 1 25.56 1 MET B C 1
ATOM 2646 O O . MET B 1 1 ? 1.507 38.875 30.703 1 25.56 1 MET B O 1
ATOM 2650 N N . ILE B 1 2 ? 0.501 37.344 31.406 1 34.47 2 ILE B N 1
ATOM 2651 C CA . ILE B 1 2 ? 1.267 36.344 30.672 1 34.47 2 ILE B CA 1
ATOM 2652 C C . ILE B 1 2 ? 1.021 36.5 29.172 1 34.47 2 ILE B C 1
ATOM 2654 O O . ILE B 1 2 ? -0.126 36.594 28.734 1 34.47 2 ILE B O 1
ATOM 2658 N N . HIS B 1 3 ? 1.834 37.281 28.5 1 33.91 3 HIS B N 1
ATOM 2659 C CA . HIS B 1 3 ? 1.715 37.562 27.062 1 33.91 3 HIS B CA 1
ATOM 2660 C C . HIS B 1 3 ? 1.246 36.312 26.312 1 33.91 3 HIS B C 1
ATOM 2662 O O . HIS B 1 3 ? 1.776 35.219 26.516 1 33.91 3 HIS B O 1
ATOM 2668 N N . ALA B 1 4 ? 0.011 36.156 26.156 1 40.78 4 ALA B N 1
ATOM 2669 C CA . ALA B 1 4 ? -0.651 35.219 25.266 1 40.78 4 ALA B CA 1
ATOM 2670 C C . ALA B 1 4 ? 0.204 34.938 24.031 1 40.78 4 ALA B C 1
ATOM 2672 O O . ALA B 1 4 ? 0.406 35.812 23.188 1 40.78 4 ALA B O 1
ATOM 2673 N N . ALA B 1 5 ? 1.375 34.344 24.062 1 46.28 5 ALA B N 1
ATOM 2674 C CA . ALA B 1 5 ? 2.352 34.094 23.016 1 46.28 5 ALA B CA 1
ATOM 2675 C C . ALA B 1 5 ? 1.672 34.031 21.641 1 46.28 5 ALA B C 1
ATOM 2677 O O . ALA B 1 5 ? 0.77 33.219 21.438 1 46.28 5 ALA B O 1
ATOM 2678 N N . SER B 1 6 ? 1.438 35.062 20.797 1 50.25 6 SER B N 1
ATOM 2679 C CA . SER B 1 6 ? 0.792 35.375 19.531 1 50.25 6 SER B CA 1
ATOM 2680 C C . SER B 1 6 ? 0.944 34.25 18.531 1 50.25 6 SER B C 1
ATOM 2682 O O . SER B 1 6 ? 2.059 33.938 18.109 1 50.25 6 SER B O 1
ATOM 2684 N N . ALA B 1 7 ? 0.326 33.156 18.688 1 66.19 7 ALA B N 1
ATOM 2685 C CA . ALA B 1 7 ? 0.384 31.953 17.859 1 66.19 7 ALA B CA 1
ATOM 2686 C C . ALA B 1 7 ? 0.418 32.312 16.375 1 66.19 7 ALA B C 1
ATOM 2688 O O . ALA B 1 7 ? -0.35 33.188 15.922 1 66.19 7 ALA B O 1
ATOM 2689 N N . LEU B 1 8 ? 1.62 32.312 15.688 1 81.5 8 LEU B N 1
ATOM 2690 C CA . LEU B 1 8 ? 1.743 32.5 14.242 1 81.5 8 LEU B CA 1
ATOM 2691 C C . LEU B 1 8 ? 0.512 31.953 13.516 1 81.5 8 LEU B C 1
ATOM 2693 O O . LEU B 1 8 ? -0.063 30.953 13.922 1 81.5 8 LEU B O 1
ATOM 2697 N N . PRO B 1 9 ? -0.047 32.906 12.812 1 92 9 PRO B N 1
ATOM 2698 C CA . PRO B 1 9 ? -1.186 32.406 12.031 1 92 9 PRO B CA 1
ATOM 2699 C C . PRO B 1 9 ? -0.899 31.078 11.344 1 92 9 PRO B C 1
ATOM 2701 O O . PRO B 1 9 ? 0.254 30.766 11.016 1 92 9 PRO B O 1
ATOM 2704 N N . PRO B 1 10 ? -1.916 30.297 11.188 1 95.88 10 PRO B N 1
ATOM 2705 C CA . PRO B 1 10 ? -1.711 29.016 10.5 1 95.88 10 PRO B CA 1
ATOM 2706 C C . PRO B 1 10 ? -1.297 29.203 9.039 1 95.88 10 PRO B C 1
ATOM 2708 O O . PRO B 1 10 ? -1.631 30.203 8.414 1 95.88 10 PRO B O 1
ATOM 2711 N N . ALA B 1 11 ? -0.523 28.312 8.578 1 97.06 11 ALA B N 1
ATOM 2712 C CA . ALA B 1 11 ? -0.13 28.328 7.172 1 97.06 11 ALA B CA 1
ATOM 2713 C C . ALA B 1 11 ? -1.35 28.203 6.258 1 97.06 11 ALA B C 1
ATOM 2715 O O . ALA B 1 11 ? -1.388 28.812 5.188 1 97.06 11 ALA B O 1
ATOM 2716 N N . LEU B 1 12 ? -2.344 27.438 6.688 1 97.81 12 LEU B N 1
ATOM 2717 C CA . LEU B 1 12 ? -3.605 27.281 5.977 1 97.81 12 LEU B CA 1
ATOM 2718 C C . LEU B 1 12 ? -4.781 27.266 6.945 1 97.81 12 LEU B C 1
ATOM 2720 O O . LEU B 1 12 ? -4.723 26.625 7.996 1 97.81 12 LEU B O 1
ATOM 2724 N N . ALA B 1 13 ? -5.777 28.016 6.613 1 97.94 13 ALA B N 1
ATOM 2725 C CA . ALA B 1 13 ? -7.027 28 7.363 1 97.94 13 ALA B CA 1
ATOM 2726 C C . ALA B 1 13 ? -8.234 27.938 6.426 1 97.94 13 ALA B C 1
ATOM 2728 O O . ALA B 1 13 ? -8.469 28.875 5.656 1 97.94 13 ALA B O 1
ATOM 2729 N N . CYS B 1 14 ? -8.906 26.875 6.445 1 97.62 14 CYS B N 1
ATOM 2730 C CA . CYS B 1 14 ? -10.18 26.719 5.75 1 97.62 14 CYS B CA 1
ATOM 2731 C C . CYS B 1 14 ? -11.344 26.766 6.734 1 97.62 14 CYS B C 1
ATOM 2733 O O . CYS B 1 14 ? -11.344 26.062 7.742 1 97.62 14 CYS B O 1
ATOM 2735 N N . ARG B 1 15 ? -12.312 27.578 6.418 1 97.25 15 ARG B N 1
ATOM 2736 C CA . ARG B 1 15 ? -13.461 27.734 7.297 1 97.25 15 ARG B CA 1
ATOM 2737 C C . ARG B 1 15 ? -14.766 27.547 6.527 1 97.25 15 ARG B C 1
ATOM 2739 O O . ARG B 1 15 ? -15.086 28.359 5.645 1 97.25 15 ARG B O 1
ATOM 2746 N N . GLY B 1 16 ? -15.492 26.516 6.902 1 97 16 GLY B N 1
ATOM 2747 C CA . GLY B 1 16 ? -16.812 26.266 6.324 1 97 16 GLY B CA 1
ATOM 2748 C C . GLY B 1 16 ? -16.781 26.109 4.816 1 97 16 GLY B C 1
ATOM 2749 O O . GLY B 1 16 ? -17.656 26.609 4.113 1 97 16 GLY B O 1
ATOM 2750 N N . LEU B 1 17 ? -15.828 25.484 4.32 1 96.38 17 LEU B N 1
ATOM 2751 C CA . LEU B 1 17 ? -15.633 25.375 2.879 1 96.38 17 LEU B CA 1
ATOM 2752 C C . LEU B 1 17 ? -16.641 24.406 2.268 1 96.38 17 LEU B C 1
ATOM 2754 O O . LEU B 1 17 ? -16.797 23.281 2.742 1 96.38 17 LEU B O 1
ATOM 2758 N N . SER B 1 18 ? -17.391 24.875 1.362 1 96.69 18 SER B N 1
ATOM 2759 C CA . SER B 1 18 ? -18.297 24.031 0.586 1 96.69 18 SER B CA 1
ATOM 2760 C C . SER B 1 18 ? -18.062 24.203 -0.911 1 96.69 18 SER B C 1
ATOM 2762 O O . SER B 1 18 ? -17.797 25.312 -1.383 1 96.69 18 SER B O 1
ATOM 2764 N N . HIS B 1 19 ? -18.047 23.109 -1.588 1 95.5 19 HIS B N 1
ATOM 2765 C CA . HIS B 1 19 ? -17.812 23.141 -3.027 1 95.5 19 HIS B CA 1
ATOM 2766 C C . HIS B 1 19 ? -18.312 21.859 -3.688 1 95.5 19 HIS B C 1
ATOM 2768 O O . HIS B 1 19 ? -18.562 20.859 -3.006 1 95.5 19 HIS B O 1
ATOM 2774 N N . GLY B 1 20 ? -18.5 21.859 -4.969 1 92.56 20 GLY B N 1
ATOM 2775 C CA . GLY B 1 20 ? -18.922 20.719 -5.762 1 92.56 20 GLY B CA 1
ATOM 2776 C C . GLY B 1 20 ? -18.875 20.969 -7.254 1 92.56 20 GLY B C 1
ATOM 2777 O O . GLY B 1 20 ? -18.203 21.906 -7.711 1 92.56 20 GLY B O 1
ATOM 2778 N N . TYR B 1 21 ? -19.359 20.031 -7.949 1 87.94 21 TYR B N 1
ATOM 2779 C CA . TYR B 1 21 ? -19.438 20.125 -9.406 1 87.94 21 TYR B CA 1
ATOM 2780 C C . TYR B 1 21 ? -20.875 19.922 -9.883 1 87.94 21 TYR B C 1
ATOM 2782 O O . TYR B 1 21 ? -21.531 18.938 -9.516 1 87.94 21 TYR B O 1
ATOM 2790 N N . GLY B 1 22 ? -21.297 20.797 -10.695 1 84.56 22 GLY B N 1
ATOM 2791 C CA . GLY B 1 22 ? -22.703 20.766 -11.047 1 84.56 22 GLY B CA 1
ATOM 2792 C C . GLY B 1 22 ? -23.625 20.953 -9.844 1 84.56 22 GLY B C 1
ATOM 2793 O O . GLY B 1 22 ? -23.516 21.938 -9.117 1 84.56 22 GLY B O 1
ATOM 2794 N N . GLN B 1 23 ? -24.438 19.969 -9.648 1 84.81 23 GLN B N 1
ATOM 2795 C CA . GLN B 1 23 ? -25.359 20.062 -8.531 1 84.81 23 GLN B CA 1
ATOM 2796 C C . GLN B 1 23 ? -24.938 19.141 -7.387 1 84.81 23 GLN B C 1
ATOM 2798 O O . GLN B 1 23 ? -25.609 19.094 -6.348 1 84.81 23 GLN B O 1
ATOM 2803 N N . ARG B 1 24 ? -23.812 18.531 -7.539 1 87 24 ARG B N 1
ATOM 2804 C CA . ARG B 1 24 ? -23.406 17.562 -6.531 1 87 24 ARG B CA 1
ATOM 2805 C C . ARG B 1 24 ? -22.312 18.141 -5.621 1 87 24 ARG B C 1
ATOM 2807 O O . ARG B 1 24 ? -21.234 18.484 -6.086 1 87 24 ARG B O 1
ATOM 2814 N N . ALA B 1 25 ? -22.641 18.266 -4.328 1 92.38 25 ALA B N 1
ATOM 2815 C CA . ALA B 1 25 ? -21.672 18.734 -3.338 1 92.38 25 ALA B CA 1
ATOM 2816 C C . ALA B 1 25 ? -20.625 17.672 -3.051 1 92.38 25 ALA B C 1
ATOM 2818 O O . ALA B 1 25 ? -20.953 16.484 -2.861 1 92.38 25 ALA B O 1
ATOM 2819 N N . VAL B 1 26 ? -19.406 18.094 -3.084 1 93.5 26 VAL B N 1
ATOM 2820 C CA . VAL B 1 26 ? -18.281 17.188 -2.828 1 93.5 26 VAL B CA 1
ATOM 2821 C C . VAL B 1 26 ? -17.656 17.531 -1.48 1 93.5 26 VAL B C 1
ATOM 2823 O O . VAL B 1 26 ? -17.219 16.641 -0.75 1 93.5 26 VAL B O 1
ATOM 2826 N N . ILE B 1 27 ? -17.531 18.766 -1.164 1 96.69 27 ILE B N 1
ATOM 2827 C CA . ILE B 1 27 ? -17.031 19.25 0.115 1 96.69 27 ILE B CA 1
ATOM 2828 C C . ILE B 1 27 ? -18.172 19.922 0.887 1 96.69 27 ILE B C 1
ATOM 2830 O O . ILE B 1 27 ? -18.906 20.734 0.335 1 96.69 27 ILE B O 1
ATOM 2834 N N . ARG B 1 28 ? -18.328 19.578 2.123 1 97.25 28 ARG B N 1
ATOM 2835 C CA . ARG B 1 28 ? -19.469 20.016 2.92 1 97.25 28 ARG B CA 1
ATOM 2836 C C . ARG B 1 28 ? -19.016 20.688 4.215 1 97.25 28 ARG B C 1
ATOM 2838 O O . ARG B 1 28 ? -18.781 20 5.219 1 97.25 28 ARG B O 1
ATOM 2845 N N . ALA B 1 29 ? -18.938 21.984 4.23 1 96.44 29 ALA B N 1
ATOM 2846 C CA . ALA B 1 29 ? -18.625 22.828 5.383 1 96.44 29 ALA B CA 1
ATOM 2847 C C . ALA B 1 29 ? -17.344 22.344 6.066 1 96.44 29 ALA B C 1
ATOM 2849 O O . ALA B 1 29 ? -17.328 22.094 7.273 1 96.44 29 ALA B O 1
ATOM 2850 N N . LEU B 1 30 ? -16.312 22.25 5.316 1 97.19 30 LEU B N 1
ATOM 2851 C CA . LEU B 1 30 ? -15.047 21.703 5.773 1 97.19 30 LEU B CA 1
ATOM 2852 C C . LEU B 1 30 ? -14.234 22.75 6.527 1 97.19 30 LEU B C 1
ATOM 2854 O O . LEU B 1 30 ? -14.055 23.859 6.043 1 97.19 30 LEU B O 1
ATOM 2858 N N . ASP B 1 31 ? -13.844 22.438 7.746 1 98.19 31 ASP B N 1
ATOM 2859 C CA . ASP B 1 31 ? -12.898 23.219 8.539 1 98.19 31 ASP B CA 1
ATOM 2860 C C . ASP B 1 31 ? -11.555 22.5 8.664 1 98.19 31 ASP B C 1
ATOM 2862 O O . ASP B 1 31 ? -11.508 21.312 9.031 1 98.19 31 ASP B O 1
ATOM 2866 N N . LEU B 1 32 ? -10.516 23.156 8.32 1 98 32 LEU B N 1
ATOM 2867 C CA . LEU B 1 32 ? -9.188 22.547 8.383 1 98 32 LEU B CA 1
ATOM 2868 C C . LEU B 1 32 ? -8.117 23.625 8.594 1 98 32 LEU B C 1
ATOM 2870 O O . LEU B 1 32 ? -8.164 24.672 7.965 1 98 32 LEU B O 1
ATOM 2874 N N . GLU B 1 33 ? -7.219 23.344 9.469 1 97.94 33 GLU B N 1
ATOM 2875 C CA . GLU B 1 33 ? -6.082 24.234 9.703 1 97.94 33 GLU B CA 1
ATOM 2876 C C . GLU B 1 33 ? -4.766 23.469 9.648 1 97.94 33 GLU B C 1
ATOM 2878 O O . GLU B 1 33 ? -4.688 22.312 10.094 1 97.94 33 GLU B O 1
ATOM 2883 N N . VAL B 1 34 ? -3.826 24.062 9.086 1 98.06 34 VAL B N 1
ATOM 2884 C CA . VAL B 1 34 ? -2.451 23.578 9.102 1 98.06 34 VAL B CA 1
ATOM 2885 C C . VAL B 1 34 ? -1.539 24.625 9.734 1 98.06 34 VAL B C 1
ATOM 2887 O O . VAL B 1 34 ? -1.423 25.734 9.227 1 98.06 34 VAL B O 1
ATOM 2890 N N . ALA B 1 35 ? -0.918 24.266 10.836 1 97.31 35 ALA B N 1
ATOM 2891 C CA . ALA B 1 35 ? -0.017 25.203 11.508 1 97.31 35 ALA B CA 1
ATOM 2892 C C . ALA B 1 35 ? 1.292 25.344 10.734 1 97.31 35 ALA B C 1
ATOM 2894 O O . ALA B 1 35 ? 1.603 24.531 9.867 1 97.31 35 ALA B O 1
ATOM 2895 N N . ALA B 1 36 ? 1.977 26.422 11.047 1 94.44 36 ALA B N 1
ATOM 2896 C CA . ALA B 1 36 ? 3.309 26.578 10.469 1 94.44 36 ALA B CA 1
ATOM 2897 C C . ALA B 1 36 ? 4.207 25.406 10.82 1 94.44 36 ALA B C 1
ATOM 2899 O O . ALA B 1 36 ? 4.215 24.938 11.961 1 94.44 36 ALA B O 1
ATOM 2900 N N . GLY B 1 37 ? 4.836 24.859 9.766 1 94.44 37 GLY B N 1
ATOM 2901 C CA . GLY B 1 37 ? 5.789 23.766 9.969 1 94.44 37 GLY B CA 1
ATOM 2902 C C . GLY B 1 37 ? 5.129 22.438 10.234 1 94.44 37 GLY B C 1
ATOM 2903 O O . GLY B 1 37 ? 5.809 21.438 10.484 1 94.44 37 GLY B O 1
ATOM 2904 N N . GLU B 1 38 ? 3.842 22.391 10.156 1 97.12 38 GLU B N 1
ATOM 2905 C CA . GLU B 1 38 ? 3.098 21.172 10.453 1 97.12 38 GLU B CA 1
ATOM 2906 C C . GLU B 1 38 ? 2.812 20.375 9.18 1 97.12 38 GLU B C 1
ATOM 2908 O O . GLU B 1 38 ? 2.512 20.953 8.133 1 97.12 38 GLU B O 1
ATOM 2913 N N . ILE B 1 39 ? 2.889 19.109 9.273 1 97.44 39 ILE B N 1
ATOM 2914 C CA . ILE B 1 39 ? 2.463 18.234 8.18 1 97.44 39 ILE B CA 1
ATOM 2915 C C . ILE B 1 39 ? 1.111 17.609 8.516 1 97.44 39 ILE B C 1
ATOM 2917 O O . ILE B 1 39 ? 1.01 16.797 9.438 1 97.44 39 ILE B O 1
ATOM 2921 N N . VAL B 1 40 ? 0.124 18.016 7.758 1 98.44 40 VAL B N 1
ATOM 2922 C CA . VAL B 1 40 ? -1.21 17.453 7.922 1 98.44 40 VAL B CA 1
ATOM 2923 C C . VAL B 1 40 ? -1.548 16.578 6.715 1 98.44 40 VAL B C 1
ATOM 2925 O O . VAL B 1 40 ? -1.302 16.969 5.57 1 98.44 40 VAL B O 1
ATOM 2928 N N . CYS B 1 41 ? -2.055 15.406 6.977 1 98 41 CYS B N 1
ATOM 2929 C CA . CYS B 1 41 ? -2.531 14.547 5.898 1 98 41 CYS B CA 1
ATOM 2930 C C . CYS B 1 41 ? -4.055 14.547 5.836 1 98 41 CYS B C 1
ATOM 2932 O O . CYS B 1 41 ? -4.723 14.398 6.859 1 98 41 CYS B O 1
ATOM 2934 N N . LEU B 1 42 ? -4.52 14.867 4.727 1 97.75 42 LEU B N 1
ATOM 2935 C CA . LEU B 1 42 ? -5.934 14.656 4.422 1 97.75 42 LEU B CA 1
ATOM 2936 C C . LEU B 1 42 ? -6.164 13.25 3.873 1 97.75 42 LEU B C 1
ATOM 2938 O O . LEU B 1 42 ? -5.793 12.961 2.734 1 97.75 42 LEU B O 1
ATOM 2942 N N . LEU B 1 43 ? -6.789 12.422 4.707 1 96.25 43 LEU B N 1
ATOM 2943 C CA . LEU B 1 43 ? -6.934 10.992 4.434 1 96.25 43 LEU B CA 1
ATOM 2944 C C . LEU B 1 43 ? -8.391 10.633 4.195 1 96.25 43 LEU B C 1
ATOM 2946 O O . LEU B 1 43 ? -9.289 11.156 4.867 1 96.25 43 LEU B O 1
ATOM 2950 N N . GLY B 1 44 ? -8.641 9.773 3.277 1 93 44 GLY B N 1
ATOM 2951 C CA . GLY B 1 44 ? -9.992 9.312 2.998 1 93 44 GLY B CA 1
ATOM 2952 C C . GLY B 1 44 ? -10.086 8.492 1.729 1 93 44 GLY B C 1
ATOM 2953 O O . GLY B 1 44 ? -9.109 8.359 0.99 1 93 44 GLY B O 1
ATOM 2954 N N . PRO B 1 45 ? -11.266 7.922 1.532 1 88.19 45 PRO B N 1
ATOM 2955 C CA . PRO B 1 45 ? -11.461 7.113 0.326 1 88.19 45 PRO B CA 1
ATOM 2956 C C . PRO B 1 45 ? -11.445 7.949 -0.952 1 88.19 45 PRO B C 1
ATOM 2958 O O . PRO B 1 45 ? -11.461 9.18 -0.888 1 88.19 45 PRO B O 1
ATOM 2961 N N . SER B 1 46 ? -11.328 7.238 -2.027 1 80.44 46 SER B N 1
ATOM 2962 C CA . SER B 1 46 ? -11.375 7.93 -3.312 1 80.44 46 SER B CA 1
ATOM 2963 C C . SER B 1 46 ? -12.703 8.656 -3.498 1 80.44 46 SER B C 1
ATOM 2965 O O . SER B 1 46 ? -13.766 8.133 -3.141 1 80.44 46 SER B O 1
ATOM 2967 N N . GLY B 1 47 ? -12.648 9.805 -3.949 1 79.56 47 GLY B N 1
ATOM 2968 C CA . GLY B 1 47 ? -13.844 10.539 -4.312 1 79.56 47 GLY B CA 1
ATOM 2969 C C . GLY B 1 47 ? -14.445 11.312 -3.15 1 79.56 47 GLY B C 1
ATOM 2970 O O . GLY B 1 47 ? -15.5 11.93 -3.289 1 79.56 47 GLY B O 1
ATOM 2971 N N . CYS B 1 48 ? -13.766 11.312 -2.031 1 87.62 48 CYS B N 1
ATOM 2972 C CA . CYS B 1 48 ? -14.391 11.93 -0.871 1 87.62 48 CYS B CA 1
ATOM 2973 C C . CYS B 1 48 ? -14.109 13.422 -0.828 1 87.62 48 CYS B C 1
ATOM 2975 O O . CYS B 1 48 ? -14.562 14.125 0.081 1 87.62 48 CYS B O 1
ATOM 2977 N N . GLY B 1 49 ? -13.289 13.938 -1.772 1 91.75 49 GLY B N 1
ATOM 2978 C CA . GLY B 1 49 ? -13.141 15.383 -1.875 1 91.75 49 GLY B CA 1
ATOM 2979 C C . GLY B 1 49 ? -11.734 15.859 -1.553 1 91.75 49 GLY B C 1
ATOM 2980 O O . GLY B 1 49 ? -11.484 17.062 -1.494 1 91.75 49 GLY B O 1
ATOM 2981 N N . LYS B 1 50 ? -10.805 14.984 -1.298 1 94.12 50 LYS B N 1
ATOM 2982 C CA . LYS B 1 50 ? -9.453 15.344 -0.879 1 94.12 50 LYS B CA 1
ATOM 2983 C C . LYS B 1 50 ? -8.773 16.219 -1.923 1 94.12 50 LYS B C 1
ATOM 2985 O O . LYS B 1 50 ? -8.297 17.312 -1.607 1 94.12 50 LYS B O 1
ATOM 2990 N N . SER B 1 51 ? -8.789 15.773 -3.195 1 90 51 SER B N 1
ATOM 2991 C CA . SER B 1 51 ? -8.141 16.516 -4.27 1 90 51 SER B CA 1
ATOM 2992 C C . SER B 1 51 ? -8.836 17.859 -4.516 1 90 51 SER B C 1
ATOM 2994 O O . SER B 1 51 ? -8.18 18.859 -4.805 1 90 51 SER B O 1
ATOM 2996 N N . THR B 1 52 ? -10.094 17.875 -4.418 1 93.06 52 THR B N 1
ATOM 2997 C CA . THR B 1 52 ? -10.844 19.125 -4.551 1 93.06 52 THR B CA 1
ATOM 2998 C C . THR B 1 52 ? -10.414 20.125 -3.482 1 93.06 52 THR B C 1
ATOM 3000 O O . THR B 1 52 ? -10.234 21.312 -3.773 1 93.06 52 THR B O 1
ATOM 3003 N N . THR B 1 53 ? -10.258 19.625 -2.281 1 96 53 THR B N 1
ATOM 3004 C CA . THR B 1 53 ? -9.797 20.5 -1.195 1 96 53 THR B CA 1
ATOM 3005 C C . THR B 1 53 ? -8.438 21.109 -1.523 1 96 53 THR B C 1
ATOM 3007 O O . THR B 1 53 ? -8.227 22.297 -1.315 1 96 53 THR B O 1
ATOM 3010 N N . LEU B 1 54 ? -7.52 20.312 -2.051 1 95.44 54 LEU B N 1
ATOM 3011 C CA . LEU B 1 54 ? -6.199 20.797 -2.436 1 95.44 54 LEU B CA 1
ATOM 3012 C C . LEU B 1 54 ? -6.301 21.859 -3.52 1 95.44 54 LEU B C 1
ATOM 3014 O O . LEU B 1 54 ? -5.605 22.875 -3.463 1 95.44 54 LEU B O 1
ATOM 3018 N N . ARG B 1 55 ? -7.168 21.656 -4.445 1 93.38 55 ARG B N 1
ATOM 3019 C CA . ARG B 1 55 ? -7.328 22.594 -5.555 1 93.38 55 ARG B CA 1
ATOM 3020 C C . ARG B 1 55 ? -7.914 23.906 -5.074 1 93.38 55 ARG B C 1
ATOM 3022 O O . ARG B 1 55 ? -7.543 24.984 -5.57 1 93.38 55 ARG B O 1
ATOM 3029 N N . LEU B 1 56 ? -8.82 23.812 -4.191 1 95.5 56 LEU B N 1
ATOM 3030 C CA . LEU B 1 56 ? -9.375 25.031 -3.594 1 95.5 56 LEU B CA 1
ATOM 3031 C C . LEU B 1 56 ? -8.289 25.812 -2.861 1 95.5 56 LEU B C 1
ATOM 3033 O O . LEU B 1 56 ? -8.188 27.031 -3.027 1 95.5 56 LEU B O 1
ATOM 3037 N N . ALA B 1 57 ? -7.492 25.094 -2.082 1 96.25 57 ALA B N 1
ATOM 3038 C CA . ALA B 1 57 ? -6.414 25.734 -1.343 1 96.25 57 ALA B CA 1
ATOM 3039 C C . ALA B 1 57 ? -5.41 26.375 -2.291 1 96.25 57 ALA B C 1
ATOM 3041 O O . ALA B 1 57 ? -4.898 27.469 -2.018 1 96.25 57 ALA B O 1
ATOM 3042 N N . ALA B 1 58 ? -5.188 25.781 -3.402 1 94.62 58 ALA B N 1
ATOM 3043 C CA . ALA B 1 58 ? -4.215 26.234 -4.387 1 94.62 58 ALA B CA 1
ATOM 3044 C C . ALA B 1 58 ? -4.773 27.391 -5.211 1 94.62 58 ALA B C 1
ATOM 3046 O O . ALA B 1 58 ? -4.031 28.078 -5.91 1 94.62 58 ALA B O 1
ATOM 3047 N N . GLY B 1 59 ? -6.055 27.562 -5.211 1 94.56 59 GLY B N 1
ATOM 3048 C CA . GLY B 1 59 ? -6.684 28.609 -6.004 1 94.56 59 GLY B CA 1
ATOM 3049 C C . GLY B 1 59 ? -6.988 28.172 -7.426 1 94.56 59 GLY B C 1
ATOM 3050 O O . GLY B 1 59 ? -7.238 29.016 -8.297 1 94.56 59 GLY B O 1
ATOM 3051 N N . LEU B 1 60 ? -6.934 26.891 -7.648 1 91.81 60 LEU B N 1
ATOM 3052 C CA . LEU B 1 60 ? -7.25 26.344 -8.961 1 91.81 60 LEU B CA 1
ATOM 3053 C C . LEU B 1 60 ? -8.758 26.266 -9.172 1 91.81 60 LEU B C 1
ATOM 3055 O O . LEU B 1 60 ? -9.234 26.125 -10.297 1 91.81 60 LEU B O 1
ATOM 3059 N N . GLU B 1 61 ? -9.508 26.312 -8.094 1 90.62 61 GLU B N 1
ATOM 3060 C CA . GLU B 1 61 ? -10.969 26.375 -8.07 1 90.62 61 GLU B CA 1
ATOM 3061 C C . GLU B 1 61 ? -11.453 27.312 -6.969 1 90.62 61 GLU B C 1
ATOM 3063 O O . GLU B 1 61 ? -10.766 27.516 -5.965 1 90.62 61 GLU B O 1
ATOM 3068 N N . ASP B 1 62 ? -12.648 27.891 -7.215 1 93.12 62 ASP B N 1
ATOM 3069 C CA . ASP B 1 62 ? -13.258 28.734 -6.195 1 93.12 62 ASP B CA 1
ATOM 3070 C C . ASP B 1 62 ? -14.359 27.984 -5.449 1 93.12 62 ASP B C 1
ATOM 3072 O O . ASP B 1 62 ? -15.195 27.312 -6.066 1 93.12 62 ASP B O 1
ATOM 3076 N N . PRO B 1 63 ? -14.375 28.125 -4.18 1 95.44 63 PRO B N 1
ATOM 3077 C CA . PRO B 1 63 ? -15.422 27.453 -3.414 1 95.44 63 PRO B CA 1
ATOM 3078 C C . PRO B 1 63 ? -16.797 28.109 -3.58 1 95.44 63 PRO B C 1
ATOM 3080 O O . PRO B 1 63 ? -16.875 29.297 -3.904 1 95.44 63 PRO B O 1
ATOM 3083 N N . TRP B 1 64 ? -17.844 27.281 -3.4 1 94.31 64 TRP B N 1
ATOM 3084 C CA . TRP B 1 64 ? -19.219 27.812 -3.381 1 94.31 64 TRP B CA 1
ATOM 3085 C C . TRP B 1 64 ? -19.422 28.719 -2.18 1 94.31 64 TRP B C 1
ATOM 3087 O O . TRP B 1 64 ? -20.094 29.75 -2.287 1 94.31 64 TRP B O 1
ATOM 3097 N N . SER B 1 65 ? -18.875 28.312 -1.086 1 95.56 65 SER B N 1
ATOM 3098 C CA . SER B 1 65 ? -18.969 29.078 0.151 1 95.56 65 SER B CA 1
ATOM 3099 C C . SER B 1 65 ? -17.812 28.75 1.092 1 95.56 65 SER B C 1
ATOM 3101 O O . SER B 1 65 ? -17.062 27.797 0.859 1 95.56 65 SER B O 1
ATOM 3103 N N . GLY B 1 66 ? -17.641 29.609 2.088 1 96.75 66 GLY B N 1
ATOM 3104 C CA . GLY B 1 66 ? -16.531 29.469 3.02 1 96.75 66 GLY B CA 1
ATOM 3105 C C . GLY B 1 66 ? -15.336 30.328 2.654 1 96.75 66 GLY B C 1
ATOM 3106 O O . GLY B 1 66 ? -15.391 31.109 1.704 1 96.75 66 GLY B O 1
ATOM 3107 N N . THR B 1 67 ? -14.297 30.219 3.512 1 97.06 67 THR B N 1
ATOM 3108 C CA . THR B 1 67 ? -13.141 31.078 3.297 1 97.06 67 THR B CA 1
ATOM 3109 C C . THR B 1 67 ? -11.844 30.281 3.412 1 97.06 67 THR B C 1
ATOM 3111 O O . THR B 1 67 ? -11.812 29.219 4.055 1 97.06 67 THR B O 1
ATOM 3114 N N . ILE B 1 68 ? -10.859 30.719 2.748 1 97.5 68 ILE B N 1
ATOM 3115 C CA . ILE B 1 68 ? -9.508 30.172 2.83 1 97.5 68 ILE B CA 1
ATOM 3116 C C . ILE B 1 68 ? -8.523 31.297 3.123 1 97.5 68 ILE B C 1
ATOM 3118 O O . ILE B 1 68 ? -8.578 32.375 2.5 1 97.5 68 ILE B O 1
ATOM 3122 N N . ALA B 1 69 ? -7.691 31.078 4.078 1 96.75 69 ALA B N 1
ATOM 3123 C CA . ALA B 1 69 ? -6.609 32 4.379 1 96.75 69 ALA B CA 1
ATOM 3124 C C . ALA B 1 69 ? -5.258 31.297 4.402 1 96.75 69 ALA B C 1
ATOM 3126 O O . ALA B 1 69 ? -5.168 30.141 4.82 1 96.75 69 ALA B O 1
ATOM 3127 N N . LEU B 1 70 ? -4.246 31.953 3.912 1 96.19 70 LEU B N 1
ATOM 3128 C CA . LEU B 1 70 ? -2.865 31.484 3.939 1 96.19 70 LEU B CA 1
ATOM 3129 C C . LEU B 1 70 ? -1.983 32.438 4.746 1 96.19 70 LEU B C 1
ATOM 3131 O O . LEU B 1 70 ? -1.901 33.625 4.441 1 96.19 70 LEU B O 1
ATOM 3135 N N . GLY B 1 71 ? -1.371 31.922 5.762 1 94.38 71 GLY B N 1
ATOM 3136 C CA . GLY B 1 71 ? -0.564 32.781 6.605 1 94.38 71 GLY B CA 1
ATOM 3137 C C . GLY B 1 71 ? -1.345 33.938 7.184 1 94.38 71 GLY B C 1
ATOM 3138 O O . GLY B 1 71 ? -0.841 35.062 7.242 1 94.38 71 GLY B O 1
ATOM 3139 N N . GLY B 1 72 ? -2.576 33.688 7.348 1 93.62 72 GLY B N 1
ATOM 3140 C CA . GLY B 1 72 ? -3.406 34.719 7.93 1 93.62 72 GLY B CA 1
ATOM 3141 C C . GLY B 1 72 ? -4.023 35.656 6.895 1 93.62 72 GLY B C 1
ATOM 3142 O O . GLY B 1 72 ? -4.867 36.5 7.223 1 93.62 72 GLY B O 1
ATOM 3143 N N . ARG B 1 73 ? -3.66 35.562 5.695 1 93.62 73 ARG B N 1
ATOM 3144 C CA . ARG B 1 73 ? -4.176 36.406 4.625 1 93.62 73 ARG B CA 1
ATOM 3145 C C . ARG B 1 73 ? -5.312 35.719 3.881 1 93.62 73 ARG B C 1
ATOM 3147 O O . ARG B 1 73 ? -5.129 34.625 3.324 1 93.62 73 ARG B O 1
ATOM 3154 N N . PRO B 1 74 ? -6.434 36.312 3.83 1 95 74 PRO B N 1
ATOM 3155 C CA . PRO B 1 74 ? -7.531 35.719 3.066 1 95 74 PRO B CA 1
ATOM 3156 C C . PRO B 1 74 ? -7.223 35.625 1.576 1 95 74 PRO B C 1
ATOM 3158 O O . PRO B 1 74 ? -6.746 36.562 0.966 1 95 74 PRO B O 1
ATOM 3161 N N . VAL B 1 75 ? -7.453 34.469 1.052 1 96.19 75 VAL B N 1
ATOM 3162 C CA . VAL B 1 75 ? -7.129 34.281 -0.359 1 96.19 75 VAL B CA 1
ATOM 3163 C C . VAL B 1 75 ? -8.375 33.844 -1.127 1 96.19 75 VAL B C 1
ATOM 3165 O O . VAL B 1 75 ? -8.414 33.906 -2.357 1 96.19 75 VAL B O 1
ATOM 3168 N N . SER B 1 76 ? -9.344 33.312 -0.485 1 94.25 76 SER B N 1
ATOM 3169 C CA . SER B 1 76 ? -10.586 32.906 -1.127 1 94.25 76 SER B CA 1
ATOM 3170 C C . SER B 1 76 ? -11.781 33.125 -0.209 1 94.25 76 SER B C 1
ATOM 3172 O O . SER B 1 76 ? -11.695 32.906 1 1 94.25 76 SER B O 1
ATOM 3174 N N . GLY B 1 77 ? -12.898 33.438 -0.797 1 86 77 GLY B N 1
ATOM 3175 C CA . GLY B 1 77 ? -14.141 33.656 -0.07 1 86 77 GLY B CA 1
ATOM 3176 C C . GLY B 1 77 ? -14.469 35.125 0.133 1 86 77 GLY B C 1
ATOM 3177 O O . GLY B 1 77 ? -13.625 36 -0.089 1 86 77 GLY B O 1
ATOM 3178 N N . GLN B 1 78 ? -15.766 35.375 0.392 1 80.44 78 GLN B N 1
ATOM 3179 C CA . GLN B 1 78 ? -16.297 36.719 0.648 1 80.44 78 GLN B CA 1
ATOM 3180 C C . GLN B 1 78 ? -15.875 37.688 -0.44 1 80.44 78 GLN B C 1
ATOM 3182 O O . GLN B 1 78 ? -15.406 38.781 -0.142 1 80.44 78 GLN B O 1
ATOM 3187 N N . GLY B 1 79 ? -15.852 37.281 -1.641 1 81.81 79 GLY B N 1
ATOM 3188 C CA . GLY B 1 79 ? -15.562 38.125 -2.77 1 81.81 79 GLY B CA 1
ATOM 3189 C C . GLY B 1 79 ? -14.094 38.188 -3.143 1 81.81 79 GLY B C 1
ATOM 3190 O O . GLY B 1 79 ? -13.695 38.906 -4.039 1 81.81 79 GLY B O 1
ATOM 3191 N N . ARG B 1 80 ? -13.297 37.469 -2.438 1 85.12 80 ARG B N 1
ATOM 3192 C CA . ARG B 1 80 ? -11.867 37.438 -2.729 1 85.12 80 ARG B CA 1
ATOM 3193 C C . ARG B 1 80 ? -11.484 36.125 -3.434 1 85.12 80 ARG B C 1
ATOM 3195 O O . ARG B 1 80 ? -12 35.062 -3.1 1 85.12 80 ARG B O 1
ATOM 3202 N N . SER B 1 81 ? -10.641 36.219 -4.43 1 91.75 81 SER B N 1
ATOM 3203 C CA . SER B 1 81 ? -10.078 35.062 -5.137 1 91.75 81 SER B CA 1
ATOM 3204 C C . SER B 1 81 ? -8.672 35.375 -5.648 1 91.75 81 SER B C 1
ATOM 3206 O O . SER B 1 81 ? -8.508 35.938 -6.742 1 91.75 81 SER B O 1
ATOM 3208 N N . VAL B 1 82 ? -7.773 35.094 -4.785 1 93.5 82 VAL B N 1
ATOM 3209 C CA . VAL B 1 82 ? -6.375 35.281 -5.172 1 93.5 82 VAL B CA 1
ATOM 3210 C C . VAL B 1 82 ? -5.938 34.125 -6.082 1 93.5 82 VAL B C 1
ATOM 3212 O O . VAL B 1 82 ? -6.117 32.938 -5.746 1 93.5 82 VAL B O 1
ATOM 3215 N N . PRO B 1 83 ? -5.41 34.438 -7.215 1 92.56 83 PRO B N 1
ATOM 3216 C CA . PRO B 1 83 ? -4.992 33.375 -8.133 1 92.56 83 PRO B CA 1
ATOM 3217 C C . PRO B 1 83 ? -3.811 32.562 -7.602 1 92.56 83 PRO B C 1
ATOM 3219 O O . PRO B 1 83 ? -3.105 33 -6.695 1 92.56 83 PRO B O 1
ATOM 3222 N N . PRO B 1 84 ? -3.625 31.328 -8.109 1 89.69 84 PRO B N 1
ATOM 3223 C CA . PRO B 1 84 ? -2.584 30.422 -7.625 1 89.69 84 PRO B CA 1
ATOM 3224 C C . PRO B 1 84 ? -1.198 31.062 -7.613 1 89.69 84 PRO B C 1
ATOM 3226 O O . PRO B 1 84 ? -0.449 30.906 -6.645 1 89.69 84 PRO B O 1
ATOM 3229 N N . GLU B 1 85 ? -0.867 31.828 -8.617 1 86 85 GLU B N 1
ATOM 3230 C CA . GLU B 1 85 ? 0.476 32.375 -8.781 1 86 85 GLU B CA 1
ATOM 3231 C C . GLU B 1 85 ? 0.801 33.406 -7.684 1 86 85 GLU B C 1
ATOM 3233 O O . GLU B 1 85 ? 1.971 33.688 -7.441 1 86 85 GLU B O 1
ATOM 3238 N N . GLU B 1 86 ? -0.204 33.844 -7.051 1 90.12 86 GLU B N 1
ATOM 3239 C CA . GLU B 1 86 ? -0.01 34.875 -6.031 1 90.12 86 GLU B CA 1
ATOM 3240 C C . GLU B 1 86 ? -0.162 34.281 -4.629 1 90.12 86 GLU B C 1
ATOM 3242 O O . GLU B 1 86 ? -0.033 35 -3.637 1 90.12 86 GLU B O 1
ATOM 3247 N N . ARG B 1 87 ? -0.384 33 -4.453 1 92.56 87 ARG B N 1
ATOM 3248 C CA . ARG B 1 87 ? -0.64 32.406 -3.156 1 92.56 87 ARG B CA 1
ATOM 3249 C C . ARG B 1 87 ? 0.655 31.906 -2.516 1 92.56 87 ARG B C 1
ATOM 3251 O O . ARG B 1 87 ? 0.673 31.547 -1.338 1 92.56 87 ARG B O 1
ATOM 3258 N N . ARG B 1 88 ? 1.714 31.906 -3.25 1 89.12 88 ARG B N 1
ATOM 3259 C CA . ARG B 1 88 ? 3.014 31.469 -2.748 1 89.12 88 ARG B CA 1
ATOM 3260 C C . ARG B 1 88 ? 2.945 30.047 -2.199 1 89.12 88 ARG B C 1
ATOM 3262 O O . ARG B 1 88 ? 3.404 29.781 -1.087 1 89.12 88 ARG B O 1
ATOM 3269 N N . ILE B 1 89 ? 2.34 29.219 -2.875 1 94.31 89 ILE B N 1
ATOM 3270 C CA . ILE B 1 89 ? 2.236 27.812 -2.473 1 94.31 89 ILE B CA 1
ATOM 3271 C C . ILE B 1 89 ? 3.051 26.953 -3.426 1 94.31 89 ILE B C 1
ATOM 3273 O O . ILE B 1 89 ? 3.256 27.312 -4.586 1 94.31 89 ILE B O 1
ATOM 3277 N N . GLY B 1 90 ? 3.658 25.938 -2.852 1 94 90 GLY B N 1
ATOM 3278 C CA . GLY B 1 90 ? 4.219 24.859 -3.66 1 94 90 GLY B CA 1
ATOM 3279 C C . GLY B 1 90 ? 3.248 23.719 -3.891 1 94 90 GLY B C 1
ATOM 3280 O O . GLY B 1 90 ? 2.504 23.344 -2.984 1 94 90 GLY B O 1
ATOM 3281 N N . PHE B 1 91 ? 3.264 23.219 -5.125 1 92.81 91 PHE B N 1
ATOM 3282 C CA . PHE B 1 91 ? 2.344 22.141 -5.465 1 92.81 91 PHE B CA 1
ATOM 3283 C C . PHE B 1 91 ? 3.088 20.969 -6.094 1 92.81 91 PHE B C 1
ATOM 3285 O O . PHE B 1 91 ? 3.844 21.156 -7.051 1 92.81 91 PHE B O 1
ATOM 3292 N N . LEU B 1 92 ? 2.896 19.844 -5.422 1 91.81 92 LEU B N 1
ATOM 3293 C CA . LEU B 1 92 ? 3.377 18.578 -5.992 1 91.81 92 LEU B CA 1
ATOM 3294 C C . LEU B 1 92 ? 2.219 17.766 -6.543 1 91.81 92 LEU B C 1
ATOM 3296 O O . LEU B 1 92 ? 1.441 17.188 -5.781 1 91.81 92 LEU B O 1
ATOM 3300 N N . PHE B 1 93 ? 2.215 17.656 -7.902 1 85.44 93 PHE B N 1
ATOM 3301 C CA . PHE B 1 93 ? 1.141 16.953 -8.586 1 85.44 93 PHE B CA 1
ATOM 3302 C C . PHE B 1 93 ? 1.385 15.453 -8.57 1 85.44 93 PHE B C 1
ATOM 3304 O O . PHE B 1 93 ? 2.527 15.008 -8.453 1 85.44 93 PHE B O 1
ATOM 3311 N N . GLN B 1 94 ? 0.315 14.742 -8.797 1 78.44 94 GLN B N 1
ATOM 3312 C CA . GLN B 1 94 ? 0.392 13.281 -8.828 1 78.44 94 GLN B CA 1
ATOM 3313 C C . GLN B 1 94 ? 1.255 12.805 -9.992 1 78.44 94 GLN B C 1
ATOM 3315 O O . GLN B 1 94 ? 1.999 11.828 -9.859 1 78.44 94 GLN B O 1
ATOM 3320 N N . ASP B 1 95 ? 1.2 13.453 -11.078 1 82.31 95 ASP B N 1
ATOM 3321 C CA . ASP B 1 95 ? 1.962 13.055 -12.258 1 82.31 95 ASP B CA 1
ATOM 3322 C C . ASP B 1 95 ? 3.275 13.828 -12.359 1 82.31 95 ASP B C 1
ATOM 3324 O O . ASP B 1 95 ? 3.957 13.773 -13.383 1 82.31 95 ASP B O 1
ATOM 3328 N N . PHE B 1 96 ? 3.615 14.562 -11.344 1 86.06 96 PHE B N 1
ATOM 3329 C CA . PHE B 1 96 ? 4.848 15.32 -11.156 1 86.06 96 PHE B CA 1
ATOM 3330 C C . PHE B 1 96 ? 4.863 16.562 -12.047 1 86.06 96 PHE B C 1
ATOM 3332 O O . PHE B 1 96 ? 5.387 17.594 -11.656 1 86.06 96 PHE B O 1
ATOM 3339 N N . ALA B 1 97 ? 4.227 16.422 -13.266 1 87.62 97 ALA B N 1
ATOM 3340 C CA . ALA B 1 97 ? 4.039 17.547 -14.18 1 87.62 97 ALA B CA 1
ATOM 3341 C C . ALA B 1 97 ? 5.367 18.25 -14.461 1 87.62 97 ALA B C 1
ATOM 3343 O O . ALA B 1 97 ? 5.453 19.484 -14.391 1 87.62 97 ALA B O 1
ATOM 3344 N N . LEU B 1 98 ? 6.438 17.484 -14.695 1 93.25 98 LEU B N 1
ATOM 3345 C CA . LEU B 1 98 ? 7.715 18.078 -15.078 1 93.25 98 LEU B CA 1
ATOM 3346 C C . LEU B 1 98 ? 7.695 18.531 -16.531 1 93.25 98 LEU B C 1
ATOM 3348 O O . LEU B 1 98 ? 7.074 17.875 -17.375 1 93.25 98 LEU B O 1
ATOM 3352 N N . PHE B 1 99 ? 8.367 19.656 -16.781 1 93.06 99 PHE B N 1
ATOM 3353 C CA . PHE B 1 99 ? 8.508 20.125 -18.156 1 93.06 99 PHE B CA 1
ATOM 3354 C C . PHE B 1 99 ? 9.5 19.25 -18.922 1 93.06 99 PHE B C 1
ATOM 3356 O O . PHE B 1 99 ? 10.695 19.266 -18.641 1 93.06 99 PHE B O 1
ATOM 3363 N N . PRO B 1 100 ? 8.969 18.562 -19.875 1 92 100 PRO B N 1
ATOM 3364 C CA . PRO B 1 100 ? 9.836 17.609 -20.562 1 92 100 PRO B CA 1
ATOM 3365 C C . PRO B 1 100 ? 10.953 18.297 -21.359 1 92 100 PRO B C 1
ATOM 3367 O O . PRO B 1 100 ? 11.984 17.672 -21.625 1 92 100 PRO B O 1
ATOM 3370 N N . HIS B 1 101 ? 10.727 19.547 -21.719 1 93.44 101 HIS B N 1
ATOM 3371 C CA . HIS B 1 101 ? 11.664 20.234 -22.578 1 93.44 101 HIS B CA 1
ATOM 3372 C C . HIS B 1 101 ? 12.734 20.969 -21.781 1 93.44 101 HIS B C 1
ATOM 3374 O O . HIS B 1 101 ? 13.656 21.562 -22.344 1 93.44 101 HIS B O 1
ATOM 3380 N N . LEU B 1 102 ? 12.664 21.016 -20.5 1 95.25 102 LEU B N 1
ATOM 3381 C CA . LEU B 1 102 ? 13.656 21.641 -19.641 1 95.25 102 LEU B CA 1
ATOM 3382 C C . LEU B 1 102 ? 14.508 20.594 -18.938 1 95.25 102 LEU B C 1
ATOM 3384 O O . LEU B 1 102 ? 14.047 19.469 -18.703 1 95.25 102 LEU B O 1
ATOM 3388 N N . THR B 1 103 ? 15.68 21.016 -18.672 1 96.5 103 THR B N 1
ATOM 3389 C CA . THR B 1 103 ? 16.516 20.172 -17.844 1 96.5 103 THR B CA 1
ATOM 3390 C C . THR B 1 103 ? 15.992 20.094 -16.422 1 96.5 103 THR B C 1
ATOM 3392 O O . THR B 1 103 ? 15.094 20.859 -16.047 1 96.5 103 THR B O 1
ATOM 3395 N N . VAL B 1 104 ? 16.531 19.156 -15.711 1 97.06 104 VAL B N 1
ATOM 3396 C CA . VAL B 1 104 ? 16.203 19.047 -14.289 1 97.06 104 VAL B CA 1
ATOM 3397 C C . VAL B 1 104 ? 16.438 20.375 -13.594 1 97.06 104 VAL B C 1
ATOM 3399 O O . VAL B 1 104 ? 15.555 20.891 -12.891 1 97.06 104 VAL B O 1
ATOM 3402 N N . LEU B 1 105 ? 17.578 20.953 -13.828 1 96.75 105 LEU B N 1
ATOM 3403 C CA . LEU B 1 105 ? 17.875 22.266 -13.258 1 96.75 105 LEU B CA 1
ATOM 3404 C C . LEU B 1 105 ? 16.906 23.312 -13.758 1 96.75 105 LEU B C 1
ATOM 3406 O O . LEU B 1 105 ? 16.453 24.172 -12.984 1 96.75 105 LEU B O 1
ATOM 3410 N N . GLY B 1 106 ? 16.578 23.281 -15 1 95.69 106 GLY B N 1
ATOM 3411 C CA . GLY B 1 106 ? 15.617 24.203 -15.578 1 95.69 106 GLY B CA 1
ATOM 3412 C C . GLY B 1 106 ? 14.242 24.094 -14.961 1 95.69 106 GLY B C 1
ATOM 3413 O O . GLY B 1 106 ? 13.562 25.109 -14.75 1 95.69 106 GLY B O 1
ATOM 3414 N N . ASN B 1 107 ? 13.852 22.844 -14.75 1 96.31 107 ASN B N 1
ATOM 3415 C CA . ASN B 1 107 ? 12.57 22.625 -14.094 1 96.31 107 ASN B CA 1
ATOM 3416 C C . ASN B 1 107 ? 12.516 23.297 -12.727 1 96.31 107 ASN B C 1
ATOM 3418 O O . ASN B 1 107 ? 11.562 24.016 -12.422 1 96.31 107 ASN B O 1
ATOM 3422 N N . VAL B 1 108 ? 13.562 23.125 -11.961 1 96 108 VAL B N 1
ATOM 3423 C CA . VAL B 1 108 ? 13.586 23.625 -10.586 1 96 108 VAL B CA 1
ATOM 3424 C C . VAL B 1 108 ? 13.727 25.141 -10.594 1 96 108 VAL B C 1
ATOM 3426 O O . VAL B 1 108 ? 13.172 25.828 -9.734 1 96 108 VAL B O 1
ATOM 3429 N N . ALA B 1 109 ? 14.398 25.672 -11.586 1 95 109 ALA B N 1
ATOM 3430 C CA . ALA B 1 109 ? 14.641 27.109 -11.656 1 95 109 ALA B CA 1
ATOM 3431 C C . ALA B 1 109 ? 13.445 27.844 -12.258 1 95 109 ALA B C 1
ATOM 3433 O O . ALA B 1 109 ? 13.367 29.062 -12.188 1 95 109 ALA B O 1
ATOM 3434 N N . PHE B 1 110 ? 12.578 27.125 -12.789 1 90.69 110 PHE B N 1
ATOM 3435 C CA . PHE B 1 110 ? 11.508 27.703 -13.594 1 90.69 110 PHE B CA 1
ATOM 3436 C C . PHE B 1 110 ? 10.703 28.703 -12.773 1 90.69 110 PHE B C 1
ATOM 3438 O O . PHE B 1 110 ? 10.344 29.766 -13.273 1 90.69 110 PHE B O 1
ATOM 3445 N N . GLY B 1 111 ? 10.445 28.359 -11.5 1 85.75 111 GLY B N 1
ATOM 3446 C CA . GLY B 1 111 ? 9.609 29.203 -10.656 1 85.75 111 GLY B CA 1
ATOM 3447 C C . GLY B 1 111 ? 10.383 30.312 -9.969 1 85.75 111 GLY B C 1
ATOM 3448 O O . GLY B 1 111 ? 9.828 31.047 -9.148 1 85.75 111 GLY B O 1
ATOM 3449 N N . LEU B 1 112 ? 11.656 30.547 -10.328 1 92.06 112 LEU B N 1
ATOM 3450 C CA . LEU B 1 112 ? 12.508 31.516 -9.648 1 92.06 112 LEU B CA 1
ATOM 3451 C C . LEU B 1 112 ? 12.828 32.688 -10.562 1 92.06 112 LEU B C 1
ATOM 3453 O O . LEU B 1 112 ? 13.914 33.25 -10.492 1 92.06 112 LEU B O 1
ATOM 3457 N N . ARG B 1 113 ? 11.922 33.031 -11.359 1 85.25 113 ARG B N 1
ATOM 3458 C CA . ARG B 1 113 ? 12.164 34.031 -12.391 1 85.25 113 ARG B CA 1
ATOM 3459 C C . ARG B 1 113 ? 12.406 35.406 -11.773 1 85.25 113 ARG B C 1
ATOM 3461 O O . ARG B 1 113 ? 13 36.281 -12.414 1 85.25 113 ARG B O 1
ATOM 3468 N N . ALA B 1 114 ? 11.977 35.562 -10.562 1 86.12 114 ALA B N 1
ATOM 3469 C CA . ALA B 1 114 ? 12.164 36.844 -9.891 1 86.12 114 ALA B CA 1
ATOM 3470 C C . ALA B 1 114 ? 13.617 37.031 -9.477 1 86.12 114 ALA B C 1
ATOM 3472 O O . ALA B 1 114 ? 14.047 38.156 -9.211 1 86.12 114 ALA B O 1
ATOM 3473 N N . LEU B 1 115 ? 14.336 36 -9.492 1 90.25 115 LEU B N 1
ATOM 3474 C CA . LEU B 1 115 ? 15.734 36.062 -9.086 1 90.25 115 LEU B CA 1
ATOM 3475 C C . LEU B 1 115 ? 16.641 36.25 -10.297 1 90.25 115 LEU B C 1
ATOM 3477 O O . LEU B 1 115 ? 16.328 35.781 -11.391 1 90.25 115 LEU B O 1
ATOM 3481 N N . PRO B 1 116 ? 17.75 36.938 -10.008 1 92.12 116 PRO B N 1
ATOM 3482 C CA . PRO B 1 116 ? 18.75 36.969 -11.078 1 92.12 116 PRO B CA 1
ATOM 3483 C C . PRO B 1 116 ? 19.281 35.594 -11.43 1 92.12 116 PRO B C 1
ATOM 3485 O O . PRO B 1 116 ? 19.25 34.688 -10.594 1 92.12 116 PRO B O 1
ATOM 3488 N N . ARG B 1 117 ? 19.797 35.5 -12.594 1 89.56 117 ARG B N 1
ATOM 3489 C CA . ARG B 1 117 ? 20.172 34.219 -13.164 1 89.56 117 ARG B CA 1
ATOM 3490 C C . ARG B 1 117 ? 21.156 33.469 -12.258 1 89.56 117 ARG B C 1
ATOM 3492 O O . ARG B 1 117 ? 20.984 32.281 -11.969 1 89.56 117 ARG B O 1
ATOM 3499 N N . PRO B 1 118 ? 22.172 34.094 -11.812 1 90.88 118 PRO B N 1
ATOM 3500 C CA . PRO B 1 118 ? 23.125 33.375 -10.953 1 90.88 118 PRO B CA 1
ATOM 3501 C C . PRO B 1 118 ? 22.484 32.906 -9.648 1 90.88 118 PRO B C 1
ATOM 3503 O O . PRO B 1 118 ? 22.734 31.781 -9.211 1 90.88 118 PRO B O 1
ATOM 3506 N N . ALA B 1 119 ? 21.641 33.719 -9.102 1 92.5 119 ALA B N 1
ATOM 3507 C CA . ALA B 1 119 ? 20.953 33.344 -7.867 1 92.5 119 ALA B CA 1
ATOM 3508 C C . ALA B 1 119 ? 19.938 32.219 -8.102 1 92.5 119 ALA B C 1
ATOM 3510 O O . ALA B 1 119 ? 19.766 31.359 -7.25 1 92.5 119 ALA B O 1
ATOM 3511 N N . ARG B 1 120 ? 19.359 32.281 -9.219 1 92.56 120 ARG B N 1
ATOM 3512 C CA . ARG B 1 120 ? 18.391 31.266 -9.609 1 92.56 120 ARG B CA 1
ATOM 3513 C C . ARG B 1 120 ? 19.047 29.891 -9.703 1 92.56 120 ARG B C 1
ATOM 3515 O O . ARG B 1 120 ? 18.516 28.906 -9.18 1 92.56 120 ARG B O 1
ATOM 3522 N N . ARG B 1 121 ? 20.172 29.875 -10.289 1 93.06 121 ARG B N 1
ATOM 3523 C CA . ARG B 1 121 ? 20.891 28.625 -10.469 1 93.06 121 ARG B CA 1
ATOM 3524 C C . ARG B 1 121 ? 21.391 28.078 -9.133 1 93.06 121 ARG B C 1
ATOM 3526 O O . ARG B 1 121 ? 21.344 26.875 -8.891 1 93.06 121 ARG B O 1
ATOM 3533 N N . GLN B 1 122 ? 21.828 28.984 -8.383 1 93.75 122 GLN B N 1
ATOM 3534 C CA . GLN B 1 122 ? 22.328 28.578 -7.074 1 93.75 122 GLN B CA 1
ATOM 3535 C C . GLN B 1 122 ? 21.203 27.984 -6.215 1 93.75 122 GLN B C 1
ATOM 3537 O O . GLN B 1 122 ? 21.375 26.922 -5.613 1 93.75 122 GLN B O 1
ATOM 3542 N N . ARG B 1 123 ? 20.141 28.672 -6.203 1 93.88 123 ARG B N 1
ATOM 3543 C CA . ARG B 1 123 ? 19.016 28.203 -5.41 1 93.88 123 ARG B CA 1
ATOM 3544 C C . ARG B 1 123 ? 18.484 26.875 -5.934 1 93.88 123 ARG B C 1
ATOM 3546 O O . ARG B 1 123 ? 18.219 25.953 -5.156 1 93.88 123 ARG B O 1
ATOM 3553 N N . ALA B 1 124 ? 18.344 26.781 -7.199 1 95.5 124 ALA B N 1
ATOM 3554 C CA . ALA B 1 124 ? 17.875 25.547 -7.82 1 95.5 124 ALA B CA 1
ATOM 3555 C C . ALA B 1 124 ? 18.828 24.391 -7.531 1 95.5 124 ALA B C 1
ATOM 3557 O O . ALA B 1 124 ? 18.391 23.281 -7.199 1 95.5 124 ALA B O 1
ATOM 3558 N N . GLY B 1 125 ? 20.062 24.703 -7.641 1 94.06 125 GLY B N 1
ATOM 3559 C CA . GLY B 1 125 ? 21.078 23.703 -7.344 1 94.06 125 GLY B CA 1
ATOM 3560 C C . GLY B 1 125 ? 21.031 23.219 -5.906 1 94.06 125 GLY B C 1
ATOM 3561 O O . GLY B 1 125 ? 21.172 22.016 -5.645 1 94.06 125 GLY B O 1
ATOM 3562 N N . ALA B 1 126 ? 20.828 24.141 -5.039 1 93 126 ALA B N 1
ATOM 3563 C CA . ALA B 1 126 ? 20.75 23.812 -3.619 1 93 126 ALA B CA 1
ATOM 3564 C C . ALA B 1 126 ? 19.531 22.922 -3.338 1 93 126 ALA B C 1
ATOM 3566 O O . ALA B 1 126 ? 19.625 21.984 -2.545 1 93 126 ALA B O 1
ATOM 3567 N N . CYS B 1 127 ? 18.484 23.234 -3.938 1 93.12 127 CYS B N 1
ATOM 3568 C CA . CYS B 1 127 ? 17.266 22.438 -3.758 1 93.12 127 CYS B CA 1
ATOM 3569 C C . CYS B 1 127 ? 17.453 21.031 -4.301 1 93.12 127 CYS B C 1
ATOM 3571 O O . CYS B 1 127 ? 17.016 20.062 -3.686 1 93.12 127 CYS B O 1
ATOM 3573 N N . LEU B 1 128 ? 18.109 20.922 -5.406 1 95.12 128 LEU B N 1
ATOM 3574 C CA . LEU B 1 128 ? 18.406 19.625 -5.98 1 95.12 128 LEU B CA 1
ATOM 3575 C C . LEU B 1 128 ? 19.297 18.797 -5.055 1 95.12 128 LEU B C 1
ATOM 3577 O O . LEU B 1 128 ? 19.078 17.594 -4.883 1 95.12 128 LEU B O 1
ATOM 3581 N N . ALA B 1 129 ? 20.219 19.469 -4.5 1 92.75 129 ALA B N 1
ATOM 3582 C CA . ALA B 1 129 ? 21.125 18.812 -3.566 1 92.75 129 ALA B CA 1
ATOM 3583 C C . ALA B 1 129 ? 20.359 18.281 -2.352 1 92.75 129 ALA B C 1
ATOM 3585 O O . ALA B 1 129 ? 20.641 17.188 -1.863 1 92.75 129 ALA B O 1
ATOM 3586 N N . MET B 1 130 ? 19.469 19.016 -1.952 1 89.31 130 MET B N 1
ATOM 3587 C CA . MET B 1 130 ? 18.672 18.656 -0.772 1 89.31 130 MET B CA 1
ATOM 3588 C C . MET B 1 130 ? 17.906 17.375 -0.997 1 89.31 130 MET B C 1
ATOM 3590 O O . MET B 1 130 ? 17.656 16.609 -0.054 1 89.31 130 MET B O 1
ATOM 3594 N N . VAL B 1 131 ? 17.516 17.125 -2.264 1 89.75 131 VAL B N 1
ATOM 3595 C CA . VAL B 1 131 ? 16.734 15.93 -2.559 1 89.75 131 VAL B CA 1
ATOM 3596 C C . VAL B 1 131 ? 17.625 14.883 -3.223 1 89.75 131 VAL B C 1
ATOM 3598 O O . VAL B 1 131 ? 17.125 13.914 -3.809 1 89.75 131 VAL B O 1
ATOM 3601 N N . GLY B 1 132 ? 18.906 15.133 -3.268 1 89 132 GLY B N 1
ATOM 3602 C CA . GLY B 1 132 ? 19.859 14.156 -3.764 1 89 132 GLY B CA 1
ATOM 3603 C C . GLY B 1 132 ? 19.891 14.062 -5.277 1 89 132 GLY B C 1
ATOM 3604 O O . GLY B 1 132 ? 20.109 12.984 -5.832 1 89 132 GLY B O 1
ATOM 3605 N N . MET B 1 133 ? 19.578 15.133 -5.922 1 92.94 133 MET B N 1
ATOM 3606 C CA . MET B 1 133 ? 19.484 15.094 -7.379 1 92.94 133 MET B CA 1
ATOM 3607 C C . MET B 1 133 ? 20.469 16.062 -8.016 1 92.94 133 MET B C 1
ATOM 3609 O O . MET B 1 133 ? 20.312 16.438 -9.18 1 92.94 133 MET B O 1
ATOM 3613 N N . ALA B 1 134 ? 21.484 16.484 -7.273 1 94.56 134 ALA B N 1
ATOM 3614 C CA . ALA B 1 134 ? 22.469 17.453 -7.766 1 94.56 134 ALA B CA 1
ATOM 3615 C C . ALA B 1 134 ? 23.172 16.938 -9.016 1 94.56 134 ALA B C 1
ATOM 3617 O O . ALA B 1 134 ? 23.391 17.688 -9.961 1 94.56 134 ALA B O 1
ATOM 3618 N N . ASP B 1 135 ? 23.422 15.672 -9.055 1 94.06 135 ASP B N 1
ATOM 3619 C CA . ASP B 1 135 ? 24.203 15.07 -10.141 1 94.06 135 ASP B CA 1
ATOM 3620 C C . ASP B 1 135 ? 23.359 14.961 -11.414 1 94.06 135 ASP B C 1
ATOM 3622 O O . ASP B 1 135 ? 23.891 14.672 -12.484 1 94.06 135 ASP B O 1
ATOM 3626 N N . TYR B 1 136 ? 22.125 15.266 -11.344 1 94.94 136 TYR B N 1
ATOM 3627 C CA . TYR B 1 136 ? 21.234 15.102 -12.484 1 94.94 136 TYR B CA 1
ATOM 3628 C C . TYR B 1 136 ? 20.797 16.453 -13.039 1 94.94 136 TYR B C 1
ATOM 3630 O O . TYR B 1 136 ? 19.891 16.516 -13.867 1 94.94 136 TYR B O 1
ATOM 3638 N N . ALA B 1 137 ? 21.453 17.469 -12.688 1 96.06 137 ALA B N 1
ATOM 3639 C CA . ALA B 1 137 ? 21.031 18.844 -12.992 1 96.06 137 ALA B CA 1
ATOM 3640 C C . ALA B 1 137 ? 20.859 19.031 -14.5 1 96.06 137 ALA B C 1
ATOM 3642 O O . ALA B 1 137 ? 19.938 19.703 -14.938 1 96.06 137 ALA B O 1
ATOM 3643 N N . GLU B 1 138 ? 21.672 18.406 -15.242 1 95.94 138 GLU B N 1
ATOM 3644 C CA . GLU B 1 138 ? 21.672 18.641 -16.688 1 95.94 138 GLU B CA 1
ATOM 3645 C C . GLU B 1 138 ? 20.844 17.562 -17.406 1 95.94 138 GLU B C 1
ATOM 3647 O O . GLU B 1 138 ? 20.672 17.625 -18.625 1 95.94 138 GLU B O 1
ATOM 3652 N N . ALA B 1 139 ? 20.359 16.656 -16.672 1 95.94 139 ALA B N 1
ATOM 3653 C CA . ALA B 1 139 ? 19.547 15.609 -17.266 1 95.94 139 ALA B CA 1
ATOM 3654 C C . ALA B 1 139 ? 18.156 16.125 -17.609 1 95.94 139 ALA B C 1
ATOM 3656 O O . ALA B 1 139 ? 17.781 17.234 -17.234 1 95.94 139 ALA B O 1
ATOM 3657 N N . TYR B 1 140 ? 17.484 15.344 -18.391 1 94.56 140 TYR B N 1
ATOM 3658 C CA . TYR B 1 140 ? 16.094 15.633 -18.719 1 94.56 140 TYR B CA 1
ATOM 3659 C C . TYR B 1 140 ? 15.156 14.672 -18.016 1 94.56 140 TYR B C 1
ATOM 3661 O O . TYR B 1 140 ? 15.523 13.531 -17.719 1 94.56 140 TYR B O 1
ATOM 3669 N N . PRO B 1 141 ? 13.883 15.055 -17.734 1 93 141 PRO B N 1
ATOM 3670 C CA . PRO B 1 141 ? 12.938 14.258 -16.953 1 93 141 PRO B CA 1
ATOM 3671 C C . PRO B 1 141 ? 12.719 12.859 -17.531 1 93 141 PRO B C 1
ATOM 3673 O O . PRO B 1 141 ? 12.609 11.891 -16.781 1 93 141 PRO B O 1
ATOM 3676 N N . HIS B 1 142 ? 12.75 12.719 -18.797 1 86.69 142 HIS B N 1
ATOM 3677 C CA . HIS B 1 142 ? 12.438 11.445 -19.422 1 86.69 142 HIS B CA 1
ATOM 3678 C C . HIS B 1 142 ? 13.539 10.422 -19.172 1 86.69 142 HIS B C 1
ATOM 3680 O O . HIS B 1 142 ? 13.336 9.219 -19.375 1 86.69 142 HIS B O 1
ATOM 3686 N N . THR B 1 143 ? 14.703 10.891 -18.797 1 88.12 143 THR B N 1
ATOM 3687 C CA . THR B 1 143 ? 15.828 10 -18.547 1 88.12 143 THR B CA 1
ATOM 3688 C C . THR B 1 143 ? 15.828 9.523 -17.094 1 88.12 143 THR B C 1
ATOM 3690 O O . THR B 1 143 ? 16.641 8.688 -16.719 1 88.12 143 THR B O 1
ATOM 3693 N N . LEU B 1 144 ? 14.914 10.031 -16.328 1 88.88 144 LEU B N 1
ATOM 3694 C CA . LEU B 1 144 ? 14.898 9.773 -14.891 1 88.88 144 LEU B CA 1
ATOM 3695 C C . LEU B 1 144 ? 13.883 8.688 -14.547 1 88.88 144 LEU B C 1
ATOM 3697 O O . LEU B 1 144 ? 12.891 8.508 -15.258 1 88.88 144 LEU B O 1
ATOM 3701 N N . SER B 1 145 ? 14.18 7.953 -13.438 1 76.38 145 SER B N 1
ATOM 3702 C CA . SER B 1 145 ? 13.188 7.039 -12.883 1 76.38 145 SER B CA 1
ATOM 3703 C C . SER B 1 145 ? 12.039 7.801 -12.234 1 76.38 145 SER B C 1
ATOM 3705 O O . SER B 1 145 ? 12.133 9.008 -12.016 1 76.38 145 SER B O 1
ATOM 3707 N N . GLY B 1 146 ? 10.906 7.105 -11.945 1 77.06 146 GLY B N 1
ATOM 3708 C CA . GLY B 1 146 ? 9.766 7.711 -11.281 1 77.06 146 GLY B CA 1
ATOM 3709 C C . GLY B 1 146 ? 10.125 8.375 -9.969 1 77.06 146 GLY B C 1
ATOM 3710 O O . GLY B 1 146 ? 9.719 9.508 -9.703 1 77.06 146 GLY B O 1
ATOM 3711 N N . GLY B 1 147 ? 10.922 7.66 -9.211 1 81.25 147 GLY B N 1
ATOM 3712 C CA . GLY B 1 147 ? 11.359 8.227 -7.945 1 81.25 147 GLY B CA 1
ATOM 3713 C C . GLY B 1 147 ? 12.227 9.461 -8.117 1 81.25 147 GLY B C 1
ATOM 3714 O O . GLY B 1 147 ? 12.109 10.414 -7.34 1 81.25 147 GLY B O 1
ATOM 3715 N N . GLN B 1 148 ? 13.062 9.414 -9.094 1 86.12 148 GLN B N 1
ATOM 3716 C CA . GLN B 1 148 ? 13.906 10.57 -9.383 1 86.12 148 GLN B CA 1
ATOM 3717 C C . GLN B 1 148 ? 13.07 11.758 -9.844 1 86.12 148 GLN B C 1
ATOM 3719 O O . GLN B 1 148 ? 13.289 12.891 -9.406 1 86.12 148 GLN B O 1
ATOM 3724 N N . GLN B 1 149 ? 12.094 11.461 -10.633 1 90.5 149 GLN B N 1
ATOM 3725 C CA . GLN B 1 149 ? 11.203 12.523 -11.102 1 90.5 149 GLN B CA 1
ATOM 3726 C C . GLN B 1 149 ? 10.461 13.172 -9.938 1 90.5 149 GLN B C 1
ATOM 3728 O O . GLN B 1 149 ? 10.289 14.391 -9.898 1 90.5 149 GLN B O 1
ATOM 3733 N N . GLN B 1 150 ? 10.039 12.375 -9.062 1 88 150 GLN B N 1
ATOM 3734 C CA . GLN B 1 150 ? 9.336 12.891 -7.891 1 88 150 GLN B CA 1
ATOM 3735 C C . GLN B 1 150 ? 10.227 13.82 -7.078 1 88 150 GLN B C 1
ATOM 3737 O O . GLN B 1 150 ? 9.773 14.875 -6.617 1 88 150 GLN B O 1
ATOM 3742 N N . ARG B 1 151 ? 11.438 13.383 -6.863 1 88.88 151 ARG B N 1
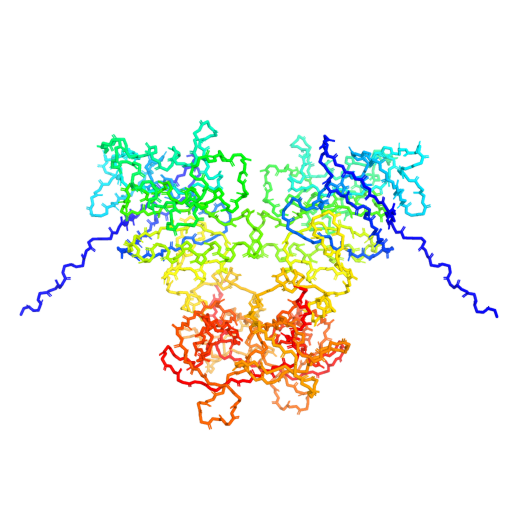ATOM 3743 C CA . ARG B 1 151 ? 12.383 14.203 -6.113 1 88.88 151 ARG B CA 1
ATOM 3744 C C . ARG B 1 151 ? 12.625 15.539 -6.805 1 88.88 151 ARG B C 1
ATOM 3746 O O . ARG B 1 151 ? 12.68 16.578 -6.152 1 88.88 151 ARG B O 1
ATOM 3753 N N . VAL B 1 152 ? 12.695 15.508 -8.07 1 94 152 VAL B N 1
ATOM 3754 C CA . VAL B 1 152 ? 12.875 16.734 -8.844 1 94 152 VAL B CA 1
ATOM 3755 C C . VAL B 1 152 ? 11.648 17.625 -8.695 1 94 152 VAL B C 1
ATOM 3757 O O . VAL B 1 152 ? 11.766 18.828 -8.484 1 94 152 VAL B O 1
ATOM 3760 N N . ALA B 1 153 ? 10.508 16.984 -8.805 1 93.69 153 ALA B N 1
ATOM 3761 C CA . ALA B 1 153 ? 9.258 17.734 -8.656 1 93.69 153 ALA B CA 1
ATOM 3762 C C . ALA B 1 153 ? 9.164 18.375 -7.277 1 93.69 153 ALA B C 1
ATOM 3764 O O . ALA B 1 153 ? 8.695 19.516 -7.152 1 93.69 153 ALA B O 1
ATOM 3765 N N . LEU B 1 154 ? 9.578 17.672 -6.297 1 92.62 154 LEU B N 1
ATOM 3766 C CA . LEU B 1 154 ? 9.594 18.219 -4.941 1 92.62 154 LEU B CA 1
ATOM 3767 C C . LEU B 1 154 ? 10.531 19.406 -4.848 1 92.62 154 LEU B C 1
ATOM 3769 O O . LEU B 1 154 ? 10.172 20.453 -4.285 1 92.62 154 LEU B O 1
ATOM 3773 N N . ALA B 1 155 ? 11.719 19.281 -5.395 1 93.62 155 ALA B N 1
ATOM 3774 C CA . ALA B 1 155 ? 12.68 20.375 -5.414 1 93.62 155 ALA B CA 1
ATOM 3775 C C . ALA B 1 155 ? 12.102 21.609 -6.113 1 93.62 155 ALA B C 1
ATOM 3777 O O . ALA B 1 155 ? 12.234 22.734 -5.621 1 93.62 155 ALA B O 1
ATOM 3778 N N . ARG B 1 156 ? 11.492 21.359 -7.188 1 94.5 156 ARG B N 1
ATOM 3779 C CA . ARG B 1 156 ? 10.883 22.438 -7.941 1 94.5 156 ARG B CA 1
ATOM 3780 C C . ARG B 1 156 ? 9.836 23.172 -7.102 1 94.5 156 ARG B C 1
ATOM 3782 O O . ARG B 1 156 ? 9.789 24.406 -7.098 1 94.5 156 ARG B O 1
ATOM 3789 N N . ALA B 1 157 ? 9.07 22.391 -6.41 1 92.88 157 ALA B N 1
ATOM 3790 C CA . ALA B 1 157 ? 7.988 22.969 -5.605 1 92.88 157 ALA B CA 1
ATOM 3791 C C . ALA B 1 157 ? 8.547 23.734 -4.41 1 92.88 157 ALA B C 1
ATOM 3793 O O . ALA B 1 157 ? 7.934 24.688 -3.941 1 92.88 157 ALA B O 1
ATOM 3794 N N . LEU B 1 158 ? 9.75 23.406 -3.951 1 93.69 158 LEU B N 1
ATOM 3795 C CA . LEU B 1 158 ? 10.312 23.969 -2.732 1 93.69 158 LEU B CA 1
ATOM 3796 C C . LEU B 1 158 ? 11.18 25.188 -3.053 1 93.69 158 LEU B C 1
ATOM 3798 O O . LEU B 1 158 ? 11.43 26.016 -2.18 1 93.69 158 LEU B O 1
ATOM 3802 N N . ALA B 1 159 ? 11.617 25.25 -4.203 1 93.31 159 ALA B N 1
ATOM 3803 C CA . ALA B 1 159 ? 12.625 26.234 -4.598 1 93.31 159 ALA B CA 1
ATOM 3804 C C . ALA B 1 159 ? 12.148 27.656 -4.297 1 93.31 159 ALA B C 1
ATOM 3806 O O . ALA B 1 159 ? 12.906 28.469 -3.773 1 93.31 159 ALA B O 1
ATOM 3807 N N . PRO B 1 160 ? 10.922 27.953 -4.555 1 92.06 160 PRO B N 1
ATOM 3808 C CA . PRO B 1 160 ? 10.445 29.312 -4.301 1 92.06 160 PRO B CA 1
ATOM 3809 C C . PRO B 1 160 ? 10.234 29.594 -2.816 1 92.06 160 PRO B C 1
ATOM 3811 O O . PRO B 1 160 ? 9.75 30.672 -2.453 1 92.06 160 PRO B O 1
ATOM 3814 N N . GLU B 1 161 ? 10.5 28.547 -2.002 1 90 161 GLU B N 1
ATOM 3815 C CA . GLU B 1 161 ? 10.352 28.688 -0.556 1 90 161 GLU B CA 1
ATOM 3816 C C . GLU B 1 161 ? 8.914 29.031 -0.177 1 90 161 GLU B C 1
ATOM 3818 O O . GLU B 1 161 ? 8.656 30.047 0.471 1 90 161 GLU B O 1
ATOM 3823 N N . PRO B 1 162 ? 8.062 28.219 -0.521 1 93 162 PRO B N 1
ATOM 3824 C CA . PRO B 1 162 ? 6.641 28.438 -0.263 1 93 162 PRO B CA 1
ATOM 3825 C C . PRO B 1 162 ? 6.293 28.375 1.223 1 93 162 PRO B C 1
ATOM 3827 O O . PRO B 1 162 ? 7.043 27.797 2.012 1 93 162 PRO B O 1
ATOM 3830 N N . LEU B 1 163 ? 5.156 29.016 1.508 1 90.56 163 LEU B N 1
ATOM 3831 C CA . LEU B 1 163 ? 4.629 28.969 2.869 1 90.56 163 LEU B CA 1
ATOM 3832 C C . LEU B 1 163 ? 3.986 27.625 3.164 1 90.56 163 LEU B C 1
ATOM 3834 O O . LEU B 1 163 ? 3.965 27.188 4.316 1 90.56 163 LEU B O 1
ATOM 3838 N N . LEU B 1 164 ? 3.479 27.078 2.125 1 96.44 164 LEU B N 1
ATOM 3839 C CA . LEU B 1 164 ? 2.709 25.844 2.232 1 96.44 164 LEU B CA 1
ATOM 3840 C C . LEU B 1 164 ? 2.967 24.938 1.031 1 96.44 164 LEU B C 1
ATOM 3842 O O . LEU B 1 164 ? 3 25.406 -0.109 1 96.44 164 LEU B O 1
ATOM 3846 N N . MET B 1 165 ? 3.234 23.703 1.381 1 96.94 165 MET B N 1
ATOM 3847 C CA . MET B 1 165 ? 3.332 22.688 0.341 1 96.94 165 MET B CA 1
ATOM 3848 C C . MET B 1 165 ? 2.039 21.875 0.248 1 96.94 165 MET B C 1
ATOM 3850 O O . MET B 1 165 ? 1.494 21.453 1.267 1 96.94 165 MET B O 1
ATOM 3854 N N . LEU B 1 166 ? 1.491 21.781 -0.962 1 97.5 166 LEU B N 1
ATOM 3855 C CA . LEU B 1 166 ? 0.374 20.891 -1.257 1 97.5 166 LEU B CA 1
ATOM 3856 C C . LEU B 1 166 ? 0.845 19.672 -2.043 1 97.5 166 LEU B C 1
ATOM 3858 O O . LEU B 1 166 ? 1.456 19.797 -3.105 1 97.5 166 LEU B O 1
ATOM 3862 N N . LEU B 1 167 ? 0.613 18.5 -1.477 1 96.38 167 LEU B N 1
ATOM 3863 C CA . LEU B 1 167 ? 1.045 17.266 -2.113 1 96.38 167 LEU B CA 1
ATOM 3864 C C . LEU B 1 167 ? -0.152 16.375 -2.449 1 96.38 167 LEU B C 1
ATOM 3866 O O . LEU B 1 167 ? -0.885 15.953 -1.555 1 96.38 167 LEU B O 1
ATOM 3870 N N . ASP B 1 168 ? -0.32 16.125 -3.68 1 93.5 168 ASP B N 1
ATOM 3871 C CA . ASP B 1 168 ? -1.446 15.312 -4.129 1 93.5 168 ASP B CA 1
ATOM 3872 C C . ASP B 1 168 ? -1.004 13.883 -4.445 1 93.5 168 ASP B C 1
ATOM 3874 O O . ASP B 1 168 ? -0.542 13.602 -5.551 1 93.5 168 ASP B O 1
ATOM 3878 N N . GLU B 1 169 ? -1.177 12.984 -3.498 1 89.94 169 GLU B N 1
ATOM 3879 C CA . GLU B 1 169 ? -0.82 11.57 -3.607 1 89.94 169 GLU B CA 1
ATOM 3880 C C . GLU B 1 169 ? 0.601 11.398 -4.137 1 89.94 169 GLU B C 1
ATOM 3882 O O . GLU B 1 169 ? 0.826 10.656 -5.098 1 89.94 169 GLU B O 1
ATOM 3887 N N . PRO B 1 170 ? 1.538 11.914 -3.422 1 90 170 PRO B N 1
ATOM 3888 C CA . PRO B 1 170 ? 2.9 12.023 -3.949 1 90 170 PRO B CA 1
ATOM 3889 C C . PRO B 1 170 ? 3.588 10.672 -4.105 1 90 170 PRO B C 1
ATOM 3891 O O . PRO B 1 170 ? 4.574 10.562 -4.84 1 90 170 PRO B O 1
ATOM 3894 N N . PHE B 1 171 ? 2.945 9.641 -3.51 1 87.56 171 PHE B N 1
ATOM 3895 C CA . PHE B 1 171 ? 3.691 8.391 -3.508 1 87.56 171 PHE B CA 1
ATOM 3896 C C . PHE B 1 171 ? 2.898 7.289 -4.199 1 87.56 171 PHE B C 1
ATOM 3898 O O . PHE B 1 171 ? 3.271 6.117 -4.137 1 87.56 171 PHE B O 1
ATOM 3905 N N . SER B 1 172 ? 1.641 7.449 -4.777 1 75.06 172 SER B N 1
ATOM 3906 C CA . SER B 1 172 ? 0.716 6.477 -5.352 1 75.06 172 SER B CA 1
ATOM 3907 C C . SER B 1 172 ? 1.339 5.754 -6.539 1 75.06 172 SER B C 1
ATOM 3909 O O . SER B 1 172 ? 0.986 4.609 -6.832 1 75.06 172 SER B O 1
ATOM 3911 N N . GLY B 1 173 ? 2.375 5.855 -7.078 1 69.81 173 GLY B N 1
ATOM 3912 C CA . GLY B 1 173 ? 2.949 5.254 -8.273 1 69.81 173 GLY B CA 1
ATOM 3913 C C . GLY B 1 173 ? 4.305 4.621 -8.023 1 69.81 173 GLY B C 1
ATOM 3914 O O . GLY B 1 173 ? 4.895 4.031 -8.938 1 69.81 173 GLY B O 1
ATOM 3915 N N . LEU B 1 174 ? 4.664 4.684 -6.855 1 76.31 174 LEU B N 1
ATOM 3916 C CA . LEU B 1 174 ? 5.98 4.168 -6.512 1 76.31 174 LEU B CA 1
ATOM 3917 C C . LEU B 1 174 ? 5.879 2.76 -5.934 1 76.31 174 LEU B C 1
ATOM 3919 O O . LEU B 1 174 ? 4.871 2.406 -5.32 1 76.31 174 LEU B O 1
ATOM 3923 N N . ASP B 1 175 ? 6.922 1.98 -6.223 1 74.38 175 ASP B N 1
ATOM 3924 C CA . ASP B 1 175 ? 6.977 0.686 -5.551 1 74.38 175 ASP B CA 1
ATOM 3925 C C . ASP B 1 175 ? 7.18 0.856 -4.047 1 74.38 175 ASP B C 1
ATOM 3927 O O . ASP B 1 175 ? 7.535 1.941 -3.584 1 74.38 175 ASP B O 1
ATOM 3931 N N . SER B 1 176 ? 6.961 -0.189 -3.283 1 74.31 176 SER B N 1
ATOM 3932 C CA . SER B 1 176 ? 6.914 -0.124 -1.827 1 74.31 176 SER B CA 1
ATOM 3933 C C . SER B 1 176 ? 8.234 0.367 -1.251 1 74.31 176 SER B C 1
ATOM 3935 O O . SER B 1 176 ? 8.258 1.225 -0.366 1 74.31 176 SER B O 1
ATOM 3937 N N . ARG B 1 177 ? 9.297 -0.148 -1.742 1 73.62 177 ARG B N 1
ATOM 3938 C CA . ARG B 1 177 ? 10.602 0.23 -1.197 1 73.62 177 ARG B CA 1
ATOM 3939 C C . ARG B 1 177 ? 10.922 1.686 -1.517 1 73.62 177 ARG B C 1
ATOM 3941 O O . ARG B 1 177 ? 11.312 2.449 -0.63 1 73.62 177 ARG B O 1
ATOM 3948 N N . LEU B 1 178 ? 10.797 1.964 -2.748 1 76.12 178 LEU B N 1
ATOM 3949 C CA . LEU B 1 178 ? 11.047 3.338 -3.164 1 76.12 178 LEU B CA 1
ATOM 3950 C C . LEU B 1 178 ? 10.078 4.301 -2.48 1 76.12 178 LEU B C 1
ATOM 3952 O O . LEU B 1 178 ? 10.477 5.387 -2.053 1 76.12 178 LEU B O 1
ATOM 3956 N N . ARG B 1 179 ? 8.875 3.807 -2.33 1 83 179 ARG B N 1
ATOM 3957 C CA . ARG B 1 179 ? 7.844 4.613 -1.679 1 83 179 ARG B CA 1
ATOM 3958 C C . ARG B 1 179 ? 8.258 4.977 -0.256 1 83 179 ARG B C 1
ATOM 3960 O O . ARG B 1 179 ? 8.164 6.141 0.142 1 83 179 ARG B O 1
ATOM 3967 N N . ARG B 1 180 ? 8.672 4.039 0.468 1 82.25 180 ARG B N 1
ATOM 3968 C CA . ARG B 1 180 ? 9.078 4.281 1.848 1 82.25 180 ARG B CA 1
ATOM 3969 C C . ARG B 1 180 ? 10.266 5.238 1.91 1 82.25 180 ARG B C 1
ATOM 3971 O O . ARG B 1 180 ? 10.266 6.184 2.701 1 82.25 180 ARG B O 1
ATOM 3978 N N . ARG B 1 181 ? 11.195 5.016 1.102 1 81.81 181 ARG B N 1
ATOM 3979 C CA . ARG B 1 181 ? 12.391 5.844 1.092 1 81.81 181 ARG B CA 1
ATOM 3980 C C . ARG B 1 181 ? 12.062 7.289 0.743 1 81.81 181 ARG B C 1
ATOM 3982 O O . ARG B 1 181 ? 12.484 8.219 1.435 1 81.81 181 ARG B O 1
ATOM 3989 N N . ILE B 1 182 ? 11.305 7.441 -0.275 1 85.5 182 ILE B N 1
ATOM 3990 C CA . ILE B 1 182 ? 10.977 8.781 -0.751 1 85.5 182 ILE B CA 1
ATOM 3991 C C . ILE B 1 182 ? 10.086 9.484 0.263 1 85.5 182 ILE B C 1
ATOM 3993 O O . ILE B 1 182 ? 10.219 10.695 0.491 1 85.5 182 ILE B O 1
ATOM 3997 N N . ARG B 1 183 ? 9.203 8.734 0.828 1 89.31 183 ARG B N 1
ATOM 3998 C CA . ARG B 1 183 ? 8.344 9.297 1.866 1 89.31 183 ARG B CA 1
ATOM 3999 C C . ARG B 1 183 ? 9.172 9.836 3.025 1 89.31 183 ARG B C 1
ATOM 4001 O O . ARG B 1 183 ? 8.953 10.961 3.48 1 89.31 183 ARG B O 1
ATOM 4008 N N . GLU B 1 184 ? 10.086 9.086 3.451 1 87.19 184 GLU B N 1
ATOM 4009 C CA . GLU B 1 184 ? 10.945 9.5 4.559 1 87.19 184 GLU B CA 1
ATOM 4010 C C . GLU B 1 184 ? 11.781 10.719 4.184 1 87.19 184 GLU B C 1
ATOM 4012 O O . GLU B 1 184 ? 11.93 11.641 4.988 1 87.19 184 GLU B O 1
ATOM 4017 N N . GLU B 1 185 ? 12.273 10.648 3.035 1 85.94 185 GLU B N 1
ATOM 4018 C CA . GLU B 1 185 ? 13.078 11.773 2.561 1 85.94 185 GLU B CA 1
ATOM 4019 C C . GLU B 1 185 ? 12.242 13.039 2.459 1 85.94 185 GLU B C 1
ATOM 4021 O O . GLU B 1 185 ? 12.68 14.117 2.865 1 85.94 185 GLU B O 1
ATOM 4026 N N . THR B 1 186 ? 11.102 12.891 1.915 1 90.44 186 THR B N 1
ATOM 4027 C CA . THR B 1 186 ? 10.203 14.031 1.783 1 90.44 186 THR B CA 1
ATOM 4028 C C . THR B 1 186 ? 9.875 14.625 3.15 1 90.44 186 THR B C 1
ATOM 4030 O O . THR B 1 186 ? 9.977 15.844 3.346 1 90.44 186 THR B O 1
ATOM 4033 N N . ALA B 1 187 ? 9.508 13.812 4.062 1 91.75 187 ALA B N 1
ATOM 4034 C CA . ALA B 1 187 ? 9.203 14.273 5.418 1 91.75 187 ALA B CA 1
ATOM 4035 C C . ALA B 1 187 ? 10.406 14.984 6.035 1 91.75 187 ALA B C 1
ATOM 4037 O O . ALA B 1 187 ? 10.258 16.047 6.641 1 91.75 187 ALA B O 1
ATOM 4038 N N . ARG B 1 188 ? 11.539 14.414 5.852 1 88.31 188 ARG B N 1
ATOM 4039 C CA . ARG B 1 188 ? 12.766 14.984 6.391 1 88.31 188 ARG B CA 1
ATOM 4040 C C . ARG B 1 188 ? 13.008 16.391 5.828 1 88.31 188 ARG B C 1
ATOM 4042 O O . ARG B 1 188 ? 13.305 17.312 6.574 1 88.31 188 ARG B O 1
ATOM 4049 N N . VAL B 1 189 ? 12.859 16.5 4.57 1 89.56 189 VAL B N 1
ATOM 4050 C CA . VAL B 1 189 ? 13.109 17.766 3.893 1 89.56 189 VAL B CA 1
ATOM 4051 C C . VAL B 1 189 ? 12.117 18.812 4.371 1 89.56 189 VAL B C 1
ATOM 4053 O O . VAL B 1 189 ? 12.5 19.938 4.688 1 89.56 189 VAL B O 1
ATOM 4056 N N . LEU B 1 190 ? 10.875 18.5 4.453 1 92.81 190 LEU B N 1
ATOM 4057 C CA . LEU B 1 190 ? 9.844 19.438 4.883 1 92.81 190 LEU B CA 1
ATOM 4058 C C . LEU B 1 190 ? 10.086 19.891 6.316 1 92.81 190 LEU B C 1
ATOM 4060 O O . LEU B 1 190 ? 9.977 21.078 6.621 1 92.81 190 LEU B O 1
ATOM 4064 N N . ARG B 1 191 ? 10.469 19.016 7.152 1 91.62 191 ARG B N 1
ATOM 4065 C CA . ARG B 1 191 ? 10.703 19.344 8.555 1 91.62 191 ARG B CA 1
ATOM 4066 C C . ARG B 1 191 ? 11.969 20.172 8.719 1 91.62 191 ARG B C 1
ATOM 4068 O O . ARG B 1 191 ? 12 21.125 9.508 1 91.62 191 ARG B O 1
ATOM 4075 N N . ALA B 1 192 ? 12.961 19.797 7.984 1 87.44 192 ALA B N 1
ATOM 4076 C CA . ALA B 1 192 ? 14.219 20.531 8.062 1 87.44 192 ALA B CA 1
ATOM 4077 C C . ALA B 1 192 ? 14.031 21.984 7.641 1 87.44 192 ALA B C 1
ATOM 4079 O O . ALA B 1 192 ? 14.688 22.875 8.172 1 87.44 192 ALA B O 1
ATOM 4080 N N . ARG B 1 193 ? 13.133 22.234 6.77 1 89.5 193 ARG B N 1
ATOM 4081 C CA . ARG B 1 193 ? 12.898 23.578 6.25 1 89.5 193 ARG B CA 1
ATOM 4082 C C . ARG B 1 193 ? 11.75 24.266 6.988 1 89.5 193 ARG B C 1
ATOM 4084 O O . ARG B 1 193 ? 11.422 25.422 6.703 1 89.5 193 ARG B O 1
ATOM 4091 N N . ASP B 1 194 ? 11.133 23.516 7.852 1 91.94 194 ASP B N 1
ATOM 4092 C CA . ASP B 1 194 ? 10.023 24.016 8.648 1 91.94 194 ASP B CA 1
ATOM 4093 C C . ASP B 1 194 ? 8.883 24.5 7.75 1 91.94 194 ASP B C 1
ATOM 4095 O O . ASP B 1 194 ? 8.328 25.578 7.977 1 91.94 194 ASP B O 1
ATOM 4099 N N . VAL B 1 195 ? 8.68 23.875 6.703 1 94.12 195 VAL B N 1
ATOM 4100 C CA . VAL B 1 195 ? 7.605 24.219 5.777 1 94.12 195 VAL B CA 1
ATOM 4101 C C . VAL B 1 195 ? 6.34 23.453 6.156 1 94.12 195 VAL B C 1
ATOM 4103 O O . VAL B 1 195 ? 6.398 22.266 6.496 1 94.12 195 VAL B O 1
ATOM 4106 N N . ALA B 1 196 ? 5.234 24.172 6.141 1 97.25 196 ALA B N 1
ATOM 4107 C CA . ALA B 1 196 ? 3.953 23.5 6.348 1 97.25 196 ALA B CA 1
ATOM 4108 C C . ALA B 1 196 ? 3.553 22.688 5.117 1 97.25 196 ALA B C 1
ATOM 4110 O O . ALA B 1 196 ? 3.914 23.047 3.992 1 97.25 196 ALA B O 1
ATOM 4111 N N . ALA B 1 197 ? 2.809 21.594 5.387 1 97.88 197 ALA B N 1
ATOM 4112 C CA . ALA B 1 197 ? 2.406 20.766 4.254 1 97.88 197 ALA B CA 1
ATOM 4113 C C . ALA B 1 197 ? 1.017 20.172 4.477 1 97.88 197 ALA B C 1
ATOM 4115 O O . ALA B 1 197 ? 0.662 19.812 5.598 1 97.88 197 ALA B O 1
ATOM 4116 N N . LEU B 1 198 ? 0.237 20.156 3.436 1 98.31 198 LEU B N 1
ATOM 4117 C CA . LEU B 1 198 ? -1.001 19.391 3.338 1 98.31 198 LEU B CA 1
ATOM 4118 C C . LEU B 1 198 ? -0.88 18.297 2.283 1 98.31 198 LEU B C 1
ATOM 4120 O O . LEU B 1 198 ? -0.738 18.578 1.094 1 98.31 198 LEU B O 1
ATOM 4124 N N . MET B 1 199 ? -0.936 17.109 2.756 1 97.38 199 MET B N 1
ATOM 4125 C CA . MET B 1 199 ? -0.782 15.977 1.852 1 97.38 199 MET B CA 1
ATOM 4126 C C . MET B 1 199 ? -2.074 15.172 1.763 1 97.38 199 MET B C 1
ATOM 4128 O O . MET B 1 199 ? -2.672 14.828 2.787 1 97.38 199 MET B O 1
ATOM 4132 N N . VAL B 1 200 ? -2.434 14.922 0.573 1 95.81 200 VAL B N 1
ATOM 4133 C CA . VAL B 1 200 ? -3.596 14.078 0.33 1 95.81 200 VAL B CA 1
ATOM 4134 C C . VAL B 1 200 ? -3.141 12.641 0.053 1 95.81 200 VAL B C 1
ATOM 4136 O O . VAL B 1 200 ? -2.191 12.422 -0.703 1 95.81 200 VAL B O 1
ATOM 4139 N N . THR B 1 201 ? -3.807 11.727 0.682 1 92.5 201 THR B N 1
ATOM 4140 C CA . THR B 1 201 ? -3.527 10.32 0.414 1 92.5 201 THR B CA 1
ATOM 4141 C C . THR B 1 201 ? -4.742 9.453 0.743 1 92.5 201 THR B C 1
ATOM 4143 O O . THR B 1 201 ? -5.574 9.836 1.566 1 92.5 201 THR B O 1
ATOM 4146 N N . HIS B 1 202 ? -4.824 8.391 0.086 1 88.25 202 HIS B N 1
ATOM 4147 C CA . HIS B 1 202 ? -5.855 7.41 0.411 1 88.25 202 HIS B CA 1
ATOM 4148 C C . HIS B 1 202 ? -5.281 6.254 1.225 1 88.25 202 HIS B C 1
ATOM 4150 O O . HIS B 1 202 ? -5.992 5.305 1.553 1 88.25 202 HIS B O 1
ATOM 4156 N N . ASP B 1 203 ? -4.016 6.332 1.613 1 88.5 203 ASP B N 1
ATOM 4157 C CA . ASP B 1 203 ? -3.326 5.242 2.291 1 88.5 203 ASP B CA 1
ATOM 4158 C C . ASP B 1 203 ? -3.09 5.57 3.764 1 88.5 203 ASP B C 1
ATOM 4160 O O . ASP B 1 203 ? -2.266 6.43 4.09 1 88.5 203 ASP B O 1
ATOM 4164 N N . PRO B 1 204 ? -3.686 4.766 4.652 1 92.44 204 PRO B N 1
ATOM 4165 C CA . PRO B 1 204 ? -3.506 5.035 6.078 1 92.44 204 PRO B CA 1
ATOM 4166 C C . PRO B 1 204 ? -2.053 4.902 6.527 1 92.44 204 PRO B C 1
ATOM 4168 O O . PRO B 1 204 ? -1.592 5.664 7.383 1 92.44 204 PRO B O 1
ATOM 4171 N N . GLU B 1 205 ? -1.387 3.947 5.977 1 88.5 205 GLU B N 1
ATOM 4172 C CA . GLU B 1 205 ? -0.003 3.727 6.387 1 88.5 205 GLU B CA 1
ATOM 4173 C C . GLU B 1 205 ? 0.863 4.945 6.086 1 88.5 205 GLU B C 1
ATOM 4175 O O . GLU B 1 205 ? 1.712 5.328 6.895 1 88.5 205 GLU B O 1
ATOM 4180 N N . GLU B 1 206 ? 0.646 5.512 4.988 1 91.31 206 GLU B N 1
ATOM 4181 C CA . GLU B 1 206 ? 1.378 6.711 4.602 1 91.31 206 GLU B CA 1
ATOM 4182 C C . GLU B 1 206 ? 1.09 7.867 5.559 1 91.31 206 GLU B C 1
ATOM 4184 O O . GLU B 1 206 ? 2.012 8.547 6.016 1 91.31 206 GLU B O 1
ATOM 4189 N N . ALA B 1 207 ? -0.17 8.031 5.828 1 95.25 207 ALA B N 1
ATOM 4190 C CA . ALA B 1 207 ? -0.588 9.109 6.711 1 95.25 207 ALA B CA 1
ATOM 4191 C C . ALA B 1 207 ? -0.027 8.922 8.117 1 95.25 207 ALA B C 1
ATOM 4193 O O . ALA B 1 207 ? 0.517 9.852 8.711 1 95.25 207 ALA B O 1
ATOM 4194 N N . LEU B 1 208 ? -0.095 7.75 8.57 1 92.75 208 LEU B N 1
ATOM 4195 C CA . LEU B 1 208 ? 0.368 7.445 9.922 1 92.75 208 LEU B CA 1
ATOM 4196 C C . LEU B 1 208 ? 1.874 7.652 10.039 1 92.75 208 LEU B C 1
ATOM 4198 O O . LEU B 1 208 ? 2.365 8.094 11.086 1 92.75 208 LEU B O 1
ATOM 4202 N N . ALA B 1 209 ? 2.539 7.406 8.969 1 90 209 ALA B N 1
ATOM 4203 C CA . ALA B 1 209 ? 4 7.453 8.992 1 90 209 ALA B CA 1
ATOM 4204 C C . ALA B 1 209 ? 4.504 8.891 8.883 1 90 209 ALA B C 1
ATOM 4206 O O . ALA B 1 209 ? 5.551 9.234 9.438 1 90 209 ALA B O 1
ATOM 4207 N N . MET B 1 210 ? 3.727 9.727 8.266 1 92.62 210 MET B N 1
ATOM 4208 C CA . MET B 1 210 ? 4.297 11.016 7.867 1 92.62 210 MET B CA 1
ATOM 4209 C C . MET B 1 210 ? 3.635 12.156 8.625 1 92.62 210 MET B C 1
ATOM 4211 O O . MET B 1 210 ? 4.281 13.164 8.938 1 92.62 210 MET B O 1
ATOM 4215 N N . ALA B 1 211 ? 2.486 12.062 9.023 1 96.25 211 ALA B N 1
ATOM 4216 C CA . ALA B 1 211 ? 1.675 13.203 9.445 1 96.25 211 ALA B CA 1
ATOM 4217 C C . ALA B 1 211 ? 1.888 13.508 10.922 1 96.25 211 ALA B C 1
ATOM 4219 O O . ALA B 1 211 ? 2.076 12.602 11.734 1 96.25 211 ALA B O 1
ATOM 4220 N N . ASP B 1 212 ? 1.853 14.797 11.195 1 95.88 212 ASP B N 1
ATOM 4221 C CA . ASP B 1 212 ? 1.686 15.227 12.586 1 95.88 212 ASP B CA 1
ATOM 4222 C C . ASP B 1 212 ? 0.234 15.086 13.031 1 95.88 212 ASP B C 1
ATOM 4224 O O . ASP B 1 212 ? -0.034 14.711 14.172 1 95.88 212 ASP B O 1
ATOM 4228 N N . ARG B 1 213 ? -0.573 15.406 12.094 1 97.56 213 ARG B N 1
ATOM 4229 C CA . ARG B 1 213 ? -2.014 15.25 12.273 1 97.56 213 ARG B CA 1
ATOM 4230 C C . ARG B 1 213 ? -2.66 14.688 11.008 1 97.56 213 ARG B C 1
ATOM 4232 O O . ARG B 1 213 ? -2.205 14.961 9.898 1 97.56 213 ARG B O 1
ATOM 4239 N N . ILE B 1 214 ? -3.689 13.922 11.25 1 98 214 ILE B N 1
ATOM 4240 C CA . ILE B 1 214 ? -4.441 13.359 10.141 1 98 214 ILE B CA 1
ATOM 4241 C C . ILE B 1 214 ? -5.887 13.844 10.188 1 98 214 ILE B C 1
ATOM 4243 O O . ILE B 1 214 ? -6.555 13.711 11.219 1 98 214 ILE B O 1
ATOM 4247 N N . ALA B 1 215 ? -6.305 14.469 9.125 1 98.5 215 ALA B N 1
ATOM 4248 C CA . ALA B 1 215 ? -7.719 14.781 8.914 1 98.5 215 ALA B CA 1
ATOM 4249 C C . ALA B 1 215 ? -8.398 13.703 8.078 1 98.5 215 ALA B C 1
ATOM 4251 O O . ALA B 1 215 ? -8.164 13.602 6.875 1 98.5 215 ALA B O 1
ATOM 4252 N N . LEU B 1 216 ? -9.227 12.922 8.727 1 97.88 216 LEU B N 1
ATOM 4253 C CA . LEU B 1 216 ? -9.938 11.844 8.047 1 97.88 216 LEU B CA 1
ATOM 4254 C C . LEU B 1 216 ? -11.25 12.352 7.453 1 97.88 216 LEU B C 1
ATOM 4256 O O . LEU B 1 216 ? -12.086 12.898 8.172 1 97.88 216 LEU B O 1
ATOM 4260 N N . MET B 1 217 ? -11.383 12.133 6.16 1 96.94 217 MET B N 1
ATOM 4261 C CA . MET B 1 217 ? -12.531 12.656 5.434 1 96.94 217 MET B CA 1
ATOM 4262 C C . MET B 1 217 ? -13.461 11.531 5.004 1 96.94 217 MET B C 1
ATOM 4264 O O . MET B 1 217 ? -13 10.477 4.562 1 96.94 217 MET B O 1
ATOM 4268 N N . GLU B 1 218 ? -14.711 11.773 5.188 1 94.38 218 GLU B N 1
ATOM 4269 C CA . GLU B 1 218 ? -15.781 10.906 4.707 1 94.38 218 GLU B CA 1
ATOM 4270 C C . GLU B 1 218 ? -16.922 11.719 4.098 1 94.38 218 GLU B C 1
ATOM 4272 O O . GLU B 1 218 ? -17.469 12.617 4.75 1 94.38 218 GLU B O 1
ATOM 4277 N N . ASP B 1 219 ? -17.25 11.445 2.883 1 92 219 ASP B N 1
ATOM 4278 C CA . ASP B 1 219 ? -18.391 12.055 2.199 1 92 219 ASP B CA 1
ATOM 4279 C C . ASP B 1 219 ? -18.328 13.578 2.287 1 92 219 ASP B C 1
ATOM 4281 O O . ASP B 1 219 ? -19.312 14.219 2.654 1 92 219 ASP B O 1
ATOM 4285 N N . GLY B 1 220 ? -17.156 14.117 2.062 1 95.69 220 GLY B N 1
ATOM 4286 C CA . GLY B 1 220 ? -17 15.555 1.919 1 95.69 220 GLY B CA 1
ATOM 4287 C C . GLY B 1 220 ? -16.797 16.266 3.244 1 95.69 220 GLY B C 1
ATOM 4288 O O . GLY B 1 220 ? -16.703 17.5 3.283 1 95.69 220 GLY B O 1
ATOM 4289 N N . ARG B 1 221 ? -16.719 15.492 4.336 1 96.81 221 ARG B N 1
ATOM 4290 C CA . ARG B 1 221 ? -16.562 16.078 5.668 1 96.81 221 ARG B CA 1
ATOM 4291 C C . ARG B 1 221 ? -15.367 15.461 6.387 1 96.81 221 ARG B C 1
ATOM 4293 O O . ARG B 1 221 ? -15.016 14.305 6.148 1 96.81 221 ARG B O 1
ATOM 4300 N N . ILE B 1 222 ? -14.773 16.25 7.215 1 97.69 222 ILE B N 1
ATOM 4301 C CA . ILE B 1 222 ? -13.766 15.703 8.117 1 97.69 222 ILE B CA 1
ATOM 4302 C C . ILE B 1 222 ? -14.438 15.094 9.344 1 97.69 222 ILE B C 1
ATOM 4304 O O . ILE B 1 222 ? -15.094 15.797 10.109 1 97.69 222 ILE B O 1
ATOM 4308 N N . VAL B 1 223 ? -14.266 13.852 9.578 1 97.38 223 VAL B N 1
ATOM 4309 C CA . VAL B 1 223 ? -14.992 13.156 10.633 1 97.38 223 VAL B CA 1
ATOM 4310 C C . VAL B 1 223 ? -14.141 13.102 11.898 1 97.38 223 VAL B C 1
ATOM 4312 O O . VAL B 1 223 ? -14.656 12.859 12.992 1 97.38 223 VAL B O 1
ATOM 4315 N N . GLN B 1 224 ? -12.891 13.172 11.766 1 97.75 224 GLN B N 1
ATOM 4316 C CA . GLN B 1 224 ? -11.953 13.203 12.891 1 97.75 224 GLN B CA 1
ATOM 4317 C C . GLN B 1 224 ? -10.609 13.781 12.469 1 97.75 224 GLN B C 1
ATOM 4319 O O . GLN B 1 224 ? -10.133 13.523 11.359 1 97.75 224 GLN B O 1
ATOM 4324 N N . CYS B 1 225 ? -10.047 14.578 13.242 1 98 225 CYS B N 1
ATOM 4325 C CA . CYS B 1 225 ? -8.727 15.156 13.031 1 98 225 CYS B CA 1
ATOM 4326 C C . CYS B 1 225 ? -7.883 15.07 14.297 1 98 225 CYS B C 1
ATOM 4328 O O . CYS B 1 225 ? -8.203 15.703 15.305 1 98 225 CYS B O 1
ATOM 4330 N N . ALA B 1 226 ? -6.848 14.305 14.258 1 97.31 226 ALA B N 1
ATOM 4331 C CA . ALA B 1 226 ? -6.047 14.055 15.453 1 97.31 226 ALA B CA 1
ATOM 4332 C C . ALA B 1 226 ? -4.656 13.547 15.086 1 97.31 226 ALA B C 1
ATOM 4334 O O . ALA B 1 226 ? -4.371 13.289 13.914 1 97.31 226 ALA B O 1
ATOM 4335 N N . ALA B 1 227 ? -3.818 13.516 16.078 1 96.25 227 ALA B N 1
ATOM 4336 C CA . ALA B 1 227 ? -2.514 12.883 15.914 1 96.25 227 ALA B CA 1
ATOM 4337 C C . ALA B 1 227 ? -2.664 11.398 15.586 1 96.25 227 ALA B C 1
ATOM 4339 O O . ALA B 1 227 ? -3.627 10.758 16.016 1 96.25 227 ALA B O 1
ATOM 4340 N N . PRO B 1 228 ? -1.728 10.836 14.875 1 93.88 228 PRO B N 1
ATOM 4341 C CA . PRO B 1 228 ? -1.833 9.461 14.367 1 93.88 228 PRO B CA 1
ATOM 4342 C C . PRO B 1 228 ? -2.129 8.453 15.477 1 93.88 228 PRO B C 1
ATOM 4344 O O . PRO B 1 228 ? -3.049 7.641 15.344 1 93.88 228 PRO B O 1
ATOM 4347 N N . PRO B 1 229 ? -1.455 8.484 16.609 1 90.62 229 PRO B N 1
ATOM 4348 C CA . PRO B 1 229 ? -1.76 7.477 17.625 1 90.62 229 PRO B CA 1
ATOM 4349 C C . PRO B 1 229 ? -3.188 7.586 18.156 1 90.62 229 PRO B C 1
ATOM 4351 O O . PRO B 1 229 ? -3.844 6.566 18.391 1 90.62 229 PRO B O 1
ATOM 4354 N N . LEU B 1 230 ? -3.596 8.805 18.328 1 93.56 230 LEU B N 1
ATOM 4355 C CA . LEU B 1 230 ? -4.941 9.023 18.844 1 93.56 230 LEU B CA 1
ATOM 4356 C C . LEU B 1 230 ? -5.988 8.578 17.828 1 93.56 230 LEU B C 1
ATOM 4358 O O . LEU B 1 230 ? -6.973 7.922 18.188 1 93.56 230 LEU B O 1
ATOM 4362 N N . LEU B 1 231 ? -5.742 8.883 16.609 1 94.5 231 LEU B N 1
ATOM 4363 C CA . LEU B 1 231 ? -6.684 8.5 15.562 1 94.5 231 LEU B CA 1
ATOM 4364 C C . LEU B 1 231 ? -6.816 6.988 15.469 1 94.5 231 LEU B C 1
ATOM 4366 O O . LEU B 1 231 ? -7.922 6.461 15.32 1 94.5 231 LEU B O 1
ATOM 4370 N N . TYR B 1 232 ? -5.75 6.258 15.602 1 94.06 232 TYR B N 1
ATOM 4371 C CA . TYR B 1 232 ? -5.746 4.812 15.43 1 94.06 232 TYR B CA 1
ATOM 4372 C C . TYR B 1 232 ? -6.348 4.113 16.641 1 94.06 232 TYR B C 1
ATOM 4374 O O . TYR B 1 232 ? -7.07 3.121 16.5 1 94.06 232 TYR B O 1
ATOM 4382 N N . HIS B 1 233 ? -6.137 4.664 17.797 1 92.62 233 HIS B N 1
ATOM 4383 C CA . HIS B 1 233 ? -6.516 3.945 19 1 92.62 233 HIS B CA 1
ATOM 4384 C C . HIS B 1 233 ? -7.836 4.465 19.562 1 92.62 233 HIS B C 1
ATOM 4386 O O . HIS B 1 233 ? -8.453 3.82 20.406 1 92.62 233 HIS B O 1
ATOM 4392 N N . GLN B 1 234 ? -8.18 5.621 19.094 1 94.62 234 GLN B N 1
ATOM 4393 C CA . GLN B 1 234 ? -9.438 6.207 19.547 1 94.62 234 GLN B CA 1
ATOM 4394 C C . GLN B 1 234 ? -10.234 6.766 18.375 1 94.62 234 GLN B C 1
ATOM 4396 O O . GLN B 1 234 ? -10.57 7.949 18.359 1 94.62 234 GLN B O 1
ATOM 4401 N N . PRO B 1 235 ? -10.539 5.879 17.484 1 96.56 235 PRO B N 1
ATOM 4402 C CA . PRO B 1 235 ? -11.398 6.355 16.406 1 96.56 235 PRO B CA 1
ATOM 4403 C C . PRO B 1 235 ? -12.766 6.836 16.891 1 96.56 235 PRO B C 1
ATOM 4405 O O . PRO B 1 235 ? -13.383 6.188 17.734 1 96.56 235 PRO B O 1
ATOM 4408 N N . ALA B 1 236 ? -13.211 7.922 16.312 1 96.12 236 ALA B N 1
ATOM 4409 C CA . ALA B 1 236 ? -14.445 8.555 16.781 1 96.12 236 ALA B CA 1
ATOM 4410 C C . ALA B 1 236 ? -15.672 7.887 16.172 1 96.12 236 ALA B C 1
ATOM 4412 O O . ALA B 1 236 ? -16.781 8.016 16.688 1 96.12 236 ALA B O 1
ATOM 4413 N N . THR B 1 237 ? -15.562 7.195 15.047 1 95.94 237 THR B N 1
ATOM 4414 C CA . THR B 1 237 ? -16.672 6.578 14.336 1 95.94 237 THR B CA 1
ATOM 4415 C C . THR B 1 237 ? -16.297 5.176 13.852 1 95.94 237 THR B C 1
ATOM 4417 O O . THR B 1 237 ? -15.109 4.855 13.734 1 95.94 237 THR B O 1
ATOM 4420 N N . PRO B 1 238 ? -17.297 4.344 13.586 1 95.75 238 PRO B N 1
ATOM 4421 C CA . PRO B 1 238 ? -17.016 3.039 12.984 1 95.75 238 PRO B CA 1
ATOM 4422 C C . PRO B 1 238 ? -16.266 3.154 11.648 1 95.75 238 PRO B C 1
ATOM 4424 O O . PRO B 1 238 ? -15.398 2.332 11.352 1 95.75 238 PRO B O 1
ATOM 4427 N N . PHE B 1 239 ? -16.609 4.172 10.961 1 94.38 239 PHE B N 1
ATOM 4428 C CA . PHE B 1 239 ? -15.922 4.402 9.688 1 94.38 239 PHE B CA 1
ATOM 4429 C C . PHE B 1 239 ? -14.422 4.598 9.906 1 94.38 239 PHE B C 1
ATOM 4431 O O . PHE B 1 239 ? -13.609 3.99 9.211 1 94.38 239 PHE B O 1
ATOM 4438 N N . ALA B 1 240 ? -14.062 5.441 10.852 1 96.12 240 ALA B N 1
ATOM 4439 C CA . ALA B 1 240 ? -12.656 5.703 11.141 1 96.12 240 ALA B CA 1
ATOM 4440 C C . ALA B 1 240 ? -11.914 4.418 11.508 1 96.12 240 ALA B C 1
ATOM 4442 O O . ALA B 1 240 ? -10.82 4.156 11 1 96.12 240 ALA B O 1
ATOM 4443 N N . ALA B 1 241 ? -12.586 3.613 12.305 1 95.44 241 ALA B N 1
ATOM 4444 C CA . ALA B 1 241 ? -11.977 2.354 12.727 1 95.44 241 ALA B CA 1
ATOM 4445 C C . ALA B 1 241 ? -11.734 1.438 11.531 1 95.44 241 ALA B C 1
ATOM 4447 O O . ALA B 1 241 ? -10.641 0.883 11.375 1 95.44 241 ALA B O 1
ATOM 4448 N N . ARG B 1 242 ? -12.742 1.394 10.641 1 93.19 242 ARG B N 1
ATOM 4449 C CA . ARG B 1 242 ? -12.672 0.533 9.469 1 93.19 242 ARG B CA 1
ATOM 4450 C C . ARG B 1 242 ? -11.609 1.022 8.492 1 93.19 242 ARG B C 1
ATOM 4452 O O . ARG B 1 242 ? -10.922 0.218 7.863 1 93.19 242 ARG B O 1
ATOM 4459 N N . PHE B 1 243 ? -11.492 2.246 8.406 1 92.19 243 PHE B N 1
ATOM 4460 C CA . PHE B 1 243 ? -10.648 2.824 7.371 1 92.19 243 PHE B CA 1
ATOM 4461 C C . PHE B 1 243 ? -9.18 2.73 7.758 1 92.19 243 PHE B C 1
ATOM 4463 O O . PHE B 1 243 ? -8.312 2.557 6.898 1 92.19 243 PHE B O 1
ATOM 4470 N N . LEU B 1 244 ? -8.852 2.838 8.992 1 93.19 244 LEU B N 1
ATOM 4471 C CA . LEU B 1 244 ? -7.469 2.928 9.453 1 93.19 244 LEU B CA 1
ATOM 4472 C C . LEU B 1 244 ? -6.848 1.541 9.578 1 93.19 244 LEU B C 1
ATOM 4474 O O . LEU B 1 244 ? -5.625 1.411 9.672 1 93.19 244 LEU B O 1
ATOM 4478 N N . GLY B 1 245 ? -7.672 0.549 9.625 1 90.88 245 GLY B N 1
ATOM 4479 C CA . GLY B 1 245 ? -7.164 -0.809 9.75 1 90.88 245 GLY B CA 1
ATOM 4480 C C . GLY B 1 245 ? -8.266 -1.852 9.82 1 90.88 245 GLY B C 1
ATOM 4481 O O . GLY B 1 245 ? -9.43 -1.516 10.008 1 90.88 245 GLY B O 1
ATOM 4482 N N . ASP B 1 246 ? -7.844 -3.115 9.742 1 89.81 246 ASP B N 1
ATOM 4483 C CA . ASP B 1 246 ? -8.789 -4.223 9.812 1 89.81 246 ASP B CA 1
ATOM 4484 C C . ASP B 1 246 ? -9.43 -4.312 11.195 1 89.81 246 ASP B C 1
ATOM 4486 O O . ASP B 1 246 ? -8.789 -3.975 12.203 1 89.81 246 ASP B O 1
ATOM 4490 N N . VAL B 1 247 ? -10.641 -4.758 11.156 1 93.44 247 VAL B N 1
ATOM 4491 C CA . VAL B 1 247 ? -11.352 -4.945 12.414 1 93.44 247 VAL B CA 1
ATOM 4492 C C . VAL B 1 247 ? -12.32 -6.117 12.297 1 93.44 247 VAL B C 1
ATOM 4494 O O . VAL B 1 247 ? -12.852 -6.379 11.211 1 93.44 247 VAL B O 1
ATOM 4497 N N . THR B 1 248 ? -12.438 -6.863 13.375 1 94.81 248 THR B N 1
ATOM 4498 C CA . THR B 1 248 ? -13.57 -7.766 13.547 1 94.81 248 THR B CA 1
ATOM 4499 C C . THR B 1 248 ? -14.742 -7.043 14.211 1 94.81 248 THR B C 1
ATOM 4501 O O . THR B 1 248 ? -14.555 -6.324 15.195 1 94.81 248 THR B O 1
ATOM 4504 N N . GLU B 1 249 ? -15.891 -7.227 13.633 1 94.94 249 GLU B N 1
ATOM 4505 C CA . GLU B 1 249 ? -17.047 -6.508 14.141 1 94.94 249 GLU B CA 1
ATOM 4506 C C . GLU B 1 249 ? -18.031 -7.453 14.828 1 94.94 249 GLU B C 1
ATOM 4508 O O . GLU B 1 249 ? -18.344 -8.523 14.297 1 94.94 249 GLU B O 1
ATOM 4513 N N . ILE B 1 250 ? -18.469 -7.043 15.969 1 94.5 250 ILE B N 1
ATOM 4514 C CA . ILE B 1 250 ? -19.422 -7.816 16.766 1 94.5 250 ILE B CA 1
ATOM 4515 C C . ILE B 1 250 ? -20.578 -6.918 17.219 1 94.5 250 ILE B C 1
ATOM 4517 O O . ILE B 1 250 ? -20.344 -5.887 17.844 1 94.5 250 ILE B O 1
ATOM 4521 N N . THR B 1 251 ? -21.75 -7.332 16.828 1 93.5 251 THR B N 1
ATOM 4522 C CA . THR B 1 251 ? -22.922 -6.637 17.344 1 93.5 251 THR B CA 1
ATOM 4523 C C . THR B 1 251 ? -23.344 -7.223 18.688 1 93.5 251 THR B C 1
ATOM 4525 O O . THR B 1 251 ? -23.422 -8.445 18.844 1 93.5 251 THR B O 1
ATOM 4528 N N . ALA B 1 252 ? -23.562 -6.332 19.609 1 92.38 252 ALA B N 1
ATOM 4529 C CA . ALA B 1 252 ? -23.953 -6.758 20.953 1 92.38 252 ALA B CA 1
ATOM 4530 C C . ALA B 1 252 ? -24.812 -5.699 21.625 1 92.38 252 ALA B C 1
ATOM 4532 O O . ALA B 1 252 ? -25.328 -4.797 20.969 1 92.38 252 ALA B O 1
ATOM 4533 N N . ARG B 1 253 ? -25.172 -6.004 22.844 1 92.06 253 ARG B N 1
ATOM 4534 C CA . ARG B 1 253 ? -25.953 -5.062 23.625 1 92.06 253 ARG B CA 1
ATOM 4535 C C . ARG B 1 253 ? -25.266 -4.758 24.953 1 92.06 253 ARG B C 1
ATOM 4537 O O . ARG B 1 253 ? -24.609 -5.629 25.531 1 92.06 253 ARG B O 1
ATOM 4544 N N . THR B 1 254 ? -25.5 -3.498 25.359 1 91.75 254 THR B N 1
ATOM 4545 C CA . THR B 1 254 ? -24.906 -3.1 26.641 1 91.75 254 THR B CA 1
ATOM 4546 C C . THR B 1 254 ? -25.656 -3.756 27.797 1 91.75 254 THR B C 1
ATOM 4548 O O . THR B 1 254 ? -26.891 -3.75 27.844 1 91.75 254 THR B O 1
ATOM 4551 N N . GLY B 1 255 ? -24.812 -4.277 28.656 1 90.44 255 GLY B N 1
ATOM 4552 C CA . GLY B 1 255 ? -25.406 -4.879 29.844 1 90.44 255 GLY B CA 1
ATOM 4553 C C . GLY B 1 255 ? -25.734 -3.865 30.922 1 90.44 255 GLY B C 1
ATOM 4554 O O . GLY B 1 255 ? -25.328 -2.703 30.844 1 90.44 255 GLY B O 1
ATOM 4555 N N . ALA B 1 256 ? -26.5 -4.375 31.906 1 86.69 256 ALA B N 1
ATOM 4556 C CA . ALA B 1 256 ? -26.891 -3.52 33.031 1 86.69 256 ALA B CA 1
ATOM 4557 C C . ALA B 1 256 ? -25.688 -3.139 33.875 1 86.69 256 ALA B C 1
ATOM 4559 O O . ALA B 1 256 ? -25.688 -2.107 34.562 1 86.69 256 ALA B O 1
ATOM 4560 N N . ASP B 1 257 ? -24.625 -3.893 33.781 1 88.38 257 ASP B N 1
ATOM 4561 C CA . ASP B 1 257 ? -23.438 -3.67 34.594 1 88.38 257 ASP B CA 1
ATOM 4562 C C . ASP B 1 257 ? -22.438 -2.76 33.875 1 88.38 257 ASP B C 1
ATOM 4564 O O . ASP B 1 257 ? -21.297 -2.611 34.312 1 88.38 257 ASP B O 1
ATOM 4568 N N . GLY B 1 258 ? -22.875 -2.197 32.812 1 88.94 258 GLY B N 1
ATOM 4569 C CA . GLY B 1 258 ? -22 -1.306 32.062 1 88.94 258 GLY B CA 1
ATOM 4570 C C . GLY B 1 258 ? -20.969 -2.041 31.219 1 88.94 258 GLY B C 1
ATOM 4571 O O . GLY B 1 258 ? -19.922 -1.485 30.891 1 88.94 258 GLY B O 1
ATOM 4572 N N . ARG B 1 259 ? -21.297 -3.25 31.031 1 93.06 259 ARG B N 1
ATOM 4573 C CA . ARG B 1 259 ? -20.391 -4.051 30.203 1 93.06 259 ARG B CA 1
ATOM 4574 C C . ARG B 1 259 ? -21.141 -4.652 29.016 1 93.06 259 ARG B C 1
ATOM 4576 O O . ARG B 1 259 ? -22.359 -4.707 29.016 1 93.06 259 ARG B O 1
ATOM 4583 N N . ILE B 1 260 ? -20.422 -4.98 28.047 1 93.62 260 ILE B N 1
ATOM 4584 C CA . ILE B 1 260 ? -20.953 -5.617 26.844 1 93.62 260 ILE B CA 1
ATOM 4585 C C . ILE B 1 260 ? -20.391 -7.027 26.703 1 93.62 260 ILE B C 1
ATOM 4587 O O . ILE B 1 260 ? -19.172 -7.199 26.625 1 93.62 260 ILE B O 1
ATOM 4591 N N . GLU B 1 261 ? -21.234 -7.977 26.734 1 91.62 261 GLU B N 1
ATOM 4592 C CA . GLU B 1 261 ? -20.812 -9.359 26.562 1 91.62 261 GLU B CA 1
ATOM 4593 C C . GLU B 1 261 ? -20.688 -9.711 25.078 1 91.62 261 GLU B C 1
ATOM 4595 O O . GLU B 1 261 ? -21.609 -9.469 24.297 1 91.62 261 GLU B O 1
ATOM 4600 N N . THR B 1 262 ? -19.5 -10.18 24.688 1 92 262 THR B N 1
ATOM 4601 C CA . THR B 1 262 ? -19.234 -10.617 23.328 1 92 262 THR B CA 1
ATOM 4602 C C . THR B 1 262 ? -18.672 -12.039 23.312 1 92 262 THR B C 1
ATOM 4604 O O . THR B 1 262 ? -18.234 -12.547 24.344 1 92 262 THR B O 1
ATOM 4607 N N . PRO B 1 263 ? -18.703 -12.688 22.156 1 92.19 263 PRO B N 1
ATOM 4608 C CA . PRO B 1 263 ? -18.078 -14.008 22.047 1 92.19 263 PRO B CA 1
ATOM 4609 C C . PRO B 1 263 ? -16.594 -13.977 22.375 1 92.19 263 PRO B C 1
ATOM 4611 O O . PRO B 1 263 ? -15.992 -15.023 22.641 1 92.19 263 PRO B O 1
ATOM 4614 N N . LEU B 1 264 ? -15.977 -12.805 22.406 1 92.31 264 LEU B N 1
ATOM 4615 C CA . LEU B 1 264 ? -14.547 -12.688 22.688 1 92.31 264 LEU B CA 1
ATOM 4616 C C . LEU B 1 264 ? -14.312 -12.289 24.141 1 92.31 264 LEU B C 1
ATOM 4618 O O . LEU B 1 264 ? -13.172 -12.125 24.562 1 92.31 264 LEU B O 1
ATOM 4622 N N . GLY B 1 265 ? -15.375 -12.164 24.812 1 89.81 265 GLY B N 1
ATOM 4623 C CA . GLY B 1 265 ? -15.281 -11.742 26.203 1 89.81 265 GLY B CA 1
ATOM 4624 C C . GLY B 1 265 ? -16.031 -10.461 26.5 1 89.81 265 GLY B C 1
ATOM 4625 O O . GLY B 1 265 ? -16.688 -9.906 25.609 1 89.81 265 GLY B O 1
ATOM 4626 N N . SER B 1 266 ? -15.93 -10.047 27.75 1 92.19 266 SER B N 1
ATOM 4627 C CA . SER B 1 266 ? -16.641 -8.852 28.203 1 92.19 266 SER B CA 1
ATOM 4628 C C . SER B 1 266 ? -15.781 -7.602 28.016 1 92.19 266 SER B C 1
ATOM 4630 O O . SER B 1 266 ? -14.586 -7.617 28.297 1 92.19 266 SER B O 1
ATOM 4632 N N . VAL B 1 267 ? -16.438 -6.543 27.469 1 93.44 267 VAL B N 1
ATOM 4633 C CA . VAL B 1 267 ? -15.703 -5.285 27.297 1 93.44 267 VAL B CA 1
ATOM 4634 C C . VAL B 1 267 ? -16.484 -4.145 27.938 1 93.44 267 VAL B C 1
ATOM 4636 O O . VAL B 1 267 ? -17.719 -4.199 28.031 1 93.44 267 VAL B O 1
ATOM 4639 N N . PRO B 1 268 ? -15.773 -3.193 28.422 1 91.62 268 PRO B N 1
ATOM 4640 C CA . PRO B 1 268 ? -16.469 -2.064 29.047 1 91.62 268 PRO B CA 1
ATOM 4641 C C . PRO B 1 268 ? -17.266 -1.233 28.031 1 91.62 268 PRO B C 1
ATOM 4643 O O . PRO B 1 268 ? -16.797 -0.997 26.922 1 91.62 268 PRO B O 1
ATOM 4646 N N . ALA B 1 269 ? -18.438 -0.85 28.391 1 90.56 269 ALA B N 1
ATOM 4647 C CA . ALA B 1 269 ? -19.234 0.064 27.578 1 90.56 269 ALA B CA 1
ATOM 4648 C C . ALA B 1 269 ? -18.781 1.507 27.75 1 90.56 269 ALA B C 1
ATOM 4650 O O . ALA B 1 269 ? -18.344 1.893 28.844 1 90.56 269 ALA B O 1
ATOM 4651 N N . PRO B 1 270 ? -18.766 2.207 26.578 1 85.81 270 PRO B N 1
ATOM 4652 C CA . PRO B 1 270 ? -18.469 3.629 26.766 1 85.81 270 PRO B CA 1
ATOM 4653 C C . PRO B 1 270 ? -19.422 4.324 27.719 1 85.81 270 PRO B C 1
ATOM 4655 O O . PRO B 1 270 ? -20.562 3.875 27.891 1 85.81 270 PRO B O 1
ATOM 4658 N N . ALA B 1 271 ? -18.906 5.387 28.266 1 80.94 271 ALA B N 1
ATOM 4659 C CA . ALA B 1 271 ? -19.734 6.152 29.188 1 80.94 271 ALA B CA 1
ATOM 4660 C C . ALA B 1 271 ? -20.969 6.691 28.469 1 80.94 271 ALA B C 1
ATOM 4662 O O . ALA B 1 271 ? -20.906 7.109 27.312 1 80.94 271 ALA B O 1
ATOM 4663 N N . GLY B 1 272 ? -22.141 6.52 29.062 1 80.06 272 GLY B N 1
ATOM 4664 C CA . GLY B 1 272 ? -23.344 7.133 28.547 1 80.06 272 GLY B CA 1
ATOM 4665 C C . GLY B 1 272 ? -24.234 6.164 27.766 1 80.06 272 GLY B C 1
ATOM 4666 O O . GLY B 1 272 ? -25.344 6.512 27.375 1 80.06 272 GLY B O 1
ATOM 4667 N N . LEU B 1 273 ? -23.688 4.988 27.562 1 84.38 273 LEU B N 1
ATOM 4668 C CA . LEU B 1 273 ? -24.531 4.027 26.859 1 84.38 273 LEU B CA 1
ATOM 4669 C C . LEU B 1 273 ? -25.453 3.307 27.828 1 84.38 273 LEU B C 1
ATOM 4671 O O . LEU B 1 273 ? -25 2.627 28.75 1 84.38 273 LEU B O 1
ATOM 4675 N N . ASP B 1 274 ? -26.734 3.441 27.594 1 87 274 ASP B N 1
ATOM 4676 C CA . ASP B 1 274 ? -27.734 2.85 28.484 1 87 274 ASP B CA 1
ATOM 4677 C C . ASP B 1 274 ? -27.766 1.329 28.328 1 87 274 ASP B C 1
ATOM 4679 O O . ASP B 1 274 ? -27.406 0.795 27.281 1 87 274 ASP B O 1
ATOM 4683 N N . ALA B 1 275 ? -28.234 0.755 29.359 1 89.56 275 ALA B N 1
ATOM 4684 C CA . ALA B 1 275 ? -28.438 -0.691 29.312 1 89.56 275 ALA B CA 1
ATOM 4685 C C . ALA B 1 275 ? -29.406 -1.074 28.203 1 89.56 275 ALA B C 1
ATOM 4687 O O . ALA B 1 275 ? -30.422 -0.405 27.984 1 89.56 275 ALA B O 1
ATOM 4688 N N . GLY B 1 276 ? -29.016 -2.109 27.469 1 90.5 276 GLY B N 1
ATOM 4689 C CA . GLY B 1 276 ? -29.891 -2.611 26.422 1 90.5 276 GLY B CA 1
ATOM 4690 C C . GLY B 1 276 ? -29.625 -1.973 25.078 1 90.5 276 GLY B C 1
ATOM 4691 O O . GLY B 1 276 ? -30.156 -2.426 24.062 1 90.5 276 GLY B O 1
ATOM 4692 N N . THR B 1 277 ? -28.812 -0.98 25.109 1 90.56 277 THR B N 1
ATOM 4693 C CA . THR B 1 277 ? -28.531 -0.287 23.859 1 90.56 277 THR B CA 1
ATOM 4694 C C . THR B 1 277 ? -27.688 -1.159 22.938 1 90.56 277 THR B C 1
ATOM 4696 O O . THR B 1 277 ? -26.75 -1.825 23.391 1 90.56 277 THR B O 1
ATOM 4699 N N . ALA B 1 278 ? -28.094 -1.168 21.688 1 92.38 278 ALA B N 1
ATOM 4700 C CA . ALA B 1 278 ? -27.312 -1.893 20.688 1 92.38 278 ALA B CA 1
ATOM 4701 C C . ALA B 1 278 ? -25.969 -1.229 20.469 1 92.38 278 ALA B C 1
ATOM 4703 O O . ALA B 1 278 ? -25.875 -0.001 20.406 1 92.38 278 ALA B O 1
ATOM 4704 N N . ALA B 1 279 ? -24.922 -2.109 20.5 1 94.06 279 ALA B N 1
ATOM 4705 C CA . ALA B 1 279 ? -23.562 -1.598 20.344 1 94.06 279 ALA B CA 1
ATOM 4706 C C . ALA B 1 279 ? -22.781 -2.398 19.312 1 94.06 279 ALA B C 1
ATOM 4708 O O . ALA B 1 279 ? -23.062 -3.582 19.094 1 94.06 279 ALA B O 1
ATOM 4709 N N . LEU B 1 280 ? -21.938 -1.704 18.625 1 95.88 280 LEU B N 1
ATOM 4710 C CA . LEU B 1 280 ? -20.969 -2.316 17.719 1 95.88 280 LEU B CA 1
ATOM 4711 C C . LEU B 1 280 ? -19.578 -2.367 18.344 1 95.88 280 LEU B C 1
ATOM 4713 O O . LEU B 1 280 ? -19 -1.328 18.656 1 95.88 280 LEU B O 1
ATOM 4717 N N . VAL B 1 281 ? -19.172 -3.582 18.594 1 95.88 281 VAL B N 1
ATOM 4718 C CA . VAL B 1 281 ? -17.828 -3.787 19.109 1 95.88 281 VAL B CA 1
ATOM 4719 C C . VAL B 1 281 ? -16.875 -4.121 17.969 1 95.88 281 VAL B C 1
ATOM 4721 O O . VAL B 1 281 ? -17.141 -5.031 17.172 1 95.88 281 VAL B O 1
ATOM 4724 N N . MET B 1 282 ? -15.812 -3.34 17.859 1 96.56 282 MET B N 1
ATOM 4725 C CA . MET B 1 282 ? -14.797 -3.559 16.828 1 96.56 282 MET B CA 1
ATOM 4726 C C . MET B 1 282 ? -13.453 -3.896 17.469 1 96.56 282 MET B C 1
ATOM 4728 O O . MET B 1 282 ? -13.016 -3.234 18.406 1 96.56 282 MET B O 1
ATOM 4732 N N . VAL B 1 283 ? -12.836 -4.973 16.969 1 95.94 283 VAL B N 1
ATOM 4733 C CA . VAL B 1 283 ? -11.594 -5.461 17.562 1 95.94 283 VAL B CA 1
ATOM 4734 C C . VAL B 1 283 ? -10.5 -5.535 16.5 1 95.94 283 VAL B C 1
ATOM 4736 O O . VAL B 1 283 ? -10.664 -6.211 15.477 1 95.94 283 VAL B O 1
ATOM 4739 N N . ARG B 1 284 ? -9.406 -4.797 16.719 1 95.38 284 ARG B N 1
ATOM 4740 C CA . ARG B 1 284 ? -8.25 -4.91 15.836 1 95.38 284 ARG B CA 1
ATOM 4741 C C . ARG B 1 284 ? -7.648 -6.312 15.898 1 95.38 284 ARG B C 1
ATOM 4743 O O . ARG B 1 284 ? -7.621 -6.934 16.969 1 95.38 284 ARG B O 1
ATOM 4750 N N . PRO B 1 285 ? -7.086 -6.785 14.758 1 93.5 285 PRO B N 1
ATOM 4751 C CA . PRO B 1 285 ? -6.492 -8.125 14.766 1 93.5 285 PRO B CA 1
ATOM 4752 C C . PRO B 1 285 ? -5.336 -8.25 15.75 1 93.5 285 PRO B C 1
ATOM 4754 O O . PRO B 1 285 ? -5.129 -9.32 16.328 1 93.5 285 PRO B O 1
ATOM 4757 N N . GLU B 1 286 ? -4.598 -7.211 15.961 1 90.44 286 GLU B N 1
ATOM 4758 C CA . GLU B 1 286 ? -3.43 -7.262 16.828 1 90.44 286 GLU B CA 1
ATOM 4759 C C . GLU B 1 286 ? -3.84 -7.191 18.297 1 90.44 286 GLU B C 1
ATOM 4761 O O . GLU B 1 286 ? -3.018 -7.418 19.188 1 90.44 286 GLU B O 1
ATOM 4766 N N . ALA B 1 287 ? -5.102 -6.887 18.594 1 91.69 287 ALA B N 1
ATOM 4767 C CA . ALA B 1 287 ? -5.594 -6.809 19.969 1 91.69 287 ALA B CA 1
ATOM 4768 C C . ALA B 1 287 ? -6.035 -8.18 20.469 1 91.69 287 ALA B C 1
ATOM 4770 O O . ALA B 1 287 ? -6.309 -8.352 21.656 1 91.69 287 ALA B O 1
ATOM 4771 N N . VAL B 1 288 ? -6.094 -9.133 19.562 1 93.06 288 VAL B N 1
ATOM 4772 C CA . VAL B 1 288 ? -6.5 -10.484 19.938 1 93.06 288 VAL B CA 1
ATOM 4773 C C . VAL B 1 288 ? -5.273 -11.297 20.359 1 93.06 288 VAL B C 1
ATOM 4775 O O . VAL B 1 288 ? -4.336 -11.461 19.578 1 93.06 288 VAL B O 1
ATOM 4778 N N . LEU B 1 289 ? -5.344 -11.797 21.547 1 91.5 289 LEU B N 1
ATOM 4779 C CA . LEU B 1 289 ? -4.266 -12.625 22.078 1 91.5 289 LEU B CA 1
ATOM 4780 C C . LEU B 1 289 ? -4.633 -14.102 22.016 1 91.5 289 LEU B C 1
ATOM 4782 O O . LEU B 1 289 ? -5.758 -14.484 22.359 1 91.5 289 LEU B O 1
ATOM 4786 N N . LEU B 1 290 ? -3.701 -14.867 21.531 1 92.38 290 LEU B N 1
ATOM 4787 C CA . LEU B 1 290 ? -3.928 -16.312 21.484 1 92.38 290 LEU B CA 1
ATOM 4788 C C . LEU B 1 290 ? -3.129 -17.031 22.562 1 92.38 290 LEU B C 1
ATOM 4790 O O . LEU B 1 290 ? -1.969 -16.688 22.812 1 92.38 290 LEU B O 1
ATOM 4794 N N . HIS B 1 291 ? -3.781 -17.922 23.172 1 92.69 291 HIS B N 1
ATOM 4795 C CA . HIS B 1 291 ? -3.203 -18.781 24.203 1 92.69 291 HIS B CA 1
ATOM 4796 C C . HIS B 1 291 ? -3.514 -20.25 23.938 1 92.69 291 HIS B C 1
ATOM 4798 O O . HIS B 1 291 ? -4.406 -20.562 23.141 1 92.69 291 HIS B O 1
ATOM 4804 N N . PRO B 1 292 ? -2.66 -21.109 24.5 1 92.06 292 PRO B N 1
ATOM 4805 C CA . PRO B 1 292 ? -3.004 -22.531 24.391 1 92.06 292 PRO B CA 1
ATOM 4806 C C . PRO B 1 292 ? -4.426 -22.828 24.859 1 92.06 292 PRO B C 1
ATOM 4808 O O . PRO B 1 292 ? -4.922 -22.188 25.781 1 92.06 292 PRO B O 1
ATOM 4811 N N . ALA B 1 293 ? -4.98 -23.828 24.25 1 91.69 293 ALA B N 1
ATOM 4812 C CA . ALA B 1 293 ? -6.387 -24.172 24.469 1 91.69 293 ALA B CA 1
ATOM 4813 C C . ALA B 1 293 ? -6.668 -24.422 25.938 1 91.69 293 ALA B C 1
ATOM 4815 O O . ALA B 1 293 ? -7.781 -24.188 26.422 1 91.69 293 ALA B O 1
ATOM 4816 N N . GLU B 1 294 ? -5.707 -24.781 26.656 1 90.5 294 GLU B N 1
ATOM 4817 C CA . GLU B 1 294 ? -5.879 -25.156 28.062 1 90.5 294 GLU B CA 1
ATOM 4818 C C . GLU B 1 294 ? -5.918 -23.922 28.969 1 90.5 294 GLU B C 1
ATOM 4820 O O . GLU B 1 294 ? -6.324 -24.016 30.125 1 90.5 294 GLU B O 1
ATOM 4825 N N . THR B 1 295 ? -5.543 -22.781 28.391 1 89.69 295 THR B N 1
ATOM 4826 C CA . THR B 1 295 ? -5.52 -21.547 29.156 1 89.69 295 THR B CA 1
ATOM 4827 C C . THR B 1 295 ? -6.941 -21.078 29.484 1 89.69 295 THR B C 1
ATOM 4829 O O . THR B 1 295 ? -7.832 -21.156 28.641 1 89.69 295 THR B O 1
ATOM 4832 N N . ALA B 1 296 ? -7.16 -20.75 30.719 1 85.06 296 ALA B N 1
ATOM 4833 C CA . ALA B 1 296 ? -8.453 -20.172 31.094 1 85.06 296 ALA B CA 1
ATOM 4834 C C . ALA B 1 296 ? -8.688 -18.844 30.391 1 85.06 296 ALA B C 1
ATOM 4836 O O . ALA B 1 296 ? -7.93 -17.891 30.578 1 85.06 296 ALA B O 1
ATOM 4837 N N . ALA B 1 297 ? -9.695 -18.859 29.5 1 85.38 297 ALA B N 1
ATOM 4838 C CA . ALA B 1 297 ? -10 -17.672 28.734 1 85.38 297 ALA B CA 1
ATOM 4839 C C . ALA B 1 297 ? -11.5 -17.547 28.469 1 85.38 297 ALA B C 1
ATOM 4841 O O . ALA B 1 297 ? -12.25 -18.5 28.688 1 85.38 297 ALA B O 1
ATOM 4842 N N . ALA B 1 298 ? -11.93 -16.391 28.141 1 80.5 298 ALA B N 1
ATOM 4843 C CA . ALA B 1 298 ? -13.344 -16.094 27.906 1 80.5 298 ALA B CA 1
ATOM 4844 C C . ALA B 1 298 ? -13.805 -16.703 26.578 1 80.5 298 ALA B C 1
ATOM 4846 O O . ALA B 1 298 ? -15 -16.922 26.375 1 80.5 298 ALA B O 1
ATOM 4847 N N . ALA B 1 299 ? -12.883 -16.922 25.703 1 91.56 299 ALA B N 1
ATOM 4848 C CA . ALA B 1 299 ? -13.258 -17.406 24.375 1 91.56 299 ALA B CA 1
ATOM 4849 C C . ALA B 1 299 ? -12.305 -18.5 23.891 1 91.56 299 ALA B C 1
ATOM 4851 O O . ALA B 1 299 ? -11.133 -18.516 24.266 1 91.56 299 ALA B O 1
ATOM 4852 N N . ARG B 1 300 ? -12.891 -19.391 23.172 1 94.94 300 ARG B N 1
ATOM 4853 C CA . ARG B 1 300 ? -12.133 -20.453 22.531 1 94.94 300 ARG B CA 1
ATOM 4854 C C . ARG B 1 300 ? -12.5 -20.609 21.062 1 94.94 300 ARG B C 1
ATOM 4856 O O . ARG B 1 300 ? -13.586 -20.203 20.656 1 94.94 300 ARG B O 1
ATOM 4863 N N . GLY B 1 301 ? -11.539 -21.047 20.328 1 95.75 301 GLY B N 1
ATOM 4864 C CA . GLY B 1 301 ? -11.781 -21.219 18.906 1 95.75 301 GLY B CA 1
ATOM 4865 C C . GLY B 1 301 ? -10.797 -22.156 18.25 1 95.75 301 GLY B C 1
ATOM 4866 O O . GLY B 1 301 ? -10.078 -22.891 18.922 1 95.75 301 GLY B O 1
ATOM 4867 N N . ARG B 1 302 ? -10.914 -22.188 16.969 1 96.88 302 ARG B N 1
ATOM 4868 C CA . ARG B 1 302 ? -10.07 -23.062 16.156 1 96.88 302 ARG B CA 1
ATOM 4869 C C . ARG B 1 302 ? -9.484 -22.312 14.969 1 96.88 302 ARG B C 1
ATOM 4871 O O . ARG B 1 302 ? -10.188 -21.531 14.312 1 96.88 302 ARG B O 1
ATOM 4878 N N . VAL B 1 303 ? -8.195 -22.562 14.766 1 96.5 303 VAL B N 1
ATOM 4879 C CA . VAL B 1 303 ? -7.531 -21.938 13.633 1 96.5 303 VAL B CA 1
ATOM 4880 C C . VAL B 1 303 ? -8.062 -22.516 12.328 1 96.5 303 VAL B C 1
ATOM 4882 O O . VAL B 1 303 ? -7.977 -23.734 12.109 1 96.5 303 VAL B O 1
ATOM 4885 N N . THR B 1 304 ? -8.586 -21.672 11.461 1 95.44 304 THR B N 1
ATOM 4886 C CA . THR B 1 304 ? -9.172 -22.156 10.219 1 95.44 304 THR B CA 1
ATOM 4887 C C . THR B 1 304 ? -8.336 -21.719 9.016 1 95.44 304 THR B C 1
ATOM 4889 O O . THR B 1 304 ? -8.492 -22.25 7.918 1 95.44 304 THR B O 1
ATOM 4892 N N . ALA B 1 305 ? -7.512 -20.766 9.242 1 91.56 305 ALA B N 1
ATOM 4893 C CA . ALA B 1 305 ? -6.637 -20.297 8.172 1 91.56 305 ALA B CA 1
ATOM 4894 C C . ALA B 1 305 ? -5.332 -19.734 8.742 1 91.56 305 ALA B C 1
ATOM 4896 O O . ALA B 1 305 ? -5.305 -19.219 9.859 1 91.56 305 ALA B O 1
ATOM 4897 N N . HIS B 1 306 ? -4.348 -19.938 8.016 1 90.19 306 HIS B N 1
ATOM 4898 C CA . HIS B 1 306 ? -2.996 -19.484 8.328 1 90.19 306 HIS B CA 1
ATOM 4899 C C . HIS B 1 306 ? -2.305 -18.906 7.098 1 90.19 306 HIS B C 1
ATOM 4901 O O . HIS B 1 306 ? -2.086 -19.625 6.117 1 90.19 306 HIS B O 1
ATOM 4907 N N . ARG B 1 307 ? -2 -17.641 7.238 1 87.31 307 ARG B N 1
ATOM 4908 C CA . ARG B 1 307 ? -1.341 -16.984 6.113 1 87.31 307 ARG B CA 1
ATOM 4909 C C . ARG B 1 307 ? -0.079 -16.266 6.566 1 87.31 307 ARG B C 1
ATOM 4911 O O . ARG B 1 307 ? -0.14 -15.375 7.422 1 87.31 307 ARG B O 1
ATOM 4918 N N . ALA B 1 308 ? 0.958 -16.594 5.934 1 86.19 308 ALA B N 1
ATOM 4919 C CA . ALA B 1 308 ? 2.217 -15.898 6.195 1 86.19 308 ALA B CA 1
ATOM 4920 C C . ALA B 1 308 ? 2.334 -14.641 5.344 1 86.19 308 ALA B C 1
ATOM 4922 O O . ALA B 1 308 ? 2.414 -14.719 4.113 1 86.19 308 ALA B O 1
ATOM 4923 N N . LEU B 1 309 ? 2.369 -13.469 6.012 1 87 309 LEU B N 1
ATOM 4924 C CA . LEU B 1 309 ? 2.391 -12.203 5.293 1 87 309 LEU B CA 1
ATOM 4925 C C . LEU B 1 309 ? 3.75 -11.523 5.43 1 87 309 LEU B C 1
ATOM 4927 O O . LEU B 1 309 ? 3.848 -10.297 5.348 1 87 309 LEU B O 1
ATOM 4931 N N . GLY B 1 310 ? 4.781 -12.359 5.672 1 87.12 310 GLY B N 1
ATOM 4932 C CA . GLY B 1 310 ? 6.105 -11.789 5.859 1 87.12 310 GLY B CA 1
ATOM 4933 C C . GLY B 1 310 ? 6.391 -11.406 7.301 1 87.12 310 GLY B C 1
ATOM 4934 O O . GLY B 1 310 ? 6.684 -12.266 8.133 1 87.12 310 GLY B O 1
ATOM 4935 N N . ARG B 1 311 ? 6.082 -10.109 7.645 1 84.12 311 ARG B N 1
ATOM 4936 C CA . ARG B 1 311 ? 6.422 -9.633 8.977 1 84.12 311 ARG B CA 1
ATOM 4937 C C . ARG B 1 311 ? 5.434 -10.156 10.016 1 84.12 311 ARG B C 1
ATOM 4939 O O . ARG B 1 311 ? 5.703 -10.109 11.219 1 84.12 311 ARG B O 1
ATOM 4946 N N . LEU B 1 312 ? 4.324 -10.57 9.453 1 86.5 312 LEU B N 1
ATOM 4947 C CA . LEU B 1 312 ? 3.318 -11.062 10.391 1 86.5 312 LEU B CA 1
ATOM 4948 C C . LEU B 1 312 ? 2.598 -12.281 9.812 1 86.5 312 LEU B C 1
ATOM 4950 O O . LEU B 1 312 ? 2.748 -12.594 8.625 1 86.5 312 LEU B O 1
ATOM 4954 N N . THR B 1 313 ? 1.989 -12.961 10.727 1 88.94 313 THR B N 1
ATOM 4955 C CA . THR B 1 313 ? 1.093 -14.047 10.352 1 88.94 313 THR B CA 1
ATOM 4956 C C . THR B 1 313 ? -0.359 -13.672 10.633 1 88.94 313 THR B C 1
ATOM 4958 O O . THR B 1 313 ? -0.664 -13.094 11.68 1 88.94 313 THR B O 1
ATOM 4961 N N . GLU B 1 314 ? -1.12 -13.891 9.672 1 91.69 314 GLU B N 1
ATOM 4962 C CA . GLU B 1 314 ? -2.555 -13.672 9.836 1 91.69 314 GLU B CA 1
ATOM 4963 C C . GLU B 1 314 ? -3.289 -14.992 10.039 1 91.69 314 GLU B C 1
ATOM 4965 O O . GLU B 1 314 ? -3.125 -15.93 9.258 1 91.69 314 GLU B O 1
ATOM 4970 N N . LEU B 1 315 ? -4.047 -15.102 11.086 1 94.19 315 LEU B N 1
ATOM 4971 C CA . LEU B 1 315 ? -4.855 -16.281 11.383 1 94.19 315 LEU B CA 1
ATOM 4972 C C . LEU B 1 315 ? -6.34 -15.938 11.359 1 94.19 315 LEU B C 1
ATOM 4974 O O . LEU B 1 315 ? -6.727 -14.797 11.602 1 94.19 315 LEU B O 1
ATOM 4978 N N . ARG B 1 316 ? -7.051 -16.891 10.984 1 95.56 316 ARG B N 1
ATOM 4979 C CA . ARG B 1 316 ? -8.5 -16.828 11.172 1 95.56 316 ARG B CA 1
ATOM 4980 C C . ARG B 1 316 ? -8.961 -17.875 12.18 1 95.56 316 ARG B C 1
ATOM 4982 O O . ARG B 1 316 ? -8.617 -19.047 12.062 1 95.56 316 ARG B O 1
ATOM 4989 N N . ILE B 1 317 ? -9.688 -17.391 13.156 1 96.81 317 ILE B N 1
ATOM 4990 C CA . ILE B 1 317 ? -10.117 -18.266 14.234 1 96.81 317 ILE B CA 1
ATOM 4991 C C . ILE B 1 317 ? -11.641 -18.391 14.234 1 96.81 317 ILE B C 1
ATOM 4993 O O . ILE B 1 317 ? -12.344 -17.391 14.375 1 96.81 317 ILE B O 1
ATOM 4997 N N . ALA B 1 318 ? -12.086 -19.547 14.016 1 97 318 ALA B N 1
ATOM 4998 C CA . ALA B 1 318 ? -13.523 -19.797 14.164 1 97 318 ALA B CA 1
ATOM 4999 C C . ALA B 1 318 ? -13.922 -19.859 15.633 1 97 318 ALA B C 1
ATOM 5001 O O . ALA B 1 318 ? -13.297 -20.578 16.422 1 97 318 ALA B O 1
ATOM 5002 N N . ILE B 1 319 ? -14.812 -19.078 16 1 95.12 319 ILE B N 1
ATOM 5003 C CA . ILE B 1 319 ? -15.336 -19.016 17.359 1 95.12 319 ILE B CA 1
ATOM 5004 C C . ILE B 1 319 ? -16.828 -19.344 17.359 1 95.12 319 ILE B C 1
ATOM 5006 O O . ILE B 1 319 ? -17.578 -18.875 16.5 1 95.12 319 ILE B O 1
ATOM 5010 N N . ASP B 1 320 ? -17.172 -20.188 18.281 1 88.75 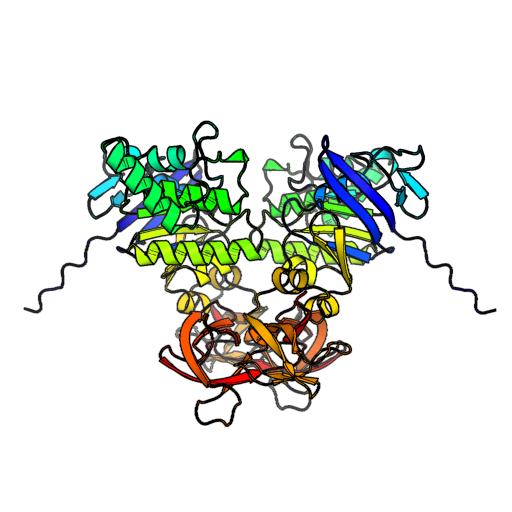320 ASP B N 1
ATOM 5011 C CA . ASP B 1 320 ? -18.594 -20.516 18.375 1 88.75 320 ASP B CA 1
ATOM 5012 C C . ASP B 1 320 ? -19.422 -19.266 18.656 1 88.75 320 ASP B C 1
ATOM 5014 O O . ASP B 1 320 ? -19.047 -18.438 19.5 1 88.75 320 ASP B O 1
ATOM 5018 N N . GLY B 1 321 ? -20.516 -19.141 17.953 1 86.19 321 GLY B N 1
ATOM 5019 C CA . GLY B 1 321 ? -21.406 -18 18.141 1 86.19 321 GLY B CA 1
ATOM 5020 C C . GLY B 1 321 ? -21.125 -16.875 17.172 1 86.19 321 GLY B C 1
ATOM 5021 O O . GLY B 1 321 ? -21.875 -15.891 17.125 1 86.19 321 GLY B O 1
ATOM 5022 N N . MET B 1 322 ? -20.062 -17.016 16.469 1 91.38 322 MET B N 1
ATOM 5023 C CA . MET B 1 322 ? -19.766 -15.977 15.484 1 91.38 322 MET B CA 1
ATOM 5024 C C . MET B 1 322 ? -19.938 -16.516 14.07 1 91.38 322 MET B C 1
ATOM 5026 O O . MET B 1 322 ? -19.531 -17.641 13.773 1 91.38 322 MET B O 1
ATOM 5030 N N . ALA B 1 323 ? -20.531 -15.703 13.258 1 87.94 323 ALA B N 1
ATOM 5031 C CA . ALA B 1 323 ? -20.766 -16.078 11.867 1 87.94 323 ALA B CA 1
ATOM 5032 C C . ALA B 1 323 ? -19.469 -16.062 11.062 1 87.94 323 ALA B C 1
ATOM 5034 O O . ALA B 1 323 ? -19.266 -16.891 10.18 1 87.94 323 ALA B O 1
ATOM 5035 N N . GLU B 1 324 ? -18.625 -15.148 11.367 1 90.5 324 GLU B N 1
ATOM 5036 C CA . GLU B 1 324 ? -17.344 -14.992 10.672 1 90.5 324 GLU B CA 1
ATOM 5037 C C . GLU B 1 324 ? -16.172 -15.234 11.617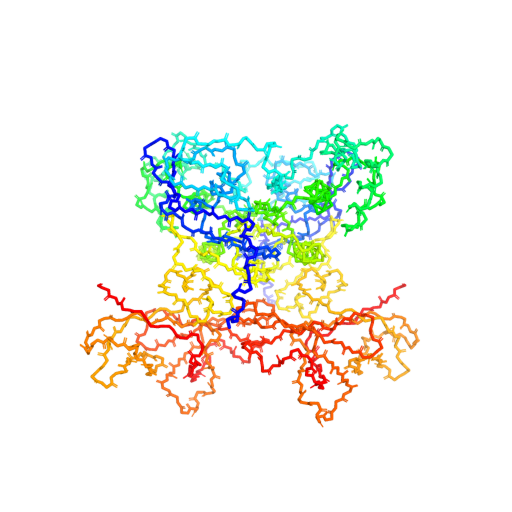 1 90.5 324 GLU B C 1
ATOM 5039 O O . GLU B 1 324 ? -16.25 -14.938 12.805 1 90.5 324 GLU B O 1
ATOM 5044 N N . PRO B 1 325 ? -15.125 -15.805 11.047 1 95.19 325 PRO B N 1
ATOM 5045 C CA . PRO B 1 325 ? -13.953 -16.016 11.898 1 95.19 325 PRO B CA 1
ATOM 5046 C C . PRO B 1 325 ? -13.312 -14.703 12.344 1 95.19 325 PRO B C 1
ATOM 5048 O O . PRO B 1 325 ? -13.484 -13.672 11.695 1 95.19 325 PRO B O 1
ATOM 5051 N N . VAL B 1 326 ? -12.602 -14.805 13.43 1 95.88 326 VAL B N 1
ATOM 5052 C CA . VAL B 1 326 ? -11.883 -13.656 13.984 1 95.88 326 VAL B CA 1
ATOM 5053 C C . VAL B 1 326 ? -10.5 -13.555 13.344 1 95.88 326 VAL B C 1
ATOM 5055 O O . VAL B 1 326 ? -9.781 -14.555 13.25 1 95.88 326 VAL B O 1
ATOM 5058 N N . LEU B 1 327 ? -10.211 -12.383 12.914 1 94.44 327 LEU B N 1
ATOM 5059 C CA . LEU B 1 327 ? -8.898 -12.125 12.344 1 94.44 327 LEU B CA 1
ATOM 5060 C C . LEU B 1 327 ? -7.875 -11.828 13.43 1 94.44 327 LEU B C 1
ATOM 5062 O O . LEU B 1 327 ? -8.141 -11.039 14.344 1 94.44 327 LEU B O 1
ATOM 5066 N N . VAL B 1 328 ? -6.723 -12.508 13.359 1 94.19 328 VAL B N 1
ATOM 5067 C CA . VAL B 1 328 ? -5.66 -12.32 14.336 1 94.19 328 VAL B CA 1
ATOM 5068 C C . VAL B 1 328 ? -4.332 -12.078 13.625 1 94.19 328 VAL B C 1
ATOM 5070 O O . VAL B 1 328 ? -4 -12.781 12.664 1 94.19 328 VAL B O 1
ATOM 5073 N N . HIS B 1 329 ? -3.658 -11.07 14.07 1 91.06 329 HIS B N 1
ATOM 5074 C CA . HIS B 1 329 ? -2.307 -10.82 13.586 1 91.06 329 HIS B CA 1
ATOM 5075 C C . HIS B 1 329 ? -1.272 -11.102 14.672 1 91.06 329 HIS B C 1
ATOM 5077 O O . HIS B 1 329 ? -1.405 -10.617 15.797 1 91.06 329 HIS B O 1
ATOM 5083 N N . GLN B 1 330 ? -0.348 -11.906 14.312 1 85 330 GLN B N 1
ATOM 5084 C CA . GLN B 1 330 ? 0.75 -12.211 15.227 1 85 330 GLN B CA 1
ATOM 5085 C C . GLN B 1 330 ? 2.1 -11.898 14.586 1 85 330 GLN B C 1
ATOM 5087 O O . GLN B 1 330 ? 2.252 -12.016 13.367 1 85 330 GLN B O 1
ATOM 5092 N N . ASP B 1 331 ? 2.977 -11.492 15.484 1 76.5 331 ASP B N 1
ATOM 5093 C CA . ASP B 1 331 ? 4.324 -11.273 14.969 1 76.5 331 ASP B CA 1
ATOM 5094 C C . ASP B 1 331 ? 5.008 -12.594 14.633 1 76.5 331 ASP B C 1
ATOM 5096 O O . ASP B 1 331 ? 4.867 -13.578 15.367 1 76.5 331 ASP B O 1
ATOM 5100 N N . GLY B 1 332 ? 5.762 -12.578 13.633 1 65.75 332 GLY B N 1
ATOM 5101 C CA . GLY B 1 332 ? 6.594 -13.703 13.234 1 65.75 332 GLY B CA 1
ATOM 5102 C C . GLY B 1 332 ? 5.789 -14.914 12.812 1 65.75 332 GLY B C 1
ATOM 5103 O O . GLY B 1 332 ? 4.66 -14.789 12.336 1 65.75 332 GLY B O 1
ATOM 5104 N N . ASP B 1 333 ? 6.484 -16.125 12.75 1 63.5 333 ASP B N 1
ATOM 5105 C CA . ASP B 1 333 ? 5.914 -17.375 12.258 1 63.5 333 ASP B CA 1
ATOM 5106 C C . ASP B 1 333 ? 5.059 -18.047 13.328 1 63.5 333 ASP B C 1
ATOM 5108 O O . ASP B 1 333 ? 5.59 -18.625 14.281 1 63.5 333 ASP B O 1
ATOM 5112 N N . GLY B 1 334 ? 3.92 -17.422 13.68 1 63.62 334 GLY B N 1
ATOM 5113 C CA . GLY B 1 334 ? 3.119 -18.047 14.711 1 63.62 334 GLY B CA 1
ATOM 5114 C C . GLY B 1 334 ? 3.178 -19.562 14.672 1 63.62 334 GLY B C 1
ATOM 5115 O O . GLY B 1 334 ? 3.605 -20.141 13.672 1 63.62 334 GLY B O 1
ATOM 5116 N N . SER B 1 335 ? 3.215 -20.266 15.82 1 74.62 335 SER B N 1
ATOM 5117 C CA . SER B 1 335 ? 3.328 -21.703 16.031 1 74.62 335 SER B CA 1
ATOM 5118 C C . SER B 1 335 ? 1.983 -22.391 15.836 1 74.62 335 SER B C 1
ATOM 5120 O O . SER B 1 335 ? 1.879 -23.609 15.984 1 74.62 335 SER B O 1
ATOM 5122 N N . TRP B 1 336 ? 1.022 -21.594 15.336 1 88.44 336 TRP B N 1
ATOM 5123 C CA . TRP B 1 336 ? -0.309 -22.188 15.273 1 88.44 336 TRP B CA 1
ATOM 5124 C C . TRP B 1 336 ? -0.567 -22.797 13.898 1 88.44 336 TRP B C 1
ATOM 5126 O O . TRP B 1 336 ? -0.247 -22.188 12.875 1 88.44 336 TRP B O 1
ATOM 5136 N N . ALA B 1 337 ? -1.084 -23.953 13.875 1 90.62 337 ALA B N 1
ATOM 5137 C CA . ALA B 1 337 ? -1.438 -24.641 12.641 1 90.62 337 ALA B CA 1
ATOM 5138 C C . ALA B 1 337 ? -2.951 -24.688 12.453 1 90.62 337 ALA B C 1
ATOM 5140 O O . ALA B 1 337 ? -3.707 -24.562 13.422 1 90.62 337 ALA B O 1
ATOM 5141 N N . ILE B 1 338 ? -3.297 -24.812 11.234 1 93.19 338 ILE B N 1
ATOM 5142 C CA . ILE B 1 338 ? -4.715 -25 10.945 1 93.19 338 ILE B CA 1
ATOM 5143 C C . ILE B 1 338 ? -5.246 -26.203 11.734 1 93.19 338 ILE B C 1
ATOM 5145 O O . ILE B 1 338 ? -4.613 -27.266 11.758 1 93.19 338 ILE B O 1
ATOM 5149 N N . GLY B 1 339 ? -6.336 -26.016 12.359 1 95.5 339 GLY B N 1
ATOM 5150 C CA . GLY B 1 339 ? -6.941 -27.078 13.148 1 95.5 339 GLY B CA 1
ATOM 5151 C C . GLY B 1 339 ? -6.656 -26.953 14.633 1 95.5 339 GLY B C 1
ATOM 5152 O O . GLY B 1 339 ? -7.348 -27.547 15.461 1 95.5 339 GLY B O 1
ATOM 5153 N N . ASP B 1 340 ? -5.672 -26.172 15.031 1 95.12 340 ASP B N 1
ATOM 5154 C CA . ASP B 1 340 ? -5.301 -26 16.438 1 95.12 340 ASP B CA 1
ATOM 5155 C C . ASP B 1 340 ? -6.426 -25.344 17.219 1 95.12 340 ASP B C 1
ATOM 5157 O O . ASP B 1 340 ? -7.07 -24.406 16.734 1 95.12 340 ASP B O 1
ATOM 5161 N N . GLY B 1 341 ? -6.641 -25.906 18.406 1 95.69 341 GLY B N 1
ATOM 5162 C CA . GLY B 1 341 ? -7.477 -25.203 19.375 1 95.69 341 GLY B CA 1
ATOM 5163 C C . GLY B 1 341 ? -6.734 -24.109 20.109 1 95.69 341 GLY B C 1
ATOM 5164 O O . GLY B 1 341 ? -5.566 -24.281 20.469 1 95.69 341 GLY B O 1
ATOM 5165 N N . VAL B 1 342 ? -7.473 -22.969 20.281 1 95.56 342 VAL B N 1
ATOM 5166 C CA . VAL B 1 342 ? -6.809 -21.844 20.922 1 95.56 342 VAL B CA 1
ATOM 5167 C C . VAL B 1 342 ? -7.77 -21.156 21.906 1 95.56 342 VAL B C 1
ATOM 5169 O O . VAL B 1 342 ? -8.992 -21.25 21.734 1 95.56 342 VAL B O 1
ATOM 5172 N N . ALA B 1 343 ? -7.227 -20.641 22.953 1 95.81 343 ALA B N 1
ATOM 5173 C CA . ALA B 1 343 ? -7.926 -19.703 23.828 1 95.81 343 ALA B CA 1
ATOM 5174 C C . ALA B 1 343 ? -7.613 -18.266 23.453 1 95.81 343 ALA B C 1
ATOM 5176 O O . ALA B 1 343 ? -6.488 -17.938 23.047 1 95.81 343 ALA B O 1
ATOM 5177 N N . LEU B 1 344 ? -8.641 -17.391 23.531 1 94.56 344 LEU B N 1
ATOM 5178 C CA . LEU B 1 344 ? -8.461 -16.031 23.062 1 94.56 344 LEU B CA 1
ATOM 5179 C C . LEU B 1 344 ? -8.594 -15.039 24.219 1 94.56 344 LEU B C 1
ATOM 5181 O O . LEU B 1 344 ? -9.438 -15.219 25.094 1 94.56 344 LEU B O 1
ATOM 5185 N N . GLY B 1 345 ? -7.738 -14.031 24.219 1 92.31 345 GLY B N 1
ATOM 5186 C CA . GLY B 1 345 ? -7.84 -12.844 25.047 1 92.31 345 GLY B CA 1
ATOM 5187 C C . GLY B 1 345 ? -7.852 -11.555 24.25 1 92.31 345 GLY B C 1
ATOM 5188 O O . GLY B 1 345 ? -7.645 -11.57 23.031 1 92.31 345 GLY B O 1
ATOM 5189 N N . LEU B 1 346 ? -8.203 -10.406 25 1 92.19 346 LEU B N 1
ATOM 5190 C CA . LEU B 1 346 ? -8.273 -9.125 24.312 1 92.19 346 LEU B CA 1
ATOM 5191 C C . LEU B 1 346 ? -7.418 -8.078 25.016 1 92.19 346 LEU B C 1
ATOM 5193 O O . LEU B 1 346 ? -7.414 -8.008 26.25 1 92.19 346 LEU B O 1
ATOM 5197 N N . ARG B 1 347 ? -6.652 -7.367 24.219 1 88.31 347 ARG B N 1
ATOM 5198 C CA . ARG B 1 347 ? -6.051 -6.129 24.703 1 88.31 347 ARG B CA 1
ATOM 5199 C C . ARG B 1 347 ? -7.035 -4.969 24.594 1 88.31 347 ARG B C 1
ATOM 5201 O O . ARG B 1 347 ? -7.68 -4.781 23.562 1 88.31 347 ARG B O 1
ATOM 5208 N N . SER B 1 348 ? -7.055 -4.168 25.688 1 86.06 348 SER B N 1
ATOM 5209 C CA . SER B 1 348 ? -8.008 -3.064 25.703 1 86.06 348 SER B CA 1
ATOM 5210 C C . SER B 1 348 ? -7.742 -2.08 24.578 1 86.06 348 SER B C 1
ATOM 5212 O O . SER B 1 348 ? -8.68 -1.548 23.969 1 86.06 348 SER B O 1
ATOM 5214 N N . LYS B 1 349 ? -6.379 -1.989 24.391 1 87.19 349 LYS B N 1
ATOM 5215 C CA . LYS B 1 349 ? -6.008 -1.125 23.281 1 87.19 349 LYS B CA 1
ATOM 5216 C C . LYS B 1 349 ? -6.344 -1.781 21.938 1 87.19 349 LYS B C 1
ATOM 5218 O O . LYS B 1 349 ? -5.961 -2.928 21.703 1 87.19 349 LYS B O 1
ATOM 5223 N N . GLY B 1 350 ? -7.289 -1.355 21.266 1 92.56 350 GLY B N 1
ATOM 5224 C CA . GLY B 1 350 ? -7.68 -1.906 19.969 1 92.56 350 GLY B CA 1
ATOM 5225 C C . GLY B 1 350 ? -9.117 -2.4 19.938 1 92.56 350 GLY B C 1
ATOM 5226 O O . GLY B 1 350 ? -9.531 -3.062 19 1 92.56 350 GLY B O 1
ATOM 5227 N N . VAL B 1 351 ? -9.727 -2.27 21.062 1 95.19 351 VAL B N 1
ATOM 5228 C CA . VAL B 1 351 ? -11.156 -2.574 21.125 1 95.19 351 VAL B CA 1
ATOM 5229 C C . VAL B 1 351 ? -11.961 -1.276 21.188 1 95.19 351 VAL B C 1
ATOM 5231 O O . VAL B 1 351 ? -11.711 -0.425 22.047 1 95.19 351 VAL B O 1
ATOM 5234 N N . PHE B 1 352 ? -12.852 -1.166 20.266 1 96.19 352 PHE B N 1
ATOM 5235 C CA . PHE B 1 352 ? -13.672 0.032 20.172 1 96.19 352 PHE B CA 1
ATOM 5236 C C . PHE B 1 352 ? -15.156 -0.318 20.312 1 96.19 352 PHE B C 1
ATOM 5238 O O . PHE B 1 352 ? -15.594 -1.355 19.812 1 96.19 352 PHE B O 1
ATOM 5245 N N . VAL B 1 353 ? -15.906 0.512 20.969 1 95.62 353 VAL B N 1
ATOM 5246 C CA . VAL B 1 353 ? -17.344 0.319 21.094 1 95.62 353 VAL B CA 1
ATOM 5247 C C . VAL B 1 353 ? -18.094 1.561 20.609 1 95.62 353 VAL B C 1
ATOM 5249 O O . VAL B 1 353 ? -17.781 2.682 21.016 1 95.62 353 VAL B O 1
ATOM 5252 N N . PHE B 1 354 ? -18.969 1.329 19.703 1 95.19 354 PHE B N 1
ATOM 5253 C CA . PHE B 1 354 ? -19.797 2.408 19.172 1 95.19 354 PHE B CA 1
ATOM 5254 C C . PHE B 1 354 ? -21.281 2.117 19.391 1 95.19 354 PHE B C 1
ATOM 5256 O O . PHE B 1 354 ? -21.719 0.974 19.266 1 95.19 354 PHE B O 1
ATOM 5263 N N . ALA B 1 355 ? -22.031 3.139 19.703 1 91.44 355 ALA B N 1
ATOM 5264 C CA . ALA B 1 355 ? -23.484 2.984 19.797 1 91.44 355 ALA B CA 1
ATOM 5265 C C . ALA B 1 355 ? -24.109 2.762 18.422 1 91.44 355 ALA B C 1
ATOM 5267 O O . ALA B 1 355 ? -23.688 3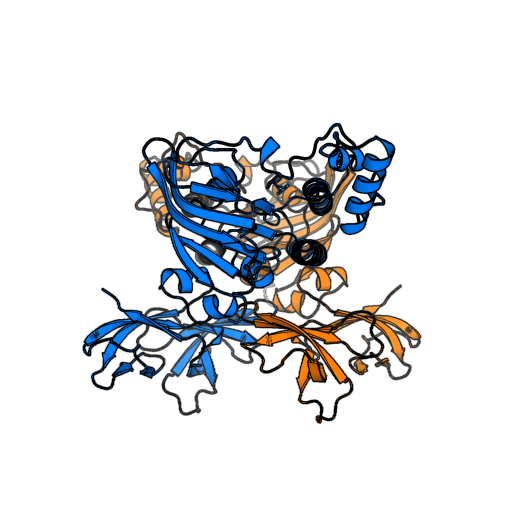.377 17.438 1 91.44 355 ALA B O 1
ATOM 5268 N N . GLN B 1 356 ? -24.875 1.721 18.344 1 85.62 356 GLN B N 1
ATOM 5269 C CA . GLN B 1 356 ? -25.625 1.531 17.109 1 85.62 356 GLN B CA 1
ATOM 5270 C C . GLN B 1 356 ? -27 2.174 17.188 1 85.62 356 GLN B C 1
ATOM 5272 O O . GLN B 1 356 ? -27.703 2.029 18.188 1 85.62 356 GLN B O 1
ATOM 5277 N N . SER B 1 357 ? -27.25 3.242 16.422 1 64.5 357 SER B N 1
ATOM 5278 C CA . SER B 1 357 ? -28.594 3.822 16.406 1 64.5 357 SER B CA 1
ATOM 5279 C C . SER B 1 357 ? -29.594 2.887 15.742 1 64.5 357 SER B C 1
ATOM 5281 O O . SER B 1 357 ? -29.219 2.068 14.898 1 64.5 357 SER B O 1
#

Radius of gyration: 27.55 Å; Cα contacts (8 Å, |Δi|>4): 1651; chains: 2; bounding box: 68×90×70 Å

Secondary structure (DSSP, 8-state):
----------SEEEEEEEEEETTEEEEEEEEEEE-TT-EEEEE--TTSSHHHHHHHHHTSS--SEEEEEETTEEEEETTEE--GGGS-EEEE-TT----TTS-HHHHHHTT-TTS-HHHHHHHHHHHHHHTT-GGGTTS-GGGS-HHHHHHHHHHHHHTT--SEEEEESTTTTS-HHHHHHHHHHHHHHHHHTT-EEEEEES-HHHHHHH-SEEEEEETTEEEEEE-HHHHHHS-SSHHHHHHHS--EEEEEEB-TTSEEEETTEEEEPPTTPPTT-EEEEEE-GGGEEEEETTS--SEEEEEEEEEE-SSEEEEEEEETT-SSPEEEEEESS-S--TT-EEEEEE-STTEEEEE--/----------SEEEEEEEEEETTEEEEEEEEEEE-TT-EEEEE--TTSSHHHHHHHHHTSS--SEEEEEETTEEEEETTEE--GGGS-EEEE-TT----TTS-HHHHHHTT-TTS-HHHHHHHHHHHHHHTT-GGGTTS-GGGS-HHHHHHHHHHHHHTT--SEEEEESTTTTS-HHHHHHHHHHHHHHHHHTT-EEEEEES-HHHHHHH-SEEEEEETTEEEEEE-HHHHHHS-SSHHHHHHHS--EEEEEEB-TTSEEEETTEEEEPPTTPPTT-EEEEEE-GGGEEEEETTS--SEEEEEEEEEE-SSEEEEEEEETT-SSPEEEEEESS-S--TT-EEEEEE-STTEEEEE--

Solvent-accessible surface area (backbone atoms only — not comparable to full-atom values): 37139 Å² total; per-residue (Å²): 128,78,74,72,76,77,72,74,53,33,32,32,39,34,42,45,28,22,32,61,56,93,90,47,76,35,33,51,56,30,67,48,74,32,46,67,40,29,35,32,19,39,32,35,60,88,87,24,32,57,68,57,50,53,32,40,75,48,34,78,42,80,62,77,38,40,36,32,24,47,60,67,40,78,36,31,36,95,89,40,73,49,50,40,89,75,62,49,59,15,61,35,48,65,81,39,75,71,53,70,90,32,32,43,40,48,46,22,29,59,74,33,71,89,44,57,69,72,57,24,52,49,47,25,47,51,32,25,46,74,58,70,40,48,90,42,34,82,37,43,51,85,79,46,52,73,68,54,41,44,38,49,29,47,24,27,29,46,48,68,60,34,58,30,36,39,32,41,38,78,53,76,86,48,44,61,62,59,28,53,52,50,49,52,48,51,51,49,53,35,54,76,67,48,32,12,30,44,31,31,39,53,44,52,64,59,39,30,68,63,27,60,28,37,37,34,34,53,84,14,26,70,76,49,72,38,39,41,62,51,44,64,65,54,45,87,43,73,63,50,46,53,64,66,36,70,60,40,78,43,81,38,41,30,32,87,85,48,28,26,66,47,72,64,31,75,41,77,50,59,89,88,66,52,61,66,38,44,28,38,37,34,34,28,23,70,20,44,39,80,39,58,53,84,47,91,55,71,16,54,34,31,28,72,38,76,42,52,50,66,73,28,22,41,34,27,30,42,31,78,94,47,95,62,59,42,55,30,44,37,76,42,84,60,91,76,47,71,68,38,59,30,11,33,43,72,41,72,70,39,52,45,70,40,81,49,130,127,77,74,74,73,78,70,73,54,32,31,33,39,34,42,46,28,21,32,62,58,92,88,46,76,34,32,52,55,30,68,48,75,32,44,69,41,29,36,32,19,40,32,33,60,88,85,26,32,57,67,58,51,52,33,39,74,49,34,78,41,80,62,77,37,39,37,32,24,47,60,68,40,77,35,33,36,96,89,42,73,49,50,41,90,76,63,49,58,15,62,35,47,66,81,38,75,71,54,69,90,31,30,44,40,46,46,21,29,58,73,34,71,89,43,56,68,71,57,23,52,50,47,24,46,51,31,24,45,74,59,71,40,51,93,42,36,82,37,42,52,86,81,45,54,72,69,53,41,44,39,48,30,47,24,28,28,46,48,68,60,34,58,31,36,38,31,42,37,76,54,78,85,48,44,61,61,58,29,53,53,50,49,52,50,50,51,50,51,36,54,76,67,48,33,12,32,44,32,32,38,52,46,52,65,59,39,29,67,63,29,60,28,36,35,34,34,53,83,13,25,69,76,46,71,36,37,40,63,52,43,63,65,55,44,87,44,72,64,50,46,52,65,66,37,71,62,41,78,42,84,37,42,30,31,88,84,46,28,25,65,46,72,65,28,75,41,77,50,58,89,88,65,53,62,65,37,43,28,39,36,35,33,27,23,69,18,43,40,81,39,60,53,84,46,93,54,71,17,56,34,30,28,70,39,73,42,52,50,68,72,29,22,42,33,28,30,42,31,77,94,48,95,60,58,41,56,30,44,38,73,42,85,61,91,73,50,71,69,39,59,29,11,33,43,72,42,71,70,39,53,44,72,41,81,50,131

Foldseek 3Di:
DPPPPPQFAFQKWWAQFWADDDPDTQAGGETDTWHFLFEEEEAEDPSNCQVVVLCCQLLVDATPATWMDGRNHTAHHPPHHNHNLPSQEFEQDQQLPFDQVDFLLCRLLVNVVVDDPVVSSVLSLVLCVLLPNNVRRRPGLVVDDLLSSLSSSLSSRPSSPGQEYEYEASQVPDDPVSSVVSLVSSLVSSNVSRHIYYYYDHDLVSRLVRGQKYQYGDNNYGPDIGGNVCQQQPPPDPVSVVSNADKDKDKFFQAQVQWTQDLQGIDGHPPPRHGGFIKIKIAGQAFKDKAAQPDDASWKWFWADWDDPDQWIWTFTDTPPDPGTRIHIDGDDPPHDGGGMIHIHGHNRGMDMDTDD/DPPPPPQFAFQKWWAQFWADDDPDTQAGGETDTWHFLFEEEEAEDPSNCQVVVLCCQLLVDATPATWMDGRNHTQHHPPHGNHNLPSQEFEQDQQLPFDQVDFLLCRLLVNVVVDDPVVSSVLSLVLCVLLPNNVRRRPGLVVDDLLSSLSSSLSSRPSSPGQEYEYEASQVPDDPVSSVVSLVSSLVSSNVSRHIYYYYDHDLVSRLVRGQKYQYGDNNYGPDIGGNVCQQQPPPDPVSVVSNADKDKDKFWQAQVQWTQDLQGIDGHDPPGHGGFIKIKIAGQAFKDKAAQVDDASWKWFWADWDDPDQWIWTFTDTPPDPGTRIHIDGDDDPHDGGGMIHIHGHNRGMDMDTDD